Protein AF-0000000084525680 (afdb_homodimer)

Sequence (534 aa):
MDNFWLVIGLALLPGLGNLAGGMVAESVRTTPRLLNIALHAASGIVIGVVAIELMPKALDNLAGWWIAASFAAGGAAYIATEMVIERASPSGSGGSSMWMIYVAVAVDLTGDGLMIGTGSAVATSLAIVLAAGQTLADFPEGYSVVANLRQKNVPRGRRIAASLSFPLYCLGMALIAWFLLRDAPDTAKYVALSFVAGLLTVAAVEDMLEEAHNATADTRSSTLAFVGGFALFALVSAGLETALGENTAKGAGLVDQPVREDMIHAAMDNFWLVIGLALLPGLGNLAGGMVAESVRTTPRLLNIALHAASGIVIGVVAIELMPKALDNLAGWWIAASFAAGGAAYIATEMVIERASPSGSGGSSMWMIYVAVAVDLTGDGLMIGTGSAVATSLAIVLAAGQTLADFPEGYSVVANLRQKNVPRGRRIAASLSFPLYCLGMALIAWFLLRDAPDTAKYVALSFVAGLLTVAAVEDMLEEAHNATADTRSSTLAFVGGFALFALVSAGLETALGENTAKGAGLVDQPVREDMIHAA

pLDDT: mean 87.47, std 18.07, range [20.94, 98.44]

Nearest PDB structures (foldseek):
  7z6n-assembly1_A  TM=8.385E-01  e=1.009E-06  Bordetella bronchiseptica
  7z6m-assembly1_A-2  TM=8.336E-01  e=3.013E-06  Bordetella bronchiseptica
  5tsa-assembly1_A  TM=8.512E-01  e=9.395E-06  Bordetella bronchiseptica RB50
  5tsb-assembly1_A  TM=8.328E-01  e=2.684E-05  Bordetella bronchiseptica RB50
  7bp3-assembly1_B  TM=2.461E-01  e=3.168E+00  Homo sapiens

Structure (mmCIF, N/CA/C/O backbone):
data_AF-0000000084525680-model_v1
#
loop_
_entity.id
_entity.type
_entity.pdbx_description
1 polymer 'Putative divalent heavy-metal cations transporter'
#
loop_
_atom_site.group_PDB
_atom_site.id
_atom_site.type_symbol
_atom_site.label_atom_id
_atom_site.label_alt_id
_atom_site.label_comp_id
_atom_site.label_asym_id
_atom_site.label_entity_id
_atom_site.label_seq_id
_atom_site.pdbx_PDB_ins_code
_atom_site.Cartn_x
_atom_site.Cartn_y
_atom_site.Cartn_z
_atom_site.occupancy
_atom_site.B_iso_or_equiv
_atom_site.auth_seq_id
_atom_site.auth_comp_id
_atom_site.auth_asym_id
_atom_site.auth_atom_id
_atom_site.pdbx_PDB_model_num
ATOM 1 N N . MET A 1 1 ? 22.328 -23.906 -15.57 1 46.62 1 MET A N 1
ATOM 2 C CA . MET A 1 1 ? 21.5 -25.062 -15.219 1 46.62 1 MET A CA 1
ATOM 3 C C . MET A 1 1 ? 20.969 -24.922 -13.797 1 46.62 1 MET A C 1
ATOM 5 O O . MET A 1 1 ? 19.797 -25.219 -13.539 1 46.62 1 MET A O 1
ATOM 9 N N . ASP A 1 2 ? 21.891 -24.484 -12.75 1 61.94 2 ASP A N 1
ATOM 10 C CA . ASP A 1 2 ? 21.656 -24.422 -11.312 1 61.94 2 ASP A CA 1
ATOM 11 C C . ASP A 1 2 ? 20.562 -23.406 -10.984 1 61.94 2 ASP A C 1
ATOM 13 O O . ASP A 1 2 ? 19.688 -23.656 -10.156 1 61.94 2 ASP A O 1
ATOM 17 N N . ASN A 1 3 ? 20.312 -22.562 -11.898 1 86.56 3 ASN A N 1
ATOM 18 C CA . ASN A 1 3 ? 19.344 -21.516 -11.594 1 86.56 3 ASN A CA 1
ATOM 19 C C . ASN A 1 3 ? 17.938 -21.906 -12.047 1 86.56 3 ASN A C 1
ATOM 21 O O . ASN A 1 3 ? 16.953 -21.484 -11.438 1 86.56 3 ASN A O 1
ATOM 25 N N . PHE A 1 4 ? 17.969 -22.984 -12.984 1 91.62 4 PHE A N 1
ATOM 26 C CA . PHE A 1 4 ? 16.688 -23.391 -13.539 1 91.62 4 PHE A CA 1
ATOM 27 C C . PHE A 1 4 ? 15.859 -24.156 -12.516 1 91.62 4 PHE A C 1
ATOM 29 O O . PHE A 1 4 ? 14.703 -23.828 -12.266 1 91.62 4 PHE A O 1
ATOM 36 N N . TRP A 1 5 ? 16.438 -25.172 -11.852 1 94.25 5 TRP A N 1
ATOM 37 C CA . TRP A 1 5 ? 15.75 -25.984 -10.859 1 94.25 5 TRP A CA 1
ATOM 38 C C . TRP A 1 5 ? 15.359 -25.156 -9.641 1 94.25 5 TRP A C 1
ATOM 40 O O . TRP A 1 5 ? 14.328 -25.406 -9.016 1 94.25 5 TRP A O 1
ATOM 50 N N . LEU A 1 6 ? 16.188 -24.25 -9.352 1 95.19 6 LEU A N 1
ATOM 51 C CA . LEU A 1 6 ? 15.867 -23.359 -8.234 1 95.19 6 LEU A CA 1
ATOM 52 C C . LEU A 1 6 ? 14.633 -22.516 -8.547 1 95.19 6 LEU A C 1
ATOM 54 O O . LEU A 1 6 ? 13.766 -22.344 -7.691 1 95.19 6 LEU A O 1
ATOM 58 N N . VAL A 1 7 ? 14.609 -22.016 -9.789 1 97.12 7 VAL A N 1
ATOM 59 C CA . VAL A 1 7 ? 13.461 -21.203 -10.195 1 97.12 7 VAL A CA 1
ATOM 60 C C . VAL A 1 7 ? 12.188 -22.047 -10.125 1 97.12 7 VAL A C 1
ATOM 62 O O . VAL A 1 7 ? 11.156 -21.578 -9.648 1 97.12 7 VAL A O 1
ATOM 65 N N . ILE A 1 8 ? 12.305 -23.281 -10.547 1 97.56 8 ILE A N 1
ATOM 66 C CA . ILE A 1 8 ? 11.164 -24.203 -10.5 1 97.56 8 ILE A CA 1
ATOM 67 C C . ILE A 1 8 ? 10.719 -24.406 -9.055 1 97.56 8 ILE A C 1
ATOM 69 O O . ILE A 1 8 ? 9.531 -24.281 -8.75 1 97.56 8 ILE A O 1
ATOM 73 N N . GLY A 1 9 ? 11.648 -24.734 -8.203 1 97.5 9 GLY A N 1
ATOM 74 C CA . GLY A 1 9 ? 11.328 -24.938 -6.801 1 97.5 9 GLY A CA 1
ATOM 75 C C . GLY A 1 9 ? 10.68 -23.734 -6.152 1 97.5 9 GLY A C 1
ATOM 76 O O . GLY A 1 9 ? 9.672 -23.859 -5.453 1 97.5 9 GLY A O 1
ATOM 77 N N . LEU A 1 10 ? 11.234 -22.562 -6.395 1 97.81 10 LEU A N 1
ATOM 78 C CA . LEU A 1 10 ? 10.727 -21.328 -5.797 1 97.81 10 LEU A CA 1
ATOM 79 C C . LEU A 1 10 ? 9.344 -21 -6.348 1 97.81 10 LEU A C 1
ATOM 81 O O . LEU A 1 10 ? 8.477 -20.516 -5.609 1 97.81 10 LEU A O 1
ATOM 85 N N . ALA A 1 11 ? 9.156 -21.266 -7.641 1 98 11 ALA A N 1
ATOM 86 C CA . ALA A 1 11 ? 7.914 -20.906 -8.312 1 98 11 ALA A CA 1
ATOM 87 C C . ALA A 1 11 ? 6.762 -21.797 -7.84 1 98 11 ALA A C 1
ATOM 89 O O . ALA A 1 11 ? 5.594 -21.422 -7.957 1 98 11 ALA A O 1
ATOM 90 N N . LEU A 1 12 ? 7.082 -22.922 -7.312 1 98 12 LEU A N 1
ATOM 91 C CA . LEU A 1 12 ? 6.039 -23.844 -6.863 1 98 12 LEU A CA 1
ATOM 92 C C . LEU A 1 12 ? 5.562 -23.484 -5.461 1 98 12 LEU A C 1
ATOM 94 O O . LEU A 1 12 ? 4.461 -23.859 -5.059 1 98 12 LEU A O 1
ATOM 98 N N . LEU A 1 13 ? 6.301 -22.734 -4.738 1 97.56 13 LEU A N 1
ATOM 99 C CA . LEU A 1 13 ? 6.039 -22.5 -3.322 1 97.56 13 LEU A CA 1
ATOM 100 C C . LEU A 1 13 ? 4.738 -21.719 -3.135 1 97.56 13 LEU A C 1
ATOM 102 O O . LEU A 1 13 ? 3.891 -22.109 -2.328 1 97.56 13 LEU A O 1
ATOM 106 N N . PRO A 1 14 ? 4.535 -20.609 -3.848 1 97.44 14 PRO A N 1
ATOM 107 C CA . PRO A 1 14 ? 3.27 -19.906 -3.664 1 97.44 14 PRO A CA 1
ATOM 108 C C . PRO A 1 14 ? 2.055 -20.766 -3.984 1 97.44 14 PRO A C 1
ATOM 110 O O . PRO A 1 14 ? 1.062 -20.734 -3.25 1 97.44 14 PRO A O 1
ATOM 113 N N . GLY A 1 15 ? 2.182 -21.516 -5.062 1 96.88 15 GLY A N 1
ATOM 114 C CA . GLY A 1 15 ? 1.092 -22.422 -5.402 1 96.88 15 GLY A CA 1
ATOM 115 C C . GLY A 1 15 ? 0.842 -23.484 -4.344 1 96.88 15 GLY A C 1
ATOM 116 O O . GLY A 1 15 ? -0.307 -23.828 -4.066 1 96.88 15 GLY A O 1
ATOM 117 N N . LEU A 1 16 ? 1.887 -23.969 -3.773 1 97 16 LEU A N 1
ATOM 118 C CA . LEU A 1 16 ? 1.755 -24.953 -2.701 1 97 16 LEU A CA 1
ATOM 119 C C . LEU A 1 16 ? 1.168 -24.312 -1.448 1 97 16 LEU A C 1
ATOM 121 O O . LEU A 1 16 ? 0.419 -24.953 -0.71 1 97 16 LEU A O 1
ATOM 125 N N . GLY A 1 17 ? 1.563 -23.094 -1.166 1 97.69 17 GLY A N 1
ATOM 126 C CA . GLY A 1 17 ? 0.911 -22.359 -0.095 1 97.69 17 GLY A CA 1
ATOM 127 C C . GLY A 1 17 ? -0.586 -22.219 -0.297 1 97.69 17 GLY A C 1
ATOM 128 O O . GLY A 1 17 ? -1.367 -22.438 0.632 1 97.69 17 GLY A O 1
ATOM 129 N N . ASN A 1 18 ? -0.931 -21.859 -1.492 1 97.62 18 ASN A N 1
ATOM 130 C CA . ASN A 1 18 ? -2.34 -21.734 -1.851 1 97.62 18 ASN A CA 1
ATOM 131 C C . ASN A 1 18 ? -3.076 -23.062 -1.683 1 97.62 18 ASN A C 1
ATOM 133 O O . ASN A 1 18 ? -4.176 -23.109 -1.125 1 97.62 18 ASN A O 1
ATOM 137 N N . LEU A 1 19 ? -2.43 -24.125 -2.191 1 97.25 19 LEU A N 1
ATOM 138 C CA . LEU A 1 19 ? -3 -25.469 -2.057 1 97.25 19 LEU A CA 1
ATOM 139 C C . LEU A 1 19 ? -3.189 -25.828 -0.588 1 97.25 19 LEU A C 1
ATOM 141 O O . LEU A 1 19 ? -4.242 -26.344 -0.203 1 97.25 19 LEU A O 1
ATOM 145 N N . ALA A 1 20 ? -2.225 -25.609 0.234 1 97.44 20 ALA A N 1
ATOM 146 C CA . ALA A 1 20 ? -2.299 -25.906 1.659 1 97.44 20 ALA A CA 1
ATOM 147 C C . ALA A 1 20 ? -3.453 -25.172 2.322 1 97.44 20 ALA A C 1
ATOM 149 O O . ALA A 1 20 ? -4.223 -25.75 3.09 1 97.44 20 ALA A O 1
ATOM 150 N N . GLY A 1 21 ? -3.568 -23.875 2.037 1 96.5 21 GLY A N 1
ATOM 151 C CA . GLY A 1 21 ? -4.68 -23.109 2.566 1 96.5 21 GLY A CA 1
ATOM 152 C C . GLY A 1 21 ? -6.035 -23.625 2.141 1 96.5 21 GLY A C 1
ATOM 153 O O . GLY A 1 21 ? -6.961 -23.703 2.951 1 96.5 21 GLY A O 1
ATOM 154 N N . GLY A 1 22 ? -6.109 -23.938 0.882 1 96.25 22 GLY A N 1
ATOM 155 C CA . GLY A 1 22 ? -7.34 -24.531 0.378 1 96.25 22 GLY A CA 1
ATOM 156 C C . GLY A 1 22 ? -7.703 -25.828 1.062 1 96.25 22 GLY A C 1
ATOM 157 O O . GLY A 1 22 ? -8.867 -26.062 1.384 1 96.25 22 GLY A O 1
ATOM 158 N N . MET A 1 23 ? -6.742 -26.656 1.34 1 96.31 23 MET A N 1
ATOM 159 C CA . MET A 1 23 ? -6.996 -27.938 1.991 1 96.31 23 MET A CA 1
ATOM 160 C C . MET A 1 23 ? -7.457 -27.75 3.432 1 96.31 23 MET A C 1
ATOM 162 O O . MET A 1 23 ? -8.273 -28.516 3.939 1 96.31 23 MET A O 1
ATOM 166 N N . VAL A 1 24 ? -6.941 -26.75 4.078 1 95.5 24 VAL A N 1
ATOM 167 C CA . VAL A 1 24 ? -7.406 -26.422 5.422 1 95.5 24 VAL A CA 1
ATOM 168 C C . VAL A 1 24 ? -8.883 -26.031 5.379 1 95.5 24 VAL A C 1
ATOM 170 O O . VAL A 1 24 ? -9.672 -26.469 6.219 1 95.5 24 VAL A O 1
ATOM 173 N N . ALA A 1 25 ? -9.234 -25.25 4.41 1 94.25 25 ALA A N 1
ATOM 174 C CA . ALA A 1 25 ? -10.617 -24.812 4.273 1 94.25 25 ALA A CA 1
ATOM 175 C C . ALA A 1 25 ? -11.547 -25.984 4.012 1 94.25 25 ALA A C 1
ATOM 177 O O . ALA A 1 25 ? -12.727 -25.953 4.359 1 94.25 25 ALA A O 1
ATOM 178 N N . GLU A 1 26 ? -11.031 -27.062 3.389 1 94.06 26 GLU A N 1
ATOM 179 C CA . GLU A 1 26 ? -11.82 -28.266 3.133 1 94.06 26 GLU A CA 1
ATOM 180 C C . GLU A 1 26 ? -12.188 -28.969 4.434 1 94.06 26 GLU A C 1
ATOM 182 O O . GLU A 1 26 ? -13.211 -29.656 4.512 1 94.06 26 GLU A O 1
ATOM 187 N N . SER A 1 27 ? -11.383 -28.734 5.406 1 92.44 27 SER A N 1
ATOM 188 C CA . SER A 1 27 ? -11.508 -29.578 6.59 1 92.44 27 SER A CA 1
ATOM 189 C C . SER A 1 27 ? -12.07 -28.781 7.77 1 92.44 27 SER A C 1
ATOM 191 O O . SER A 1 27 ? -12.406 -29.359 8.805 1 92.44 27 SER A O 1
ATOM 193 N N . VAL A 1 28 ? -12.094 -27.531 7.664 1 89.12 28 VAL A N 1
ATOM 194 C CA . VAL A 1 28 ? -12.539 -26.75 8.805 1 89.12 28 VAL A CA 1
ATOM 195 C C . VAL A 1 28 ? -13.711 -25.859 8.398 1 89.12 28 VAL A C 1
ATOM 197 O O . VAL A 1 28 ? -13.898 -25.578 7.207 1 89.12 28 VAL A O 1
ATOM 200 N N . ARG A 1 29 ? -14.523 -25.531 9.43 1 86.38 29 ARG A N 1
ATOM 201 C CA . ARG A 1 29 ? -15.609 -24.594 9.195 1 86.38 29 ARG A CA 1
ATOM 202 C C . ARG A 1 29 ? -15.07 -23.172 8.992 1 86.38 29 ARG A C 1
ATOM 204 O O . ARG A 1 29 ? -14.305 -22.672 9.82 1 86.38 29 ARG A O 1
ATOM 211 N N . THR A 1 30 ? -15.406 -22.656 7.883 1 86.12 30 THR A N 1
ATOM 212 C CA . THR A 1 30 ? -14.953 -21.312 7.547 1 86.12 30 THR A CA 1
ATOM 213 C C . THR A 1 30 ? -15.977 -20.266 7.996 1 86.12 30 THR A C 1
ATOM 215 O O . THR A 1 30 ? -17.172 -20.406 7.734 1 86.12 30 THR A O 1
ATOM 218 N N . THR A 1 31 ? -15.461 -19.312 8.805 1 88.19 31 THR A N 1
ATOM 219 C CA . THR A 1 31 ? -16.328 -18.203 9.188 1 88.19 31 THR A CA 1
ATOM 220 C C . THR A 1 31 ? -15.953 -16.938 8.43 1 88.19 31 THR A C 1
ATOM 222 O O . THR A 1 31 ? -14.789 -16.75 8.078 1 88.19 31 THR A O 1
ATOM 225 N N . PRO A 1 32 ? -16.922 -16.125 8.188 1 89 32 PRO A N 1
ATOM 226 C CA . PRO A 1 32 ? -16.641 -14.859 7.516 1 89 32 PRO A CA 1
ATOM 227 C C . PRO A 1 32 ? -15.57 -14.031 8.234 1 89 32 PRO A C 1
ATOM 229 O O . PRO A 1 32 ? -14.789 -13.336 7.582 1 89 32 PRO A O 1
ATOM 232 N N . ARG A 1 33 ? -15.492 -14.172 9.469 1 90.75 33 ARG A N 1
ATOM 233 C CA . ARG A 1 33 ? -14.516 -13.43 10.258 1 90.75 33 ARG A CA 1
ATOM 234 C C . ARG A 1 33 ? -13.102 -13.922 9.992 1 90.75 33 ARG A C 1
ATOM 236 O O . ARG A 1 33 ? -12.18 -13.117 9.82 1 90.75 33 ARG A O 1
ATOM 243 N N . LEU A 1 34 ? -12.969 -15.195 9.961 1 88.31 34 LEU A N 1
ATOM 244 C CA . LEU A 1 34 ? -11.648 -15.773 9.703 1 88.31 34 LEU A CA 1
ATOM 245 C C . LEU A 1 34 ? -11.18 -15.438 8.297 1 88.31 34 LEU A C 1
ATOM 247 O O . LEU A 1 34 ? -9.992 -15.172 8.078 1 88.31 34 LEU A O 1
ATOM 251 N N . LEU A 1 35 ? -12.094 -15.398 7.422 1 89 35 LEU A N 1
ATOM 252 C CA . LEU A 1 35 ? -11.781 -15.031 6.043 1 89 35 LEU A CA 1
ATOM 253 C C . LEU A 1 35 ? -11.32 -13.578 5.957 1 89 35 LEU A C 1
ATOM 255 O O . LEU A 1 35 ? -10.336 -13.273 5.285 1 89 35 LEU A O 1
ATOM 259 N N . ASN A 1 36 ? -12.055 -12.758 6.609 1 92.5 36 ASN A N 1
ATOM 260 C CA . ASN A 1 36 ? -11.727 -11.336 6.656 1 92.5 36 ASN A CA 1
ATOM 261 C C . ASN A 1 36 ? -10.328 -11.109 7.227 1 92.5 36 ASN A C 1
ATOM 263 O O . ASN A 1 36 ? -9.516 -10.398 6.629 1 92.5 36 ASN A O 1
ATOM 267 N N . ILE A 1 37 ? -10 -11.758 8.281 1 92.06 37 ILE A N 1
ATOM 268 C CA . ILE A 1 37 ? -8.711 -11.617 8.953 1 92.06 37 ILE A CA 1
ATOM 269 C C . ILE A 1 37 ? -7.598 -12.164 8.062 1 92.06 37 ILE A C 1
ATOM 271 O O . ILE A 1 37 ? -6.555 -11.531 7.906 1 92.06 37 ILE A O 1
ATOM 275 N N . ALA A 1 38 ? -7.82 -13.289 7.484 1 90.88 38 ALA A N 1
ATOM 276 C CA . ALA A 1 38 ? -6.824 -13.938 6.637 1 90.88 38 ALA A CA 1
ATOM 277 C C . ALA A 1 38 ? -6.484 -13.07 5.426 1 90.88 38 ALA A C 1
ATOM 279 O O . ALA A 1 38 ? -5.309 -12.914 5.074 1 90.88 38 ALA A O 1
ATOM 280 N N . LEU A 1 39 ? -7.5 -12.523 4.832 1 92.38 39 LEU A N 1
ATOM 281 C CA . LEU A 1 39 ? -7.289 -11.727 3.629 1 92.38 39 LEU A CA 1
ATOM 282 C C . LEU A 1 39 ? -6.629 -10.398 3.971 1 92.38 39 LEU A C 1
ATOM 284 O O . LEU A 1 39 ? -5.84 -9.867 3.182 1 92.38 39 LEU A O 1
ATOM 288 N N . HIS A 1 40 ? -6.938 -9.867 5.098 1 94.88 40 HIS A N 1
ATOM 289 C CA . HIS A 1 40 ? -6.234 -8.664 5.547 1 94.88 40 HIS A CA 1
ATOM 290 C C . HIS A 1 40 ? -4.758 -8.953 5.789 1 94.88 40 HIS A C 1
ATOM 292 O O . HIS A 1 40 ? -3.893 -8.172 5.383 1 94.88 40 HIS A O 1
ATOM 298 N N . ALA A 1 41 ? -4.52 -10.062 6.457 1 94.88 41 ALA A N 1
ATOM 299 C CA . ALA A 1 41 ? -3.129 -10.453 6.691 1 94.88 41 ALA A CA 1
ATOM 300 C C . ALA A 1 41 ? -2.383 -10.641 5.375 1 94.88 41 ALA A C 1
ATOM 302 O O . ALA A 1 41 ? -1.253 -10.172 5.219 1 94.88 41 ALA A O 1
ATOM 303 N N . ALA A 1 42 ? -3.014 -11.344 4.477 1 95.44 42 ALA A N 1
ATOM 304 C CA . ALA A 1 42 ? -2.418 -11.57 3.166 1 95.44 42 ALA A CA 1
ATOM 305 C C . ALA A 1 42 ? -2.135 -10.258 2.453 1 95.44 42 ALA A C 1
ATOM 307 O O . ALA A 1 42 ? -1.075 -10.086 1.846 1 95.44 42 ALA A O 1
ATOM 308 N N . SER A 1 43 ? -3.08 -9.328 2.492 1 95.81 43 SER A N 1
ATOM 309 C CA . SER A 1 43 ? -2.916 -8.023 1.858 1 95.81 43 SER A CA 1
ATOM 310 C C . SER A 1 43 ? -1.752 -7.254 2.471 1 95.81 43 SER A C 1
ATOM 312 O O . SER A 1 43 ? -0.995 -6.59 1.759 1 95.81 43 SER A O 1
ATOM 314 N N . GLY A 1 44 ? -1.619 -7.344 3.803 1 96.56 44 GLY A N 1
ATOM 315 C CA . GLY A 1 44 ? -0.483 -6.73 4.473 1 96.56 44 GLY A CA 1
ATOM 316 C C . GLY A 1 44 ? 0.852 -7.277 4.004 1 96.56 44 GLY A C 1
ATOM 317 O O . GLY A 1 44 ? 1.8 -6.52 3.791 1 96.56 44 GLY A O 1
ATOM 318 N N . ILE A 1 45 ? 0.909 -8.555 3.838 1 97.12 45 ILE A N 1
ATOM 319 C CA . ILE A 1 45 ? 2.123 -9.203 3.361 1 97.12 45 ILE A CA 1
ATOM 320 C C . ILE A 1 45 ? 2.461 -8.703 1.959 1 97.12 45 ILE A C 1
ATOM 322 O O . ILE A 1 45 ? 3.605 -8.336 1.683 1 97.12 45 ILE A O 1
ATOM 326 N N . VAL A 1 46 ? 1.477 -8.664 1.099 1 96.56 46 VAL A N 1
ATOM 327 C CA . VAL A 1 46 ? 1.685 -8.281 -0.295 1 96.56 46 VAL A CA 1
ATOM 328 C C . VAL A 1 46 ? 2.146 -6.828 -0.372 1 96.56 46 VAL A C 1
ATOM 330 O O . VAL A 1 46 ? 3.072 -6.504 -1.118 1 96.56 46 VAL A O 1
ATOM 333 N N . ILE A 1 47 ? 1.535 -5.938 0.395 1 96.94 47 ILE A N 1
ATOM 334 C CA . ILE A 1 47 ? 1.947 -4.539 0.424 1 96.94 47 ILE A CA 1
ATOM 335 C C . ILE A 1 47 ? 3.363 -4.43 0.984 1 96.94 47 ILE A C 1
ATOM 337 O O . ILE A 1 47 ? 4.145 -3.58 0.548 1 96.94 47 ILE A O 1
ATOM 341 N N . GLY A 1 48 ? 3.684 -5.266 1.961 1 97.44 48 GLY A N 1
ATOM 342 C CA . GLY A 1 48 ? 5.047 -5.344 2.457 1 97.44 48 GLY A CA 1
ATOM 343 C C . GLY A 1 48 ? 6.051 -5.75 1.394 1 97.44 48 GLY A C 1
ATOM 344 O O . GLY A 1 48 ? 7.129 -5.16 1.291 1 97.44 48 GLY A O 1
ATOM 345 N N . VAL A 1 49 ? 5.68 -6.77 0.615 1 97.06 49 VAL A N 1
ATOM 346 C CA . VAL A 1 49 ? 6.531 -7.23 -0.477 1 97.06 49 VAL A CA 1
ATOM 347 C C . VAL A 1 49 ? 6.812 -6.074 -1.436 1 97.06 49 VAL A C 1
ATOM 349 O O . VAL A 1 49 ? 7.957 -5.871 -1.854 1 97.06 49 VAL A O 1
ATOM 352 N N . VAL A 1 50 ? 5.812 -5.316 -1.755 1 97.19 50 VAL A N 1
ATOM 353 C CA . VAL A 1 50 ? 5.941 -4.195 -2.682 1 97.19 50 VAL A CA 1
ATOM 354 C C . VAL A 1 50 ? 6.812 -3.107 -2.061 1 97.19 50 VAL A C 1
ATOM 356 O O . VAL A 1 50 ? 7.77 -2.639 -2.684 1 97.19 50 VAL A O 1
ATOM 359 N N . ALA A 1 51 ? 6.613 -2.805 -0.826 1 96.94 51 ALA A N 1
ATOM 360 C CA . ALA A 1 51 ? 7.23 -1.65 -0.18 1 96.94 51 ALA A CA 1
ATOM 361 C C . ALA A 1 51 ? 8.648 -1.974 0.277 1 96.94 51 ALA A C 1
ATOM 363 O O . ALA A 1 51 ? 9.5 -1.082 0.369 1 96.94 51 ALA A O 1
ATOM 364 N N . ILE A 1 52 ? 8.898 -3.217 0.583 1 96.88 52 ILE A N 1
ATOM 365 C CA . ILE A 1 52 ? 10.164 -3.576 1.211 1 96.88 52 ILE A CA 1
ATOM 366 C C . ILE A 1 52 ? 11.125 -4.125 0.158 1 96.88 52 ILE A C 1
ATOM 368 O O . ILE A 1 52 ? 12.336 -3.912 0.241 1 96.88 52 ILE A O 1
ATOM 372 N N . GLU A 1 53 ? 10.539 -4.797 -0.831 1 96.75 53 GLU A N 1
ATOM 373 C CA . GLU A 1 53 ? 11.445 -5.492 -1.74 1 96.75 53 GLU A CA 1
ATOM 374 C C . GLU A 1 53 ? 11.344 -4.938 -3.158 1 96.75 53 GLU A C 1
ATOM 376 O O . GLU A 1 53 ? 12.336 -4.496 -3.734 1 96.75 53 GLU A O 1
ATOM 381 N N . LEU A 1 54 ? 10.203 -4.828 -3.74 1 97 54 LEU A N 1
ATOM 382 C CA . LEU A 1 54 ? 10.055 -4.527 -5.16 1 97 54 LEU A CA 1
ATOM 383 C C . LEU A 1 54 ? 10.391 -3.068 -5.445 1 97 54 LEU A C 1
ATOM 385 O O . LEU A 1 54 ? 11.242 -2.777 -6.281 1 97 54 LEU A O 1
ATOM 389 N N . MET A 1 55 ? 9.781 -2.201 -4.688 1 97 55 MET A N 1
ATOM 390 C CA . MET A 1 55 ? 9.914 -0.778 -4.988 1 97 55 MET A CA 1
ATOM 391 C C . MET A 1 55 ? 11.32 -0.284 -4.672 1 97 55 MET A C 1
ATOM 393 O O . MET A 1 55 ? 11.945 0.387 -5.496 1 97 55 MET A O 1
ATOM 397 N N . PRO A 1 56 ? 11.891 -0.646 -3.539 1 95.31 56 PRO A N 1
ATOM 398 C CA . PRO A 1 56 ? 13.25 -0.174 -3.275 1 95.31 56 PRO A CA 1
ATOM 399 C C . PRO A 1 56 ? 14.25 -0.644 -4.328 1 95.31 56 PRO A C 1
ATOM 401 O O . PRO A 1 56 ? 15.117 0.128 -4.754 1 95.31 56 PRO A O 1
ATOM 404 N N . LYS A 1 57 ? 14.086 -1.861 -4.785 1 95.62 57 LYS A N 1
ATOM 405 C CA . LYS A 1 57 ? 14.977 -2.363 -5.824 1 95.62 57 LYS A CA 1
ATOM 406 C C . LYS A 1 57 ? 14.789 -1.592 -7.125 1 95.62 57 LYS A C 1
ATOM 408 O O . LYS A 1 57 ? 15.766 -1.272 -7.809 1 95.62 57 LYS A O 1
ATOM 413 N N . ALA A 1 58 ? 13.609 -1.339 -7.461 1 96.44 58 ALA A N 1
ATOM 414 C CA . ALA A 1 58 ? 13.328 -0.566 -8.664 1 96.44 58 ALA A CA 1
ATOM 415 C C . ALA A 1 58 ? 13.859 0.86 -8.539 1 96.44 58 ALA A C 1
ATOM 417 O O . ALA A 1 58 ? 14.484 1.38 -9.469 1 96.44 58 ALA A O 1
ATOM 418 N N . LEU A 1 59 ? 13.68 1.445 -7.414 1 95.06 59 LEU A N 1
ATOM 419 C CA . LEU A 1 59 ? 14.062 2.834 -7.176 1 95.06 59 LEU A CA 1
ATOM 420 C C . LEU A 1 59 ? 15.578 3 -7.23 1 95.06 59 LEU A C 1
ATOM 422 O O . LEU A 1 59 ? 16.078 4.031 -7.688 1 95.06 59 LEU A O 1
ATOM 426 N N . ASP A 1 60 ? 16.281 1.977 -6.816 1 94.56 60 ASP A N 1
ATOM 427 C CA . ASP A 1 60 ? 17.734 2.023 -6.789 1 94.56 60 ASP A CA 1
ATOM 428 C C . ASP A 1 60 ? 18.312 1.934 -8.203 1 94.56 60 ASP A C 1
ATOM 430 O O . ASP A 1 60 ? 19.484 2.266 -8.422 1 94.56 60 ASP A O 1
ATOM 434 N N . ASN A 1 61 ? 17.438 1.521 -9.188 1 96 61 ASN A N 1
ATOM 435 C CA . ASN A 1 61 ? 18.047 1.13 -10.461 1 96 61 ASN A CA 1
ATOM 436 C C . ASN A 1 61 ? 17.328 1.766 -11.648 1 96 61 ASN A C 1
ATOM 438 O O . ASN A 1 61 ? 17.75 1.608 -12.789 1 96 61 ASN A O 1
ATOM 442 N N . LEU A 1 62 ? 16.203 2.5 -11.359 1 96.25 62 LEU A N 1
ATOM 443 C CA . LEU A 1 62 ? 15.43 3.096 -12.445 1 96.25 62 LEU A CA 1
ATOM 444 C C . LEU A 1 62 ? 15.211 4.586 -12.195 1 96.25 62 LEU A C 1
ATOM 446 O O . LEU A 1 62 ? 15.07 5.016 -11.047 1 96.25 62 LEU A O 1
ATOM 450 N N . ALA A 1 63 ? 15.156 5.301 -13.352 1 94.31 63 ALA A N 1
ATOM 451 C CA . ALA A 1 63 ? 14.695 6.684 -13.266 1 94.31 63 ALA A CA 1
ATOM 452 C C . ALA A 1 63 ? 13.219 6.742 -12.867 1 94.31 63 ALA A C 1
ATOM 454 O O . ALA A 1 63 ? 12.461 5.812 -13.133 1 94.31 63 ALA A O 1
ATOM 455 N N . GLY A 1 64 ? 12.867 7.863 -12.258 1 94 64 GLY A N 1
ATOM 456 C CA . GLY A 1 64 ? 11.523 8.039 -11.727 1 94 64 GLY A CA 1
ATOM 457 C C . GLY A 1 64 ? 10.445 7.871 -12.773 1 94 64 GLY A C 1
ATOM 458 O O . GLY A 1 64 ? 9.383 7.312 -12.492 1 94 64 GLY A O 1
ATOM 459 N N . TRP A 1 65 ? 10.664 8.352 -13.953 1 94.31 65 TRP A N 1
ATOM 460 C CA . TRP A 1 65 ? 9.625 8.266 -14.969 1 94.31 65 TRP A CA 1
ATOM 461 C C . TRP A 1 65 ? 9.406 6.82 -15.398 1 94.31 65 TRP A C 1
ATOM 463 O O . TRP A 1 65 ? 8.281 6.434 -15.734 1 94.31 65 TRP A O 1
ATOM 473 N N . TRP A 1 66 ? 10.469 5.973 -15.367 1 95.56 66 TRP A N 1
ATOM 474 C CA . TRP A 1 66 ? 10.328 4.547 -15.641 1 95.56 66 TRP A CA 1
ATOM 475 C C . TRP A 1 66 ? 9.484 3.865 -14.57 1 95.56 66 TRP A C 1
ATOM 477 O O . TRP A 1 66 ? 8.664 2.992 -14.867 1 95.56 66 TRP A O 1
ATOM 487 N N . ILE A 1 67 ? 9.711 4.293 -13.336 1 97 67 ILE A N 1
ATOM 488 C CA . ILE A 1 67 ? 8.961 3.736 -12.219 1 97 67 ILE A CA 1
ATOM 489 C C . ILE A 1 67 ? 7.48 4.082 -12.367 1 97 67 ILE A C 1
ATOM 491 O O . ILE A 1 67 ? 6.617 3.205 -12.266 1 97 67 ILE A O 1
ATOM 495 N N . ALA A 1 68 ? 7.254 5.348 -12.688 1 97.69 68 ALA A N 1
ATOM 496 C CA . ALA A 1 68 ? 5.875 5.805 -12.852 1 97.69 68 ALA A CA 1
ATOM 497 C C . ALA A 1 68 ? 5.184 5.062 -13.984 1 97.69 68 ALA A C 1
ATOM 499 O O . ALA A 1 68 ? 4.078 4.543 -13.812 1 97.69 68 ALA A O 1
ATOM 500 N N . ALA A 1 69 ? 5.828 4.973 -15.086 1 98.06 69 ALA A N 1
ATOM 501 C CA . ALA A 1 69 ? 5.23 4.371 -16.281 1 98.06 69 ALA A CA 1
ATOM 502 C C . ALA A 1 69 ? 5.027 2.869 -16.094 1 98.06 69 ALA A C 1
ATOM 504 O O . ALA A 1 69 ? 3.975 2.33 -16.438 1 98.06 69 ALA A O 1
ATOM 505 N N . SER A 1 70 ? 6.047 2.18 -15.625 1 98.25 70 SER A N 1
ATOM 506 C CA . SER A 1 70 ? 5.961 0.729 -15.484 1 98.25 70 SER A CA 1
ATOM 507 C C . SER A 1 70 ? 4.984 0.334 -14.383 1 98.25 70 SER A C 1
ATOM 509 O O . SER A 1 70 ? 4.23 -0.628 -14.531 1 98.25 70 SER A O 1
ATOM 511 N N . PHE A 1 71 ? 4.98 1.061 -13.25 1 98.31 71 PHE A N 1
ATOM 512 C CA . PHE A 1 71 ? 3.994 0.812 -12.203 1 98.31 71 PHE A CA 1
ATOM 513 C C . PHE A 1 71 ? 2.58 0.99 -12.742 1 98.31 71 PHE A C 1
ATOM 515 O O . PHE A 1 71 ? 1.709 0.149 -12.508 1 98.31 71 PHE A O 1
ATOM 522 N N . ALA A 1 72 ? 2.41 2.084 -13.438 1 98.38 72 ALA A N 1
ATOM 523 C CA . ALA A 1 72 ? 1.098 2.365 -14.016 1 98.38 72 ALA A CA 1
ATOM 524 C C . ALA A 1 72 ? 0.687 1.278 -15.008 1 98.38 72 ALA A C 1
ATOM 526 O O . ALA A 1 72 ? -0.47 0.851 -15.023 1 98.38 72 ALA A O 1
ATOM 527 N N . ALA A 1 73 ? 1.587 0.879 -15.789 1 98.25 73 ALA A N 1
ATOM 528 C CA . ALA A 1 73 ? 1.308 -0.18 -16.75 1 98.25 73 ALA A CA 1
ATOM 529 C C . ALA A 1 73 ? 0.908 -1.4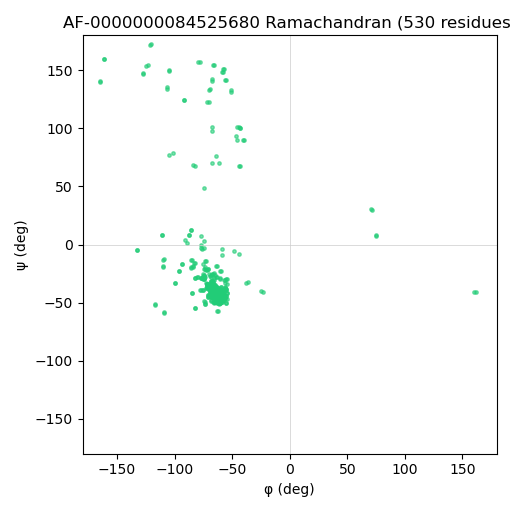74 -16.047 1 98.25 73 ALA A C 1
ATOM 531 O O . ALA A 1 73 ? 0.001 -2.178 -16.5 1 98.25 73 ALA A O 1
ATOM 532 N N . GLY A 1 74 ? 1.623 -1.816 -14.992 1 97.56 74 GLY A N 1
ATOM 533 C CA . GLY A 1 74 ? 1.273 -2.994 -14.219 1 97.56 74 GLY A CA 1
ATOM 534 C C . GLY A 1 74 ? -0.118 -2.922 -13.617 1 97.56 74 GLY A C 1
ATOM 535 O O . GLY A 1 74 ? -0.893 -3.877 -13.719 1 97.56 74 GLY A O 1
ATOM 536 N N . GLY A 1 75 ? -0.419 -1.791 -12.969 1 96.81 75 GLY A N 1
ATOM 537 C CA . GLY A 1 75 ? -1.765 -1.594 -12.453 1 96.81 75 GLY A CA 1
ATOM 538 C C . GLY A 1 75 ? -2.832 -1.674 -13.531 1 96.81 75 GLY A C 1
ATOM 539 O O . GLY A 1 75 ? -3.867 -2.314 -13.336 1 96.81 75 GLY A O 1
ATOM 540 N N . ALA A 1 76 ? -2.574 -1.044 -14.656 1 96.31 76 ALA A N 1
ATOM 541 C CA . ALA A 1 76 ? -3.51 -1.067 -15.781 1 96.31 76 ALA A CA 1
ATOM 542 C C . ALA A 1 76 ? -3.684 -2.484 -16.312 1 96.31 76 ALA A C 1
ATOM 544 O O . ALA A 1 76 ? -4.785 -2.871 -16.719 1 96.31 76 ALA A O 1
ATOM 545 N N . ALA A 1 77 ? -2.607 -3.203 -16.359 1 95.69 77 ALA A N 1
ATOM 546 C CA . ALA A 1 77 ? -2.684 -4.59 -16.812 1 95.69 77 ALA A CA 1
ATOM 547 C C . ALA A 1 77 ? -3.596 -5.414 -15.914 1 95.69 77 ALA A C 1
ATOM 549 O O . ALA A 1 77 ? -4.359 -6.254 -16.391 1 95.69 77 ALA A O 1
ATOM 550 N N . TYR A 1 78 ? -3.479 -5.219 -14.625 1 94.12 78 TYR A N 1
ATOM 551 C CA . TYR A 1 78 ? -4.371 -5.918 -13.703 1 94.12 78 TYR A CA 1
ATOM 552 C C . TYR A 1 78 ? -5.828 -5.582 -14 1 94.12 78 TYR A C 1
ATOM 554 O O . TYR A 1 78 ? -6.68 -6.473 -14.055 1 94.12 78 TYR A O 1
ATOM 562 N N . ILE A 1 79 ? -6.125 -4.355 -14.195 1 92.5 79 ILE A N 1
ATOM 563 C CA . ILE A 1 79 ? -7.484 -3.898 -14.477 1 92.5 79 ILE A CA 1
ATOM 564 C C . ILE A 1 79 ? -7.977 -4.52 -15.781 1 92.5 79 ILE A C 1
ATOM 566 O O . ILE A 1 79 ? -9.117 -4.98 -15.867 1 92.5 79 ILE A O 1
ATOM 570 N N . ALA A 1 80 ? -7.125 -4.484 -16.766 1 92.69 80 ALA A N 1
ATOM 571 C CA . ALA A 1 80 ? -7.473 -5.059 -18.062 1 92.69 80 ALA A CA 1
ATOM 572 C C . ALA A 1 80 ? -7.797 -6.543 -17.938 1 92.69 80 ALA A C 1
ATOM 574 O O . ALA A 1 80 ? -8.742 -7.035 -18.562 1 92.69 80 ALA A O 1
ATOM 575 N N . THR A 1 81 ? -7.004 -7.262 -17.172 1 90 81 THR A N 1
ATOM 576 C CA . THR A 1 81 ? -7.238 -8.688 -16.953 1 90 81 THR A CA 1
ATOM 577 C C . THR A 1 81 ? -8.578 -8.914 -16.266 1 90 81 THR A C 1
ATOM 579 O O . THR A 1 81 ? -9.32 -9.836 -16.625 1 90 81 THR A O 1
ATOM 582 N N . GLU A 1 82 ? -8.836 -8.125 -15.289 1 85.12 82 GLU A N 1
ATOM 583 C CA . GLU A 1 82 ? -10.117 -8.227 -14.602 1 85.12 82 GLU A CA 1
ATOM 584 C C . GLU A 1 82 ? -11.281 -7.996 -15.562 1 85.12 82 GLU A C 1
ATOM 586 O O . GLU A 1 82 ? -12.312 -8.664 -15.469 1 85.12 82 GLU A O 1
ATOM 591 N N . MET A 1 83 ? -11.109 -7.055 -16.484 1 85.62 83 MET A N 1
ATOM 592 C CA . MET A 1 83 ? -12.148 -6.746 -17.469 1 85.62 83 MET A CA 1
ATOM 593 C C . MET A 1 83 ? -12.398 -7.941 -18.375 1 85.62 83 MET A C 1
ATOM 595 O O . MET A 1 83 ? -13.547 -8.25 -18.703 1 85.62 83 MET A O 1
ATOM 599 N N . VAL A 1 84 ? -11.367 -8.523 -18.734 1 84.81 84 VAL A N 1
ATOM 600 C CA . VAL A 1 84 ? -11.477 -9.68 -19.625 1 84.81 84 VAL A CA 1
ATOM 601 C C . VAL A 1 84 ? -12.18 -10.828 -18.906 1 84.81 84 VAL A C 1
ATOM 603 O O . VAL A 1 84 ? -13.039 -11.5 -19.469 1 84.81 84 VAL A O 1
ATOM 606 N N . ILE A 1 85 ? -11.914 -11 -17.625 1 82.12 85 ILE A N 1
ATOM 607 C CA . ILE A 1 85 ? -12.508 -12.062 -16.828 1 82.12 85 ILE A CA 1
ATOM 608 C C . ILE A 1 85 ? -14 -11.797 -16.641 1 82.12 85 ILE A C 1
ATOM 610 O O . ILE A 1 85 ? -14.82 -12.711 -16.766 1 82.12 85 ILE A O 1
ATOM 614 N N . GLU A 1 86 ? -14.344 -10.602 -16.328 1 78.56 86 GLU A N 1
ATOM 615 C CA . GLU A 1 86 ? -15.742 -10.234 -16.109 1 78.56 86 GLU A CA 1
ATOM 616 C C . GLU A 1 86 ? -16.562 -10.445 -17.375 1 78.56 86 GLU A C 1
ATOM 618 O O . GLU A 1 86 ? -17.719 -10.844 -17.312 1 78.56 86 GLU A O 1
ATOM 623 N N . ARG A 1 87 ? -15.93 -10.102 -18.5 1 79 87 ARG A N 1
ATOM 624 C CA . ARG A 1 87 ? -16.625 -10.242 -19.781 1 79 87 ARG A CA 1
ATOM 625 C C . ARG A 1 87 ? -16.812 -11.711 -20.141 1 79 87 ARG A C 1
ATOM 627 O O . ARG A 1 87 ? -17.812 -12.078 -20.781 1 79 87 ARG A O 1
ATOM 634 N N . ALA A 1 88 ? -15.906 -12.453 -19.844 1 72.94 88 ALA A N 1
ATOM 635 C CA . ALA A 1 88 ? -15.93 -13.867 -20.203 1 72.94 88 ALA A CA 1
ATOM 636 C C . ALA A 1 88 ? -16.891 -14.648 -19.312 1 72.94 88 ALA A C 1
ATOM 638 O O . ALA A 1 88 ? -17.312 -15.75 -19.656 1 72.94 88 ALA A O 1
ATOM 639 N N . SER A 1 89 ? -17.156 -14.195 -18.047 1 65.69 89 SER A N 1
ATOM 640 C CA . SER A 1 89 ? -18.047 -14.898 -17.125 1 65.69 89 SER A CA 1
ATOM 641 C C . SER A 1 89 ? -19.422 -14.242 -17.078 1 65.69 89 SER A C 1
ATOM 643 O O . SER A 1 89 ? -19.641 -13.305 -16.297 1 65.69 89 SER A O 1
ATOM 645 N N . PRO A 1 90 ? -20.328 -14.438 -18.016 1 54.91 90 PRO A N 1
ATOM 646 C CA . PRO A 1 90 ? -21.672 -13.836 -18.016 1 54.91 90 PRO A CA 1
ATOM 647 C C . PRO A 1 90 ? -22.406 -14.047 -16.703 1 54.91 90 PRO A C 1
ATOM 649 O O . PRO A 1 90 ? -22.172 -15.039 -16 1 54.91 90 PRO A O 1
ATOM 652 N N . SER A 1 91 ? -22.984 -13.055 -16.094 1 50.25 91 SER A N 1
ATOM 653 C CA . SER A 1 91 ? -23.922 -12.852 -14.984 1 50.25 91 SER A CA 1
ATOM 654 C C . SER A 1 91 ? -25.078 -13.828 -15.062 1 50.25 91 SER A C 1
ATOM 656 O O . SER A 1 91 ? -25.672 -14.023 -16.125 1 50.25 91 SER A O 1
ATOM 658 N N . GLY A 1 92 ? -25.094 -14.992 -14.227 1 52.19 92 GLY A N 1
ATOM 659 C CA . GLY A 1 92 ? -26.391 -15.625 -14.023 1 52.19 92 GLY A CA 1
ATOM 660 C C . GLY A 1 92 ? -26.281 -17.062 -13.555 1 52.19 92 GLY A C 1
ATOM 661 O O . GLY A 1 92 ? -27.219 -17.609 -12.984 1 52.19 92 GLY A O 1
ATOM 662 N N . SER A 1 93 ? -25.359 -17.875 -14.078 1 52.53 93 SER A N 1
ATOM 663 C CA . SER A 1 93 ? -25.516 -19.266 -13.664 1 52.53 93 SER A CA 1
ATOM 664 C C . SER A 1 93 ? -24.438 -19.656 -12.656 1 52.53 93 SER A C 1
ATOM 666 O O . SER A 1 93 ? -23.406 -18.984 -12.547 1 52.53 93 SER A O 1
ATOM 668 N N . GLY A 1 94 ? -24.734 -20.375 -11.508 1 54.22 94 GLY A N 1
ATOM 669 C CA . GLY A 1 94 ? -23.844 -20.969 -10.516 1 54.22 94 GLY A CA 1
ATOM 670 C C . GLY A 1 94 ? -22.469 -21.297 -11.07 1 54.22 94 GLY A C 1
ATOM 671 O O . GLY A 1 94 ? -21.453 -21.016 -10.43 1 54.22 94 GLY A O 1
ATOM 672 N N . GLY A 1 95 ? -22.391 -21.766 -12.211 1 56.31 95 GLY A N 1
ATOM 673 C CA . GLY A 1 95 ? -21.156 -22.094 -12.914 1 56.31 95 GLY A CA 1
ATOM 674 C C . GLY A 1 95 ? -20.312 -20.891 -13.234 1 56.31 95 GLY A C 1
ATOM 675 O O . GLY A 1 95 ? -19.078 -20.953 -13.195 1 56.31 95 GLY A O 1
ATOM 676 N N . SER A 1 96 ? -20.922 -19.797 -13.32 1 65.38 96 SER A N 1
ATOM 677 C CA . SER A 1 96 ? -20.266 -18.547 -13.68 1 65.38 96 SER A CA 1
ATOM 678 C C . SER A 1 96 ? -19.484 -17.984 -12.5 1 65.38 96 SER A C 1
ATOM 680 O O . SER A 1 96 ? -18.344 -17.547 -12.672 1 65.38 96 SER A O 1
ATOM 682 N N . SER A 1 97 ? -20.031 -18.344 -11.352 1 74.62 97 SER A N 1
ATOM 683 C CA . SER A 1 97 ? -19.375 -17.797 -10.164 1 74.62 97 SER A CA 1
ATOM 684 C C . SER A 1 97 ? -18.094 -18.562 -9.852 1 74.62 97 SER A C 1
ATOM 686 O O . SER A 1 97 ? -17.062 -17.953 -9.547 1 74.62 97 SER A O 1
ATOM 688 N N . MET A 1 98 ? -18.141 -19.891 -10.039 1 80.81 98 MET A N 1
ATOM 689 C CA . MET A 1 98 ? -16.953 -20.703 -9.805 1 80.81 98 MET A CA 1
ATOM 690 C C . MET A 1 98 ? -15.836 -20.328 -10.781 1 80.81 98 MET A C 1
ATOM 692 O O . MET A 1 98 ? -14.688 -20.172 -10.375 1 80.81 98 MET A O 1
ATOM 696 N N . TRP A 1 99 ? -16.203 -20.188 -11.953 1 82.81 99 TRP A N 1
ATOM 697 C CA . TRP A 1 99 ? -15.219 -19.875 -12.984 1 82.81 99 TRP A CA 1
ATOM 698 C C . TRP A 1 99 ? -14.586 -18.5 -12.734 1 82.81 99 TRP A C 1
ATOM 700 O O . TRP A 1 99 ? -13.383 -18.328 -12.93 1 82.81 99 TRP A O 1
ATOM 710 N N . MET A 1 100 ? -15.359 -17.625 -12.289 1 82.56 100 MET A N 1
ATOM 711 C CA . MET A 1 100 ? -14.852 -16.281 -12.008 1 82.56 100 MET A CA 1
ATOM 712 C C . MET A 1 100 ? -13.82 -16.312 -10.883 1 82.56 100 MET A C 1
ATOM 714 O O . MET A 1 100 ? -12.766 -15.68 -10.984 1 82.56 100 MET A O 1
ATOM 718 N N . ILE A 1 101 ? -14.125 -17.062 -9.906 1 85.19 101 ILE A N 1
ATOM 719 C CA . ILE A 1 101 ? -13.211 -17.203 -8.781 1 85.19 101 ILE A CA 1
ATOM 720 C C . ILE A 1 101 ? -11.938 -17.906 -9.234 1 85.19 101 ILE A C 1
ATOM 722 O O . ILE A 1 101 ? -10.828 -17.469 -8.922 1 85.19 101 ILE A O 1
ATOM 726 N N . TYR A 1 102 ? -12.141 -18.938 -9.992 1 89.44 102 TYR A N 1
ATOM 727 C CA . TYR A 1 102 ? -11.008 -19.703 -10.484 1 89.44 102 TYR A CA 1
ATOM 728 C C . TYR A 1 102 ? -10.078 -18.828 -11.32 1 89.44 102 TYR A C 1
ATOM 730 O O . TYR A 1 102 ? -8.859 -18.828 -11.102 1 89.44 102 TYR A O 1
ATOM 738 N N . VAL A 1 103 ? -10.586 -18.094 -12.219 1 89 103 VAL A N 1
ATOM 739 C CA . VAL A 1 103 ? -9.781 -17.281 -13.125 1 89 103 VAL A CA 1
ATOM 740 C C . VAL A 1 103 ? -9.078 -16.172 -12.344 1 89 103 VAL A C 1
ATOM 742 O O . VAL A 1 103 ? -7.926 -15.852 -12.617 1 89 103 VAL A O 1
ATOM 745 N N . ALA A 1 104 ? -9.797 -15.633 -11.406 1 85.56 104 ALA A N 1
ATOM 746 C CA . ALA A 1 104 ? -9.203 -14.578 -10.586 1 85.56 104 ALA A CA 1
ATOM 747 C C . ALA A 1 104 ? -7.957 -15.094 -9.859 1 85.56 104 ALA A C 1
ATOM 749 O O . ALA A 1 104 ? -6.922 -14.414 -9.836 1 85.56 104 ALA A O 1
ATOM 750 N N . VAL A 1 105 ? -8.016 -16.266 -9.383 1 91.31 105 VAL A N 1
ATOM 751 C CA . VAL A 1 105 ? -6.906 -16.844 -8.625 1 91.31 105 VAL A CA 1
ATOM 752 C C . VAL A 1 105 ? -5.785 -17.25 -9.586 1 91.31 105 VAL A C 1
ATOM 754 O O . VAL A 1 105 ? -4.605 -17.078 -9.273 1 91.31 105 VAL A O 1
ATOM 757 N N . ALA A 1 106 ? -6.188 -17.766 -10.695 1 92.88 106 ALA A N 1
ATOM 758 C CA . ALA A 1 106 ? -5.199 -18.125 -11.711 1 92.88 106 ALA A CA 1
ATOM 759 C C . ALA A 1 106 ? -4.387 -16.906 -12.133 1 92.88 106 ALA A C 1
ATOM 761 O O . ALA A 1 106 ? -3.162 -16.969 -12.266 1 92.88 106 ALA A O 1
ATOM 762 N N . VAL A 1 107 ? -5.051 -15.844 -12.312 1 90.44 107 VAL A N 1
ATOM 763 C CA . VAL A 1 107 ? -4.395 -14.609 -12.719 1 90.44 107 VAL A CA 1
ATOM 764 C C . VAL A 1 107 ? -3.48 -14.117 -11.594 1 90.44 107 VAL A C 1
ATOM 766 O O . VAL A 1 107 ? -2.355 -13.68 -11.844 1 90.44 107 VAL A O 1
ATOM 769 N N . ASP A 1 108 ? -4.004 -14.227 -10.453 1 92.44 108 ASP A N 1
ATOM 770 C CA . ASP A 1 108 ? -3.215 -13.82 -9.297 1 92.44 108 ASP A CA 1
ATOM 771 C C . ASP A 1 108 ? -1.928 -14.633 -9.195 1 92.44 108 ASP A C 1
ATOM 773 O O . ASP A 1 108 ? -0.844 -14.078 -9.016 1 92.44 108 ASP A O 1
ATOM 777 N N . LEU A 1 109 ? -2.037 -15.969 -9.344 1 96.44 109 LEU A N 1
ATOM 778 C CA . LEU A 1 109 ? -0.868 -16.828 -9.25 1 96.44 109 LEU A CA 1
ATOM 779 C C . LEU A 1 109 ? 0.066 -16.625 -10.438 1 96.44 109 LEU A C 1
ATOM 781 O O . LEU A 1 109 ? 1.278 -16.828 -10.32 1 96.44 109 LEU A O 1
ATOM 785 N N . THR A 1 110 ? -0.479 -16.219 -11.539 1 95.44 110 THR A N 1
ATOM 786 C CA . THR A 1 110 ? 0.352 -15.82 -12.664 1 95.44 110 THR A CA 1
ATOM 787 C C . THR A 1 110 ? 1.193 -14.594 -12.312 1 95.44 110 THR A C 1
ATOM 789 O O . THR A 1 110 ? 2.373 -14.523 -12.664 1 95.44 110 THR A O 1
ATOM 792 N N . GLY A 1 111 ? 0.551 -13.68 -11.648 1 95.25 111 GLY A N 1
ATOM 793 C CA . GLY A 1 111 ? 1.296 -12.531 -11.156 1 95.25 111 GLY A CA 1
ATOM 794 C C . GLY A 1 111 ? 2.436 -12.914 -10.234 1 95.25 111 GLY A C 1
ATOM 795 O O . GLY A 1 111 ? 3.533 -12.359 -10.336 1 95.25 111 GLY A O 1
ATOM 796 N N . ASP A 1 112 ? 2.17 -13.852 -9.344 1 97.25 112 ASP A N 1
ATOM 797 C CA . ASP A 1 112 ? 3.211 -14.359 -8.453 1 97.25 112 ASP A CA 1
ATOM 798 C C . ASP A 1 112 ? 4.363 -14.969 -9.25 1 97.25 112 ASP A C 1
ATOM 800 O O . ASP A 1 112 ? 5.531 -14.766 -8.906 1 97.25 112 ASP A O 1
ATOM 804 N N . GLY A 1 113 ? 3.994 -15.719 -10.273 1 98.12 113 GLY A N 1
ATOM 805 C CA . GLY A 1 113 ? 5.016 -16.281 -11.141 1 98.12 113 GLY A CA 1
ATOM 806 C C . GLY A 1 113 ? 5.867 -15.234 -11.82 1 98.12 113 GLY A C 1
ATOM 807 O O . GLY A 1 113 ? 7.09 -15.367 -11.898 1 98.12 113 GLY A O 1
ATOM 808 N N . LEU A 1 114 ? 5.203 -14.227 -12.312 1 96.88 114 LEU A N 1
ATOM 809 C CA . LEU A 1 114 ? 5.918 -13.117 -12.938 1 96.88 114 LEU A CA 1
ATOM 810 C C . LEU A 1 114 ? 6.91 -12.492 -11.961 1 96.88 114 LEU A C 1
ATOM 812 O O . LEU A 1 114 ? 8.047 -12.195 -12.328 1 96.88 114 LEU A O 1
ATOM 816 N N . MET A 1 115 ? 6.473 -12.312 -10.773 1 97 115 MET A N 1
ATOM 817 C CA . MET A 1 115 ? 7.297 -11.719 -9.727 1 97 115 MET A CA 1
ATOM 818 C C . MET A 1 115 ? 8.508 -12.594 -9.43 1 97 115 MET A C 1
ATOM 820 O O . MET A 1 115 ? 9.641 -12.109 -9.391 1 97 115 MET A O 1
ATOM 824 N N . ILE A 1 116 ? 8.281 -13.867 -9.273 1 97.69 116 ILE A N 1
ATOM 825 C CA . ILE A 1 116 ? 9.344 -14.789 -8.891 1 97.69 116 ILE A CA 1
ATOM 826 C C . ILE A 1 116 ? 10.305 -14.984 -10.055 1 97.69 116 ILE A C 1
ATOM 828 O O . ILE A 1 116 ? 11.523 -15.008 -9.867 1 97.69 116 ILE A O 1
ATOM 832 N N . GLY A 1 117 ? 9.766 -15.141 -11.258 1 97.94 117 GLY A N 1
ATOM 833 C CA . GLY A 1 117 ? 10.625 -15.227 -12.43 1 97.94 117 GLY A CA 1
ATOM 834 C C . GLY A 1 117 ? 11.492 -13.992 -12.633 1 97.94 117 GLY A C 1
ATOM 835 O O . GLY A 1 117 ? 12.688 -14.109 -12.898 1 97.94 117 GLY A O 1
ATOM 836 N N . THR A 1 118 ? 10.859 -12.828 -12.5 1 97.38 118 THR A N 1
ATOM 837 C CA . THR A 1 118 ? 11.594 -11.578 -12.617 1 97.38 118 THR A CA 1
ATOM 838 C C . THR A 1 118 ? 12.633 -11.453 -11.508 1 97.38 118 THR A C 1
ATOM 840 O O . THR A 1 118 ? 13.781 -11.078 -11.766 1 97.38 118 THR A O 1
ATOM 843 N N . GLY A 1 119 ? 12.164 -11.719 -10.266 1 97.12 119 GLY A N 1
ATOM 844 C CA . GLY A 1 119 ? 13.094 -11.68 -9.148 1 97.12 119 GLY A CA 1
ATOM 845 C C . GLY A 1 119 ? 14.281 -12.609 -9.328 1 97.12 119 GLY A C 1
ATOM 846 O O . GLY A 1 119 ? 15.406 -12.258 -8.969 1 97.12 119 GLY A O 1
ATOM 847 N N . SER A 1 120 ? 14.047 -13.766 -9.906 1 97 120 SER A N 1
ATOM 848 C CA . SER A 1 120 ? 15.102 -14.742 -10.141 1 97 120 SER A CA 1
ATOM 849 C C . SER A 1 120 ? 16.094 -14.242 -11.18 1 97 120 SER A C 1
ATOM 851 O O . SER A 1 120 ? 17.281 -14.578 -11.133 1 97 120 SER A O 1
ATOM 853 N N . ALA A 1 121 ? 15.594 -13.484 -12.078 1 96.38 121 ALA A N 1
ATOM 854 C CA . ALA A 1 121 ? 16.469 -12.914 -13.109 1 96.38 121 ALA A CA 1
ATOM 855 C C . ALA A 1 121 ? 17.328 -11.789 -12.539 1 96.38 121 ALA A C 1
ATOM 857 O O . ALA A 1 121 ? 18.406 -11.492 -13.07 1 96.38 121 ALA A O 1
ATOM 858 N N . VAL A 1 122 ? 16.812 -11.164 -11.508 1 95.31 122 VAL A N 1
ATOM 859 C CA . VAL A 1 122 ? 17.547 -10.07 -10.875 1 95.31 122 VAL A CA 1
ATOM 860 C C . VAL A 1 122 ? 18.578 -10.641 -9.906 1 95.31 122 VAL A C 1
ATOM 862 O O . VAL A 1 122 ? 19.766 -10.312 -9.984 1 95.31 122 VAL A O 1
ATOM 865 N N . ALA A 1 123 ? 18.203 -11.453 -8.977 1 94.5 123 ALA A N 1
ATOM 866 C CA . ALA A 1 123 ? 19.047 -12.078 -7.961 1 94.5 123 ALA A CA 1
ATOM 867 C C . ALA A 1 123 ? 18.328 -13.242 -7.281 1 94.5 123 ALA A C 1
ATOM 869 O O . ALA A 1 123 ? 17.125 -13.141 -6.973 1 94.5 123 ALA A O 1
ATOM 870 N N . THR A 1 124 ? 19.062 -14.25 -7.047 1 93.81 124 THR A N 1
ATOM 871 C CA . THR A 1 124 ? 18.516 -15.43 -6.383 1 93.81 124 THR A CA 1
ATOM 872 C C . THR A 1 124 ? 17.984 -15.07 -5 1 93.81 124 THR A C 1
ATOM 874 O O . THR A 1 124 ? 16.922 -15.562 -4.594 1 93.81 124 THR A O 1
ATOM 877 N N . SER A 1 125 ? 18.688 -14.258 -4.277 1 94.75 125 SER A N 1
ATOM 878 C CA . SER A 1 125 ? 18.266 -13.859 -2.938 1 94.75 125 SER A CA 1
ATOM 879 C C . SER A 1 125 ? 16.906 -13.156 -2.963 1 94.75 125 SER A C 1
ATOM 881 O O . SER A 1 125 ? 16.062 -13.391 -2.096 1 94.75 125 SER A O 1
ATOM 883 N N . LEU A 1 126 ? 16.734 -12.336 -3.947 1 95.56 126 LEU A N 1
ATOM 884 C CA . LEU A 1 126 ? 15.453 -11.648 -4.09 1 95.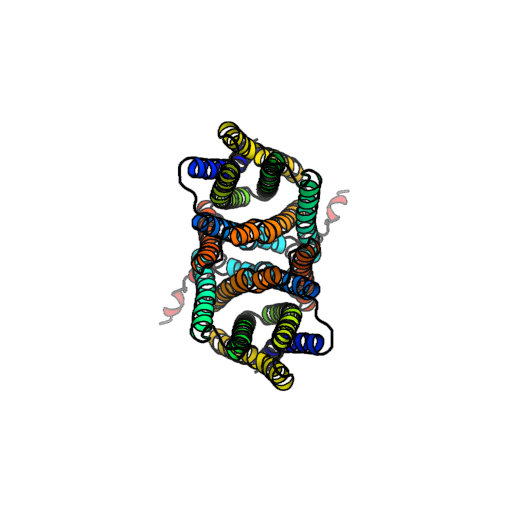56 126 LEU A CA 1
ATOM 885 C C . LEU A 1 126 ? 14.32 -12.633 -4.355 1 95.56 126 LEU A C 1
ATOM 887 O O . LEU A 1 126 ? 13.258 -12.539 -3.746 1 95.56 126 LEU A O 1
ATOM 891 N N . ALA A 1 127 ? 14.602 -13.562 -5.254 1 97.06 127 ALA A N 1
ATOM 892 C CA . ALA A 1 127 ? 13.594 -14.562 -5.609 1 97.06 127 ALA A CA 1
ATOM 893 C C . ALA A 1 127 ? 13.188 -15.383 -4.387 1 97.06 127 ALA A C 1
ATOM 895 O O . ALA A 1 127 ? 12.008 -15.711 -4.223 1 97.06 127 ALA A O 1
ATOM 896 N N . ILE A 1 128 ? 14.094 -15.719 -3.568 1 97.12 128 ILE A N 1
ATOM 897 C CA . ILE A 1 128 ? 13.828 -16.5 -2.369 1 97.12 128 ILE A CA 1
ATOM 898 C C . ILE A 1 128 ? 12.922 -15.727 -1.427 1 97.12 128 ILE A C 1
ATOM 900 O O . ILE A 1 128 ? 11.938 -16.266 -0.915 1 97.12 128 ILE A O 1
ATOM 904 N N . VAL A 1 129 ? 13.242 -14.477 -1.196 1 96.94 129 VAL A N 1
ATOM 905 C CA . VAL A 1 129 ? 12.453 -13.633 -0.302 1 96.94 129 VAL A CA 1
ATOM 906 C C . VAL A 1 129 ? 11.047 -13.453 -0.865 1 96.94 129 VAL A C 1
ATOM 908 O O . VAL A 1 129 ? 10.062 -13.539 -0.129 1 96.94 129 VAL A O 1
ATOM 911 N N . LEU A 1 130 ? 10.945 -13.234 -2.184 1 97.62 130 LEU A N 1
ATOM 912 C CA . LEU A 1 130 ? 9.656 -13.039 -2.824 1 97.62 130 LEU A CA 1
ATOM 913 C C . LEU A 1 130 ? 8.812 -14.312 -2.752 1 97.62 130 LEU A C 1
ATOM 915 O O . LEU A 1 130 ? 7.609 -14.258 -2.488 1 97.62 130 LEU A O 1
ATOM 919 N N . ALA A 1 131 ? 9.469 -15.438 -2.977 1 97.94 131 ALA A N 1
ATOM 920 C CA . ALA A 1 131 ? 8.766 -16.719 -2.895 1 97.94 131 ALA A CA 1
ATOM 921 C C . ALA A 1 131 ? 8.242 -16.969 -1.481 1 97.94 131 ALA A C 1
ATOM 923 O O . ALA A 1 131 ? 7.117 -17.438 -1.303 1 97.94 131 ALA A O 1
ATOM 924 N N . ALA A 1 132 ? 9.023 -16.656 -0.52 1 97.06 132 ALA A N 1
ATOM 925 C CA . ALA A 1 132 ? 8.602 -16.828 0.869 1 97.06 132 ALA A CA 1
ATOM 926 C C . ALA A 1 132 ? 7.41 -15.93 1.196 1 97.06 132 ALA A C 1
ATOM 928 O O . ALA A 1 132 ? 6.438 -16.375 1.807 1 97.06 132 ALA A O 1
ATOM 929 N N . GLY A 1 133 ? 7.551 -14.672 0.826 1 96.38 133 GLY A N 1
ATOM 930 C CA . GLY A 1 133 ? 6.445 -13.75 1.048 1 96.38 133 GLY A CA 1
ATOM 931 C C . GLY A 1 133 ? 5.152 -14.203 0.397 1 96.38 133 GLY A C 1
ATOM 932 O O . GLY A 1 133 ? 4.098 -14.188 1.032 1 96.38 133 GLY A O 1
ATOM 933 N N . GLN A 1 134 ? 5.246 -14.633 -0.828 1 96.5 134 GLN A N 1
ATOM 934 C CA . GLN A 1 134 ? 4.047 -15.008 -1.567 1 96.5 134 GLN A CA 1
ATOM 935 C C . GLN A 1 134 ? 3.475 -16.328 -1.048 1 96.5 134 GLN A C 1
ATOM 937 O O . GLN A 1 134 ? 2.258 -16.531 -1.063 1 96.5 134 GLN A O 1
ATOM 942 N N . THR A 1 135 ? 4.371 -17.203 -0.615 1 97.56 135 THR A N 1
ATOM 943 C CA . THR A 1 135 ? 3.879 -18.438 0.002 1 97.56 135 THR A CA 1
ATOM 944 C C . THR A 1 135 ? 3.014 -18.125 1.219 1 97.56 135 THR A C 1
ATOM 946 O O . THR A 1 135 ? 1.927 -18.672 1.376 1 97.56 135 THR A O 1
ATOM 949 N N . LEU A 1 136 ? 3.439 -17.219 2.033 1 96 136 LEU A N 1
ATOM 950 C CA . LEU A 1 136 ? 2.707 -16.812 3.225 1 96 136 LEU A CA 1
ATOM 951 C C . LEU A 1 136 ? 1.381 -16.156 2.85 1 96 136 LEU A C 1
ATOM 953 O O . LEU A 1 136 ? 0.355 -16.422 3.484 1 96 136 LEU A O 1
ATOM 957 N N . ALA A 1 137 ? 1.416 -15.352 1.84 1 96 137 ALA A N 1
ATOM 958 C CA . ALA A 1 137 ? 0.221 -14.625 1.43 1 96 137 ALA A CA 1
ATOM 959 C C . ALA A 1 137 ? -0.773 -15.547 0.729 1 96 137 ALA A C 1
ATOM 961 O O . ALA A 1 137 ? -1.985 -15.336 0.806 1 96 137 ALA A O 1
ATOM 962 N N . ASP A 1 138 ? -0.289 -16.578 0.071 1 97.56 138 ASP A N 1
ATOM 963 C CA . ASP A 1 138 ? -1.141 -17.438 -0.747 1 97.56 138 ASP A CA 1
ATOM 964 C C . ASP A 1 138 ? -1.85 -18.484 0.11 1 97.56 138 ASP A C 1
ATOM 966 O O . ASP A 1 138 ? -2.832 -19.078 -0.325 1 97.56 138 ASP A O 1
ATOM 970 N N . PHE A 1 139 ? -1.406 -18.703 1.313 1 95.88 139 PHE A N 1
ATOM 971 C CA . PHE A 1 139 ? -2.115 -19.609 2.203 1 95.88 139 PHE A CA 1
ATOM 972 C C . PHE A 1 139 ? -3.518 -19.094 2.502 1 95.88 139 PHE A C 1
ATOM 974 O O . PHE A 1 139 ? -4.508 -19.766 2.199 1 95.88 139 PHE A O 1
ATOM 981 N N . PRO A 1 140 ? -3.602 -17.891 3.033 1 94.19 140 PRO A N 1
ATOM 982 C CA . PRO A 1 140 ? -4.945 -17.344 3.258 1 94.19 140 PRO A CA 1
ATOM 983 C C . PRO A 1 140 ? -5.762 -17.234 1.973 1 94.19 140 PRO A C 1
ATOM 985 O O . PRO A 1 140 ? -6.984 -17.406 1.998 1 94.19 140 PRO A O 1
ATOM 988 N N . GLU A 1 141 ? -5.125 -16.906 0.91 1 93.56 141 GLU A N 1
ATOM 989 C CA . GLU A 1 141 ? -5.816 -16.812 -0.372 1 93.56 141 GLU A CA 1
ATOM 990 C C . GLU A 1 141 ? -6.434 -18.141 -0.775 1 93.56 141 GLU A C 1
ATOM 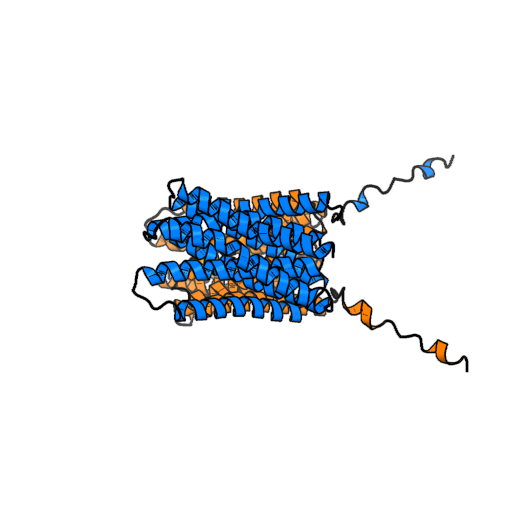992 O O . GLU A 1 141 ? -7.602 -18.203 -1.162 1 93.56 141 GLU A O 1
ATOM 997 N N . GLY A 1 142 ? -5.605 -19.203 -0.708 1 95.81 142 GLY A N 1
ATOM 998 C CA . GLY A 1 142 ? -6.133 -20.531 -0.998 1 95.81 142 GLY A CA 1
ATOM 999 C C . GLY A 1 142 ? -7.293 -20.922 -0.103 1 95.81 142 GLY A C 1
ATOM 1000 O O . GLY A 1 142 ? -8.273 -21.516 -0.568 1 95.81 142 GLY A O 1
ATOM 1001 N N . TYR A 1 143 ? -7.148 -20.625 1.172 1 94.31 143 TYR A N 1
ATOM 1002 C CA . TYR A 1 143 ? -8.227 -20.859 2.125 1 94.31 143 TYR A CA 1
ATOM 1003 C C . TYR A 1 143 ? -9.516 -20.172 1.67 1 94.31 143 TYR A C 1
ATOM 1005 O O . TYR A 1 143 ? -10.578 -20.797 1.643 1 94.31 143 TYR A O 1
ATOM 1013 N N . SER A 1 144 ? -9.406 -18.938 1.272 1 91.62 144 SER A N 1
ATOM 1014 C CA . SER A 1 144 ? -10.562 -18.141 0.867 1 91.62 144 SER A CA 1
ATOM 1015 C C . SER A 1 144 ? -11.203 -18.703 -0.397 1 91.62 144 SER A C 1
ATOM 1017 O O . SER A 1 144 ? -12.43 -18.703 -0.53 1 91.62 144 SER A O 1
ATOM 1019 N N . VAL A 1 145 ? -10.422 -19.125 -1.3 1 92.69 145 VAL A N 1
ATOM 1020 C CA . VAL A 1 145 ? -10.906 -19.625 -2.58 1 92.69 145 VAL A CA 1
ATOM 1021 C C . VAL A 1 145 ? -11.75 -20.875 -2.357 1 92.69 145 VAL A C 1
ATOM 1023 O O . VAL A 1 145 ? -12.883 -20.969 -2.834 1 92.69 145 VAL A O 1
ATOM 1026 N N . VAL A 1 146 ? -11.25 -21.781 -1.63 1 94.38 146 VAL A N 1
ATOM 1027 C CA . VAL A 1 146 ? -11.961 -23.047 -1.401 1 94.38 146 VAL A CA 1
ATOM 1028 C C . VAL A 1 146 ? -13.188 -22.797 -0.537 1 94.38 146 VAL A C 1
ATOM 1030 O O . VAL A 1 146 ? -14.25 -23.359 -0.777 1 94.38 146 VAL A O 1
ATOM 1033 N N . ALA A 1 147 ? -13.062 -21.938 0.457 1 91.94 147 ALA A N 1
ATOM 1034 C CA . ALA A 1 147 ? -14.211 -21.578 1.286 1 91.94 147 ALA A CA 1
ATOM 1035 C C . ALA A 1 147 ? -15.336 -21 0.438 1 91.94 147 ALA A C 1
ATOM 1037 O O . ALA A 1 147 ? -16.5 -21.359 0.623 1 91.94 147 ALA A O 1
ATOM 1038 N N . ASN A 1 148 ? -15.023 -20.141 -0.453 1 88.5 148 ASN A N 1
ATOM 1039 C CA . ASN A 1 148 ? -16.016 -19.516 -1.33 1 88.5 148 ASN A CA 1
ATOM 1040 C C . ASN A 1 148 ? -16.656 -20.547 -2.264 1 88.5 148 ASN A C 1
ATOM 1042 O O . ASN A 1 148 ? -17.875 -20.516 -2.479 1 88.5 148 ASN A O 1
ATOM 1046 N N . LEU A 1 149 ? -15.898 -21.375 -2.793 1 92.19 149 LEU A N 1
ATOM 1047 C CA . LEU A 1 149 ? -16.422 -22.406 -3.693 1 92.19 149 LEU A CA 1
ATOM 1048 C C . LEU A 1 149 ? -17.359 -23.359 -2.951 1 92.19 149 LEU A C 1
ATOM 1050 O O . LEU A 1 149 ? -18.344 -23.812 -3.51 1 92.19 149 LEU A O 1
ATOM 1054 N N . ARG A 1 150 ? -16.953 -23.594 -1.714 1 92.19 150 ARG A N 1
ATOM 1055 C CA . ARG A 1 150 ? -17.828 -24.406 -0.88 1 92.19 150 ARG A CA 1
ATOM 1056 C C . ARG A 1 150 ? -19.156 -23.719 -0.632 1 92.19 150 ARG A C 1
ATOM 1058 O O . ARG A 1 150 ? -20.219 -24.359 -0.688 1 92.19 150 ARG A O 1
ATOM 1065 N N . GLN A 1 151 ? -19.047 -22.516 -0.336 1 86.62 151 GLN A N 1
ATOM 1066 C CA . GLN A 1 151 ? -20.266 -21.734 -0.086 1 86.62 151 GLN A CA 1
ATOM 1067 C C . GLN A 1 151 ? -21.156 -21.719 -1.317 1 86.62 151 GLN A C 1
ATOM 1069 O O . GLN A 1 151 ? -22.391 -21.641 -1.196 1 86.62 151 GLN A O 1
ATOM 1074 N N . LYS A 1 152 ? -20.562 -21.812 -2.457 1 88.62 152 LYS A N 1
ATOM 1075 C CA . LYS A 1 152 ? -21.312 -21.812 -3.709 1 88.62 152 LYS A CA 1
ATOM 1076 C C . LYS A 1 152 ? -21.719 -23.219 -4.121 1 88.62 152 LYS A C 1
ATOM 1078 O O . LYS A 1 152 ? -22.156 -23.453 -5.254 1 88.62 152 LYS A O 1
ATOM 1083 N N . ASN A 1 153 ? -21.375 -24.234 -3.295 1 92.12 153 ASN A N 1
ATOM 1084 C CA . ASN A 1 153 ? -21.781 -25.625 -3.434 1 92.12 153 ASN A CA 1
ATOM 1085 C C . ASN A 1 153 ? -21.078 -26.297 -4.613 1 92.12 153 ASN A C 1
ATOM 1087 O O . ASN A 1 153 ? -21.688 -27.109 -5.309 1 92.12 153 ASN A O 1
ATOM 1091 N N . VAL A 1 154 ? -19.953 -25.844 -4.875 1 93.44 154 VAL A N 1
ATOM 1092 C CA . VAL A 1 154 ? -19.141 -26.531 -5.879 1 93.44 154 VAL A CA 1
ATOM 1093 C C . VAL A 1 154 ? -18.688 -27.891 -5.34 1 93.44 154 VAL A C 1
ATOM 1095 O O . VAL A 1 154 ? -18.25 -27.984 -4.191 1 93.44 154 VAL A O 1
ATOM 1098 N N . PRO A 1 155 ? -18.812 -28.906 -6.145 1 95.31 155 PRO A N 1
ATOM 1099 C CA . PRO A 1 155 ? -18.422 -30.234 -5.668 1 95.31 155 PRO A CA 1
ATOM 1100 C C . PRO A 1 155 ? -16.953 -30.297 -5.238 1 95.31 155 PRO A C 1
ATOM 1102 O O . PRO A 1 155 ? -16.109 -29.656 -5.848 1 95.31 155 PRO A O 1
ATOM 1105 N N . ARG A 1 156 ? -16.656 -31.109 -4.285 1 95.69 156 ARG A N 1
ATOM 1106 C CA . ARG A 1 156 ? -15.344 -31.234 -3.666 1 95.69 156 ARG A CA 1
ATOM 1107 C C . ARG A 1 156 ? -14.281 -31.578 -4.703 1 95.69 156 ARG A C 1
ATOM 1109 O O . ARG A 1 156 ? -13.188 -31.016 -4.688 1 95.69 156 ARG A O 1
ATOM 1116 N N . GLY A 1 157 ? -14.57 -32.531 -5.551 1 96.5 157 GLY A N 1
ATOM 1117 C CA . GLY A 1 157 ? -13.617 -32.906 -6.574 1 96.5 157 GLY A CA 1
ATOM 1118 C C . GLY A 1 157 ? -13.164 -31.766 -7.449 1 96.5 157 GLY A C 1
ATOM 1119 O O . GLY A 1 157 ? -11.984 -31.672 -7.812 1 96.5 157 GLY A O 1
ATOM 1120 N N . ARG A 1 158 ? -14.078 -30.875 -7.789 1 95.5 158 ARG A N 1
ATOM 1121 C CA . ARG A 1 158 ? -13.758 -29.719 -8.625 1 95.5 158 ARG A CA 1
ATOM 1122 C C . ARG A 1 158 ? -12.93 -28.688 -7.852 1 95.5 158 ARG A C 1
ATOM 1124 O O . ARG A 1 158 ? -12.039 -28.062 -8.414 1 95.5 158 ARG A O 1
ATOM 1131 N N . ARG A 1 159 ? -13.227 -28.547 -6.598 1 95.69 159 ARG A N 1
ATOM 1132 C CA . ARG A 1 159 ? -12.477 -27.609 -5.762 1 95.69 159 ARG A CA 1
ATOM 1133 C C . ARG A 1 159 ? -11.023 -28.062 -5.609 1 95.69 159 ARG A C 1
ATOM 1135 O O . ARG A 1 159 ? -10.102 -27.25 -5.742 1 95.69 159 ARG A O 1
ATOM 1142 N N . ILE A 1 160 ? -10.891 -29.359 -5.375 1 96 160 ILE A N 1
ATOM 1143 C CA . ILE A 1 160 ? -9.555 -29.906 -5.195 1 96 160 ILE A CA 1
ATOM 1144 C C . ILE A 1 160 ? -8.789 -29.844 -6.512 1 96 160 ILE A C 1
ATOM 1146 O O . ILE A 1 160 ? -7.605 -29.484 -6.531 1 96 160 ILE A O 1
ATOM 1150 N N . ALA A 1 161 ? -9.414 -30.188 -7.582 1 96.44 161 ALA A N 1
ATOM 1151 C CA . ALA A 1 161 ? -8.781 -30.109 -8.891 1 96.44 161 ALA A CA 1
ATOM 1152 C C . ALA A 1 161 ? -8.336 -28.688 -9.211 1 96.44 161 ALA A C 1
ATOM 1154 O O . ALA A 1 161 ? -7.258 -28.469 -9.766 1 96.44 161 ALA A O 1
ATOM 1155 N N . ALA A 1 162 ? -9.203 -27.734 -8.93 1 95.12 162 ALA A N 1
ATOM 1156 C CA . ALA A 1 162 ? -8.859 -26.328 -9.133 1 95.12 162 ALA A CA 1
ATOM 1157 C C . ALA A 1 162 ? -7.625 -25.953 -8.32 1 95.12 162 ALA A C 1
ATOM 1159 O O . ALA A 1 162 ? -6.684 -25.359 -8.852 1 95.12 162 ALA A O 1
ATOM 1160 N N . SER A 1 163 ? -7.613 -26.344 -7.051 1 96.75 163 SER A N 1
ATOM 1161 C CA . SER A 1 163 ? -6.508 -26.016 -6.16 1 96.75 163 SER A CA 1
ATOM 1162 C C . SER A 1 163 ? -5.203 -26.625 -6.652 1 96.75 163 SER A C 1
ATOM 1164 O O . SER A 1 163 ? -4.141 -26 -6.562 1 96.75 163 SER A O 1
ATOM 1166 N N . LEU A 1 164 ? -5.25 -27.828 -7.199 1 97.12 164 LEU A N 1
ATOM 1167 C CA . LEU A 1 164 ? -4.074 -28.547 -7.672 1 97.12 164 LEU A CA 1
ATOM 1168 C C . LEU A 1 164 ? -3.529 -27.922 -8.953 1 97.12 164 LEU A C 1
ATOM 1170 O O . LEU A 1 164 ? -2.354 -28.078 -9.281 1 97.12 164 LEU A O 1
ATOM 1174 N N . SER A 1 165 ? -4.332 -27.219 -9.641 1 97.19 165 SER A N 1
ATOM 1175 C CA . SER A 1 165 ? -3.928 -26.641 -10.922 1 97.19 165 SER A CA 1
ATOM 1176 C C . SER A 1 165 ? -3.221 -25.297 -10.727 1 97.19 165 SER A C 1
ATOM 1178 O O . SER A 1 165 ? -2.471 -24.859 -11.594 1 97.19 165 SER A O 1
ATOM 1180 N N . PHE A 1 166 ? -3.375 -24.609 -9.602 1 96.38 166 PHE A N 1
ATOM 1181 C CA . PHE A 1 166 ? -2.949 -23.234 -9.406 1 96.38 166 PHE A CA 1
ATOM 1182 C C . PHE A 1 166 ? -1.43 -23.125 -9.438 1 96.38 166 PHE A C 1
ATOM 1184 O O . PHE A 1 166 ? -0.879 -22.203 -10.031 1 96.38 166 PHE A O 1
ATOM 1191 N N . PRO A 1 167 ? -0.687 -24.156 -8.867 1 97.5 167 PRO A N 1
ATOM 1192 C CA . PRO A 1 167 ? 0.774 -24.062 -8.922 1 97.5 167 PRO A CA 1
ATOM 1193 C C . PRO A 1 167 ? 1.312 -24 -10.344 1 97.5 167 PRO A C 1
ATOM 1195 O O . PRO A 1 167 ? 2.377 -23.438 -10.586 1 97.5 167 PRO A O 1
ATOM 1198 N N . LEU A 1 168 ? 0.573 -24.469 -11.312 1 97.81 168 LEU A N 1
ATOM 1199 C CA . LEU A 1 168 ? 1.019 -24.516 -12.703 1 97.81 168 LEU A CA 1
ATOM 1200 C C . LEU A 1 168 ? 1.05 -23.125 -13.305 1 97.81 168 LEU A C 1
ATOM 1202 O O . LEU A 1 168 ? 1.888 -22.828 -14.164 1 97.81 168 LEU A O 1
ATOM 1206 N N . TYR A 1 169 ? 0.141 -22.281 -12.914 1 97 169 TYR A N 1
ATOM 1207 C CA . TYR A 1 169 ? 0.109 -20.922 -13.43 1 97 169 TYR A CA 1
ATOM 1208 C C . TYR A 1 169 ? 1.316 -20.125 -12.945 1 97 169 TYR A C 1
ATOM 1210 O O . TYR A 1 169 ? 1.938 -19.391 -13.719 1 97 169 TYR A O 1
ATOM 1218 N N . CYS A 1 170 ? 1.604 -20.266 -11.68 1 98 170 CYS A N 1
ATOM 1219 C CA . CYS A 1 170 ? 2.773 -19.609 -11.125 1 98 170 CYS A CA 1
ATOM 1220 C C . CYS A 1 170 ? 4.055 -20.125 -11.758 1 98 170 CYS A C 1
ATOM 1222 O O . CYS A 1 170 ? 4.91 -19.344 -12.172 1 98 170 CYS A O 1
ATOM 1224 N N . LEU A 1 171 ? 4.141 -21.5 -11.828 1 98.38 171 LEU A N 1
ATOM 1225 C CA . LEU A 1 171 ? 5.32 -22.125 -12.406 1 98.38 171 LEU A CA 1
ATOM 1226 C C . LEU A 1 171 ? 5.504 -21.703 -13.859 1 98.38 171 LEU A C 1
ATOM 1228 O O . LEU A 1 171 ? 6.598 -21.312 -14.266 1 98.38 171 LEU A O 1
ATOM 1232 N N . GLY A 1 172 ? 4.512 -21.797 -14.664 1 98.31 172 GLY A N 1
ATOM 1233 C CA . GLY A 1 172 ? 4.582 -21.438 -16.078 1 98.31 172 GLY A CA 1
ATOM 1234 C C . GLY A 1 172 ? 5.059 -20.016 -16.297 1 98.31 172 GLY A C 1
ATOM 1235 O O . GLY A 1 172 ? 5.984 -19.781 -17.078 1 98.31 172 GLY A O 1
ATOM 1236 N N . MET A 1 173 ? 4.438 -19.094 -15.602 1 98.06 173 MET A N 1
ATOM 1237 C CA . MET A 1 173 ? 4.789 -17.688 -15.82 1 98.06 173 MET A CA 1
ATOM 1238 C C . MET A 1 173 ? 6.172 -17.375 -15.266 1 98.06 173 MET A C 1
ATOM 1240 O O . MET A 1 173 ? 6.891 -16.531 -15.805 1 98.06 173 MET A O 1
ATOM 1244 N N . ALA A 1 174 ? 6.504 -18 -14.125 1 98.44 174 ALA A N 1
ATOM 1245 C CA . ALA A 1 174 ? 7.844 -17.797 -13.586 1 98.44 174 ALA A CA 1
ATOM 1246 C C . ALA A 1 174 ? 8.914 -18.203 -14.602 1 98.44 174 ALA A C 1
ATOM 1248 O O . ALA A 1 174 ? 9.898 -17.484 -14.789 1 98.44 174 ALA A O 1
ATOM 1249 N N . LEU A 1 175 ? 8.695 -19.359 -15.25 1 98.06 175 LEU A N 1
ATOM 1250 C CA . LEU A 1 175 ? 9.656 -19.844 -16.234 1 98.06 175 LEU A CA 1
ATOM 1251 C C . LEU A 1 175 ? 9.688 -18.938 -17.453 1 98.06 175 LEU A C 1
ATOM 1253 O O . LEU A 1 175 ? 10.766 -18.609 -17.969 1 98.06 175 LEU A O 1
ATOM 1257 N N . ILE A 1 176 ? 8.562 -18.484 -17.906 1 97.94 176 ILE A N 1
ATOM 1258 C CA . ILE A 1 176 ? 8.5 -17.578 -19.047 1 97.94 176 ILE A CA 1
ATOM 1259 C C . ILE A 1 176 ? 9.25 -16.297 -18.719 1 97.94 176 ILE A C 1
ATOM 1261 O O . ILE A 1 176 ? 10.102 -15.844 -19.484 1 97.94 176 ILE A O 1
ATOM 1265 N N . ALA A 1 177 ? 8.938 -15.711 -17.547 1 97.94 177 ALA A N 1
ATOM 1266 C CA . ALA A 1 177 ? 9.578 -14.461 -17.141 1 97.94 177 ALA A CA 1
ATOM 1267 C C . ALA A 1 177 ? 11.086 -14.641 -16.969 1 97.94 177 ALA A C 1
ATOM 1269 O O . ALA A 1 177 ? 11.867 -13.805 -17.422 1 97.94 177 ALA A O 1
ATOM 1270 N N . TRP A 1 178 ? 11.477 -15.711 -16.344 1 97.62 178 TRP A N 1
ATOM 1271 C CA . TRP A 1 178 ? 12.898 -15.961 -16.109 1 97.62 178 TRP A CA 1
ATOM 1272 C C . TRP A 1 178 ? 13.641 -16.156 -17.422 1 97.62 178 TRP A C 1
ATOM 1274 O O . TRP A 1 178 ? 14.719 -15.578 -17.625 1 97.62 178 TRP A O 1
ATOM 1284 N N . PHE A 1 179 ? 13.078 -16.938 -18.344 1 97.12 179 PHE A N 1
ATOM 1285 C CA . PHE A 1 179 ? 13.727 -17.188 -19.625 1 97.12 179 PHE A CA 1
ATOM 1286 C C . PHE A 1 179 ? 13.844 -15.906 -20.438 1 97.12 179 PHE A C 1
ATOM 1288 O O . PHE A 1 179 ? 14.844 -15.688 -21.125 1 97.12 179 PHE A O 1
ATOM 1295 N N . LEU A 1 180 ? 12.875 -15.062 -20.359 1 97.12 180 LEU A N 1
ATOM 1296 C CA . LEU A 1 180 ? 12.859 -13.828 -21.141 1 97.12 180 LEU A CA 1
ATOM 1297 C C . LEU A 1 180 ? 13.812 -12.805 -20.531 1 97.12 180 LEU A C 1
ATOM 1299 O O . LEU A 1 180 ? 14.43 -12.016 -21.25 1 97.12 180 LEU A O 1
ATOM 1303 N N . LEU A 1 181 ? 14.031 -12.867 -19.203 1 97.38 181 LEU A N 1
ATOM 1304 C CA . LEU A 1 181 ? 14.688 -11.742 -18.547 1 97.38 181 LEU A CA 1
ATOM 1305 C C . LEU A 1 181 ? 16.094 -12.125 -18.094 1 97.38 181 LEU A C 1
ATOM 1307 O O . LEU A 1 181 ? 16.922 -11.25 -17.812 1 97.38 181 LEU A O 1
ATOM 1311 N N . ARG A 1 182 ? 16.391 -13.383 -17.984 1 95.25 182 ARG A N 1
ATOM 1312 C CA . ARG A 1 182 ? 17.656 -13.812 -17.406 1 95.25 182 ARG A CA 1
ATOM 1313 C C . ARG A 1 182 ? 18.828 -13.18 -18.156 1 95.25 182 ARG A C 1
ATOM 1315 O O . ARG A 1 182 ? 19.844 -12.812 -17.547 1 95.25 182 ARG A O 1
ATOM 1322 N N . ASP A 1 183 ? 18.688 -12.961 -19.453 1 96.12 183 ASP A N 1
ATOM 1323 C CA . ASP A 1 183 ? 19.781 -12.391 -20.234 1 96.12 183 ASP A CA 1
ATOM 1324 C C . ASP A 1 183 ? 19.453 -10.977 -20.703 1 96.12 183 ASP A C 1
ATOM 1326 O O . ASP A 1 183 ? 20.156 -10.406 -21.547 1 96.12 183 ASP A O 1
ATOM 1330 N N . ALA A 1 184 ? 18.406 -10.414 -20.25 1 96.88 184 ALA A N 1
ATOM 1331 C CA . ALA A 1 184 ? 18 -9.062 -20.609 1 96.88 184 ALA A CA 1
ATOM 1332 C C . ALA A 1 184 ? 18.797 -8.016 -19.859 1 96.88 184 ALA A C 1
ATOM 1334 O O . ALA A 1 184 ? 19.438 -8.32 -18.844 1 96.88 184 ALA A O 1
ATOM 1335 N N . PRO A 1 185 ? 18.844 -6.777 -20.453 1 97.12 185 PRO A N 1
ATOM 1336 C CA . PRO A 1 185 ? 19.5 -5.695 -19.719 1 97.12 185 PRO A CA 1
ATOM 1337 C C . PRO A 1 185 ? 18.859 -5.453 -18.344 1 97.12 185 PRO A C 1
ATOM 1339 O O . PRO A 1 185 ? 17.672 -5.699 -18.172 1 97.12 185 PRO A O 1
ATOM 1342 N N . ASP A 1 186 ? 19.641 -4.988 -17.438 1 95.69 186 ASP A N 1
ATOM 1343 C CA . ASP A 1 186 ? 19.172 -4.75 -16.062 1 95.69 186 ASP A CA 1
ATOM 1344 C C . ASP A 1 186 ? 17.969 -3.816 -16.047 1 95.69 186 ASP A C 1
ATOM 1346 O O . ASP A 1 186 ? 17.047 -4 -15.25 1 95.69 186 ASP A O 1
ATOM 1350 N N . THR A 1 187 ? 18.031 -2.877 -16.938 1 96.62 187 THR A N 1
ATOM 1351 C CA . THR A 1 187 ? 16.922 -1.934 -16.984 1 96.62 187 THR A CA 1
ATOM 1352 C C . THR A 1 187 ? 15.594 -2.664 -17.234 1 96.62 187 THR A C 1
ATOM 1354 O O . THR A 1 187 ? 14.586 -2.354 -16.594 1 96.62 187 THR A O 1
ATOM 1357 N N . ALA A 1 188 ? 15.609 -3.619 -18.078 1 97.31 188 ALA A N 1
ATOM 1358 C CA . ALA A 1 188 ? 14.406 -4.395 -18.375 1 97.31 188 ALA A CA 1
ATOM 1359 C C . ALA A 1 188 ? 13.945 -5.18 -17.141 1 97.31 188 ALA A C 1
ATOM 1361 O O . ALA A 1 188 ? 12.742 -5.297 -16.891 1 97.31 188 ALA A O 1
ATOM 1362 N N . LYS A 1 189 ? 14.875 -5.672 -16.438 1 97.5 189 LYS A N 1
ATOM 1363 C CA . LYS A 1 189 ? 14.555 -6.453 -15.242 1 97.5 189 LYS A CA 1
ATOM 1364 C C . LYS A 1 189 ? 13.883 -5.59 -14.18 1 97.5 189 LYS A C 1
ATOM 1366 O O . LYS A 1 189 ? 12.859 -5.977 -13.617 1 97.5 189 LYS A O 1
ATOM 1371 N N . TYR A 1 190 ? 14.406 -4.465 -13.969 1 97.81 190 TYR A N 1
ATOM 1372 C CA . TYR A 1 190 ? 13.875 -3.602 -12.914 1 97.81 190 TYR A CA 1
ATOM 1373 C C . TYR A 1 190 ? 12.57 -2.951 -13.352 1 97.81 190 TYR A C 1
ATOM 1375 O O . TYR A 1 190 ? 11.688 -2.701 -12.523 1 97.81 190 TYR A O 1
ATOM 1383 N N . VAL A 1 191 ? 12.406 -2.709 -14.656 1 97.94 191 VAL A N 1
ATOM 1384 C CA . VAL A 1 191 ? 11.117 -2.26 -15.188 1 97.94 191 VAL A CA 1
ATOM 1385 C C . VAL A 1 191 ? 10.055 -3.328 -14.945 1 97.94 191 VAL A C 1
ATOM 1387 O O . VAL A 1 191 ? 8.938 -3.018 -14.539 1 97.94 191 VAL A O 1
ATOM 1390 N N . ALA A 1 192 ? 10.461 -4.523 -15.148 1 97.75 192 ALA A N 1
ATOM 1391 C CA . ALA A 1 192 ? 9.547 -5.633 -14.898 1 97.75 192 ALA A CA 1
ATOM 1392 C C . ALA A 1 192 ? 9.164 -5.715 -13.422 1 97.75 192 ALA A C 1
ATOM 1394 O O . ALA A 1 192 ? 8.008 -5.977 -13.086 1 97.75 192 ALA A O 1
ATOM 1395 N N . LEU A 1 193 ? 10.102 -5.492 -12.562 1 97.19 193 LEU A N 1
ATOM 1396 C CA . LEU A 1 193 ? 9.828 -5.512 -11.125 1 97.19 193 LEU A CA 1
ATOM 1397 C C . LEU A 1 193 ? 8.836 -4.422 -10.75 1 97.19 193 LEU A C 1
ATOM 1399 O O . LEU A 1 193 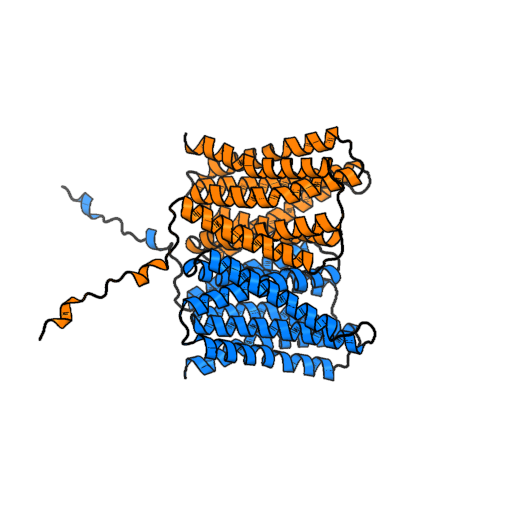? 7.906 -4.66 -9.977 1 97.19 193 LEU A O 1
ATOM 1403 N N . SER A 1 194 ? 9.109 -3.256 -11.281 1 98.12 194 SER A N 1
ATOM 1404 C CA . SER A 1 194 ? 8.203 -2.145 -11.016 1 98.12 194 SER A CA 1
ATOM 1405 C C . SER A 1 194 ? 6.816 -2.414 -11.586 1 98.12 194 SER A C 1
ATOM 1407 O O . SER A 1 194 ? 5.809 -2.047 -10.977 1 98.12 194 SER A O 1
ATOM 1409 N N . PHE A 1 195 ? 6.711 -3.037 -12.773 1 98.31 195 PHE A N 1
ATOM 1410 C CA . PHE A 1 195 ? 5.449 -3.459 -13.375 1 98.31 195 PHE A CA 1
ATOM 1411 C C . PHE A 1 195 ? 4.695 -4.402 -12.445 1 98.31 195 PHE A C 1
ATOM 1413 O O . PHE A 1 195 ? 3.498 -4.23 -12.219 1 98.31 195 PHE A O 1
ATOM 1420 N N . VAL A 1 196 ? 5.418 -5.328 -11.891 1 97.25 196 VAL A N 1
ATOM 1421 C CA . VAL A 1 196 ? 4.828 -6.305 -10.984 1 97.25 196 VAL A CA 1
ATOM 1422 C C . VAL A 1 196 ? 4.348 -5.605 -9.711 1 97.25 196 VAL A C 1
ATOM 1424 O O . VAL A 1 196 ? 3.299 -5.949 -9.164 1 97.25 196 VAL A O 1
ATOM 1427 N N . ALA A 1 197 ? 5.129 -4.652 -9.227 1 97.81 197 ALA A N 1
ATOM 1428 C CA . ALA A 1 197 ? 4.727 -3.883 -8.055 1 97.81 197 ALA A CA 1
ATOM 1429 C C . ALA A 1 197 ? 3.361 -3.232 -8.266 1 97.81 197 ALA A C 1
ATOM 1431 O O . ALA A 1 197 ? 2.508 -3.258 -7.375 1 97.81 197 ALA A O 1
ATOM 1432 N N . GLY A 1 198 ? 3.17 -2.641 -9.461 1 97.62 198 GLY A N 1
ATOM 1433 C CA . GLY A 1 198 ? 1.878 -2.055 -9.781 1 97.62 198 GLY A CA 1
ATOM 1434 C C . GLY A 1 198 ? 0.753 -3.072 -9.812 1 97.62 198 GLY A C 1
ATOM 1435 O O . GLY A 1 198 ? -0.319 -2.838 -9.25 1 97.62 198 GLY A O 1
ATOM 1436 N N . LEU A 1 199 ? 1.026 -4.145 -10.453 1 96.69 199 LEU A N 1
ATOM 1437 C CA . LEU A 1 199 ? 0.059 -5.23 -10.57 1 96.69 199 LEU A CA 1
ATOM 1438 C C . LEU A 1 199 ? -0.369 -5.73 -9.195 1 96.69 199 LEU A C 1
ATOM 1440 O O . LEU A 1 199 ? -1.564 -5.832 -8.914 1 96.69 199 LEU A O 1
ATOM 1444 N N . LEU A 1 200 ? 0.604 -5.973 -8.344 1 96.06 200 LEU A N 1
ATOM 1445 C CA . LEU A 1 200 ? 0.343 -6.566 -7.035 1 96.06 200 LEU A CA 1
ATOM 1446 C C . LEU A 1 200 ? -0.338 -5.566 -6.105 1 96.06 200 LEU A C 1
ATOM 1448 O O . LEU A 1 200 ? -1.163 -5.949 -5.273 1 96.06 200 LEU A O 1
ATOM 1452 N N . THR A 1 201 ? 0.057 -4.328 -6.207 1 96.75 201 THR A N 1
ATOM 1453 C CA . THR A 1 201 ? -0.56 -3.303 -5.371 1 96.75 201 THR A CA 1
ATOM 1454 C C . THR A 1 201 ? -2.057 -3.207 -5.652 1 96.75 201 THR A C 1
ATOM 1456 O O . THR A 1 201 ? -2.867 -3.191 -4.723 1 96.75 201 THR A O 1
ATOM 1459 N N . VAL A 1 202 ? -2.406 -3.166 -6.926 1 94.88 202 VAL A N 1
ATOM 1460 C CA . VAL A 1 202 ? -3.811 -3.08 -7.312 1 94.88 202 VAL A CA 1
ATOM 1461 C C . VAL A 1 202 ? -4.543 -4.352 -6.891 1 94.88 202 VAL A C 1
ATOM 1463 O O . VAL A 1 202 ? -5.66 -4.293 -6.375 1 94.88 202 VAL A O 1
ATOM 1466 N N . ALA A 1 203 ? -3.926 -5.453 -7.082 1 93 203 ALA A N 1
ATOM 1467 C CA . ALA A 1 203 ? -4.531 -6.719 -6.68 1 93 203 ALA A CA 1
ATOM 1468 C C . ALA A 1 203 ? -4.824 -6.734 -5.18 1 93 203 ALA A C 1
ATOM 1470 O O . ALA A 1 203 ? -5.902 -7.168 -4.758 1 93 203 ALA A O 1
ATOM 1471 N N . ALA A 1 204 ? -3.893 -6.297 -4.363 1 93.31 204 ALA A N 1
ATOM 1472 C CA . ALA A 1 204 ? -4.039 -6.305 -2.91 1 93.31 204 ALA A CA 1
ATOM 1473 C C . ALA A 1 204 ? -5.145 -5.352 -2.465 1 93.31 204 ALA A C 1
ATOM 1475 O O . ALA A 1 204 ? -6 -5.715 -1.656 1 93.31 204 ALA A O 1
ATOM 1476 N N . VAL A 1 205 ? -5.191 -4.223 -3.068 1 90.56 205 VAL A N 1
ATOM 1477 C CA . VAL A 1 205 ? -6.062 -3.154 -2.59 1 90.56 205 VAL A CA 1
ATOM 1478 C C . VAL A 1 205 ? -7.465 -3.336 -3.162 1 90.56 205 VAL A C 1
ATOM 1480 O O . VAL A 1 205 ? -8.461 -3.199 -2.445 1 90.56 205 VAL A O 1
ATOM 1483 N N . GLU A 1 206 ? -7.527 -3.699 -4.426 1 86.25 206 GLU A N 1
ATOM 1484 C CA . GLU A 1 206 ? -8.82 -3.674 -5.098 1 86.25 206 GLU A CA 1
ATOM 1485 C C . GLU A 1 206 ? -9.477 -5.055 -5.09 1 86.25 206 GLU A C 1
ATOM 1487 O O . GLU A 1 206 ? -10.688 -5.172 -5.254 1 86.25 206 GLU A O 1
ATOM 1492 N N . ASP A 1 207 ? -8.672 -6.008 -4.945 1 86.25 207 ASP A N 1
ATOM 1493 C CA . ASP A 1 207 ? -9.266 -7.34 -4.988 1 86.25 207 ASP A CA 1
ATOM 1494 C C . ASP A 1 207 ? -9.25 -7.992 -3.607 1 86.25 207 ASP A C 1
ATOM 1496 O O . ASP A 1 207 ? -10.312 -8.219 -3.016 1 86.25 207 ASP A O 1
ATOM 1500 N N . MET A 1 208 ? -8.094 -8.164 -2.984 1 88.56 208 MET A N 1
ATOM 1501 C CA . MET A 1 208 ? -7.98 -8.875 -1.716 1 88.56 208 MET A CA 1
ATOM 1502 C C . MET A 1 208 ? -8.703 -8.125 -0.603 1 88.56 208 MET A C 1
ATOM 1504 O O . MET A 1 208 ? -9.523 -8.711 0.115 1 88.56 208 MET A O 1
ATOM 1508 N N . LEU A 1 209 ? -8.461 -6.898 -0.469 1 89 209 LEU A N 1
ATOM 1509 C CA . LEU A 1 209 ? -9.078 -6.121 0.6 1 89 209 LEU A CA 1
ATOM 1510 C C . LEU A 1 209 ? -10.57 -5.945 0.352 1 89 209 LEU A C 1
ATOM 1512 O O . LEU A 1 209 ? -11.367 -5.926 1.297 1 89 209 LEU A O 1
ATOM 1516 N N . GLU A 1 210 ? -10.938 -5.762 -0.909 1 84.31 210 GLU A N 1
ATOM 1517 C CA . GLU A 1 210 ? -12.359 -5.688 -1.222 1 84.31 210 GLU A CA 1
ATOM 1518 C C . GLU A 1 210 ? -13.078 -6.973 -0.827 1 84.31 210 GLU A C 1
ATOM 1520 O O . GLU A 1 210 ? -14.164 -6.93 -0.238 1 84.31 210 GLU A O 1
ATOM 1525 N N . GLU A 1 211 ? -12.484 -8.062 -1.18 1 84.19 211 GLU A N 1
ATOM 1526 C CA . GLU A 1 211 ? -13.062 -9.344 -0.794 1 84.19 211 GLU A CA 1
ATOM 1527 C C . GLU A 1 211 ? -13.148 -9.477 0.723 1 84.19 211 GLU A C 1
ATOM 1529 O O . GLU A 1 211 ? -14.125 -10.023 1.249 1 84.19 211 GLU A O 1
ATOM 1534 N N . ALA A 1 212 ? -12.141 -9.031 1.417 1 87.38 212 ALA A N 1
ATOM 1535 C CA . ALA A 1 212 ? -12.141 -9.062 2.877 1 87.38 212 ALA A CA 1
ATOM 1536 C C . ALA A 1 212 ? -13.289 -8.234 3.443 1 87.38 212 ALA A C 1
ATOM 1538 O O . ALA A 1 212 ? -14.031 -8.703 4.312 1 87.38 212 ALA A O 1
ATOM 1539 N N . HIS A 1 213 ? -13.477 -7.086 2.875 1 83.5 213 HIS A N 1
ATOM 1540 C CA . HIS A 1 213 ? -14.523 -6.18 3.34 1 83.5 213 HIS A CA 1
ATOM 1541 C C . HIS A 1 213 ? -15.914 -6.742 3.049 1 83.5 213 HIS A C 1
ATOM 1543 O O . HIS A 1 213 ? -16.859 -6.496 3.803 1 83.5 213 HIS A O 1
ATOM 1549 N N . ASN A 1 214 ? -16.047 -7.426 1.959 1 81.38 214 ASN A N 1
ATOM 1550 C CA . ASN A 1 214 ? -17.328 -7.996 1.565 1 81.38 214 ASN A CA 1
ATOM 1551 C C . ASN A 1 214 ? -17.688 -9.219 2.406 1 81.38 214 ASN A C 1
ATOM 1553 O O . ASN A 1 214 ? -18.859 -9.555 2.568 1 81.38 214 ASN A O 1
ATOM 1557 N N . ALA A 1 215 ? -16.641 -9.883 2.918 1 81.75 215 ALA A N 1
ATOM 1558 C CA . ALA A 1 215 ? -16.906 -11.062 3.738 1 81.75 215 ALA A CA 1
ATOM 1559 C C . ALA A 1 215 ? -17.641 -10.688 5.023 1 81.75 215 ALA A C 1
ATOM 1561 O O . ALA A 1 215 ? -18.625 -11.336 5.398 1 81.75 215 ALA A O 1
ATOM 1562 N N . THR A 1 216 ? -17.172 -9.758 5.695 1 82.25 216 THR A N 1
ATOM 1563 C CA . THR A 1 216 ? -17.812 -9.195 6.879 1 82.25 216 THR A CA 1
ATOM 1564 C C . THR A 1 216 ? -17.234 -7.812 7.191 1 82.25 216 THR A C 1
ATOM 1566 O O . THR A 1 216 ? -16.188 -7.438 6.68 1 82.25 216 THR A O 1
ATOM 1569 N N . ALA A 1 217 ? -18.016 -7.133 7.926 1 77.81 217 ALA A N 1
ATOM 1570 C CA . ALA A 1 217 ? -17.562 -5.797 8.312 1 77.81 217 ALA A CA 1
ATOM 1571 C C . ALA A 1 217 ? -16.203 -5.855 9 1 77.81 217 ALA A C 1
ATOM 1573 O O . ALA A 1 217 ? -15.945 -6.766 9.797 1 77.81 217 ALA A O 1
ATOM 1574 N N . ASP A 1 218 ? -15.477 -4.863 8.641 1 75.75 218 ASP A N 1
ATOM 1575 C CA . ASP A 1 218 ? -14.141 -4.793 9.219 1 75.75 218 ASP A CA 1
ATOM 1576 C C . ASP A 1 218 ? -14.203 -4.512 10.719 1 75.75 218 ASP A C 1
ATOM 1578 O O . ASP A 1 218 ? -15.094 -3.793 11.18 1 75.75 218 ASP A O 1
ATOM 1582 N N . THR A 1 219 ? -13.289 -5.207 11.367 1 79.75 219 THR A N 1
ATOM 1583 C CA . THR A 1 219 ? -13.07 -4.918 12.781 1 79.75 219 THR A CA 1
ATOM 1584 C C . THR A 1 219 ? -11.625 -4.488 13.031 1 79.75 219 THR A C 1
ATOM 1586 O O . THR A 1 219 ? -10.82 -4.445 12.102 1 79.75 219 THR A O 1
ATOM 1589 N N . ARG A 1 220 ? -11.391 -4.078 14.18 1 87 220 ARG A N 1
ATOM 1590 C CA . ARG A 1 220 ? -10.039 -3.707 14.586 1 87 220 ARG A CA 1
ATOM 1591 C C . ARG A 1 220 ? -9.07 -4.871 14.398 1 87 220 ARG A C 1
ATOM 1593 O O . ARG A 1 220 ? -7.902 -4.668 14.07 1 87 220 ARG A O 1
ATOM 1600 N N . SER A 1 221 ? -9.664 -5.969 14.547 1 88.56 221 SER A N 1
ATOM 1601 C CA . SER A 1 221 ? -8.844 -7.164 14.383 1 88.56 221 SER A CA 1
ATOM 1602 C C . SER A 1 221 ? -8.406 -7.34 12.938 1 88.56 221 SER A C 1
ATOM 1604 O O . SER A 1 221 ? -7.305 -7.828 12.672 1 88.56 221 SER A O 1
ATOM 1606 N N . SER A 1 222 ? -9.25 -6.934 11.984 1 91.88 222 SER A N 1
ATOM 1607 C CA . SER A 1 222 ? -8.898 -6.996 10.57 1 91.88 222 SER A CA 1
ATOM 1608 C C . SER A 1 222 ? -7.719 -6.09 10.25 1 91.88 222 SER A C 1
ATOM 1610 O O . SER A 1 222 ? -6.773 -6.504 9.57 1 91.88 222 SER A O 1
ATOM 1612 N N . THR A 1 223 ? -7.793 -4.941 10.797 1 92.12 223 THR A N 1
ATOM 1613 C CA . THR A 1 223 ? -6.734 -3.969 10.555 1 92.12 223 THR A CA 1
ATOM 1614 C C . THR A 1 223 ? -5.43 -4.418 11.211 1 92.12 223 THR A C 1
ATOM 1616 O O . THR A 1 223 ? -4.352 -4.246 10.633 1 92.12 223 THR A O 1
ATOM 1619 N N . LEU A 1 224 ? -5.543 -4.98 12.391 1 94.31 224 LEU A N 1
ATOM 1620 C CA . LEU A 1 224 ? -4.359 -5.5 13.078 1 94.31 224 LEU A CA 1
ATOM 1621 C C . LEU A 1 224 ? -3.744 -6.656 12.297 1 94.31 224 LEU A C 1
ATOM 1623 O O . LEU A 1 224 ? -2.523 -6.824 12.289 1 94.31 224 LEU A O 1
ATOM 1627 N N . ALA A 1 225 ? -4.578 -7.457 11.695 1 95 225 ALA A N 1
ATOM 1628 C CA . ALA A 1 225 ? -4.086 -8.539 10.852 1 95 225 ALA A CA 1
ATOM 1629 C C . ALA A 1 225 ? -3.318 -7.992 9.648 1 95 225 ALA A C 1
ATOM 1631 O O . ALA A 1 225 ? -2.297 -8.555 9.25 1 95 225 ALA A O 1
ATOM 1632 N N . PHE A 1 226 ? -3.824 -6.934 9.07 1 96.12 226 PHE A N 1
ATOM 1633 C CA . PHE A 1 226 ? -3.135 -6.266 7.973 1 96.12 226 PHE A CA 1
ATOM 1634 C C . PHE A 1 226 ? -1.756 -5.789 8.406 1 96.12 226 PHE A C 1
ATOM 1636 O O . PHE A 1 226 ? -0.757 -6.07 7.742 1 96.12 226 PHE A O 1
ATOM 1643 N N . VAL A 1 227 ? -1.718 -5.117 9.516 1 97.38 227 VAL A N 1
ATOM 1644 C CA . VAL A 1 227 ? -0.478 -4.59 10.078 1 97.38 227 VAL A CA 1
ATOM 1645 C C . VAL A 1 227 ? 0.459 -5.742 10.43 1 97.38 227 VAL A C 1
ATOM 1647 O O . VAL A 1 227 ? 1.662 -5.676 10.164 1 97.38 227 VAL A O 1
ATOM 1650 N N . GLY A 1 228 ? -0.129 -6.73 11.055 1 97.31 228 GLY A N 1
ATOM 1651 C CA . GLY A 1 228 ? 0.639 -7.914 11.406 1 97.31 228 GLY A CA 1
ATOM 1652 C C . GLY A 1 228 ? 1.235 -8.617 10.203 1 97.31 228 GLY A C 1
ATOM 1653 O O . GLY A 1 228 ? 2.359 -9.125 10.266 1 97.31 228 GLY A O 1
ATOM 1654 N N . GLY A 1 229 ? 0.476 -8.688 9.117 1 97.38 229 GLY A N 1
ATOM 1655 C CA . GLY A 1 229 ? 0.993 -9.273 7.887 1 97.38 229 GLY A CA 1
ATOM 1656 C C . GLY A 1 229 ? 2.199 -8.531 7.34 1 97.38 229 GLY A C 1
ATOM 1657 O O . GLY A 1 229 ? 3.199 -9.148 6.973 1 97.38 229 GLY A O 1
ATOM 1658 N N . PHE A 1 230 ? 2.111 -7.207 7.281 1 97.62 230 PHE A N 1
ATOM 1659 C CA . PHE A 1 230 ? 3.234 -6.395 6.832 1 97.62 230 PHE A CA 1
ATOM 1660 C C . PHE A 1 230 ? 4.457 -6.621 7.715 1 97.62 230 PHE A C 1
ATOM 1662 O O . PHE A 1 230 ? 5.562 -6.836 7.215 1 97.62 230 PHE A O 1
ATOM 1669 N N . ALA A 1 231 ? 4.254 -6.582 9.023 1 97.5 231 ALA A N 1
ATOM 1670 C CA . ALA A 1 231 ? 5.336 -6.758 9.992 1 97.5 231 ALA A CA 1
ATOM 1671 C C . ALA A 1 231 ? 5.961 -8.148 9.867 1 97.5 231 ALA A C 1
ATOM 1673 O O . ALA A 1 231 ? 7.18 -8.297 9.961 1 97.5 231 ALA A O 1
ATOM 1674 N N . LEU A 1 232 ? 5.125 -9.117 9.711 1 97.19 232 LEU A N 1
ATOM 1675 C CA . LEU A 1 232 ? 5.613 -10.477 9.531 1 97.19 232 LEU A CA 1
ATOM 1676 C C . LEU A 1 232 ? 6.523 -10.578 8.312 1 97.19 232 LEU A C 1
ATOM 1678 O O . LEU A 1 232 ? 7.602 -11.172 8.383 1 97.19 232 LEU A O 1
ATOM 1682 N N . PHE A 1 233 ? 6.09 -9.992 7.219 1 97.62 233 PHE A N 1
ATOM 1683 C CA . PHE A 1 233 ? 6.93 -10.055 6.027 1 97.62 233 PHE A CA 1
ATOM 1684 C C . PHE A 1 233 ? 8.234 -9.305 6.25 1 97.62 233 PHE A C 1
ATOM 1686 O O . PHE A 1 233 ? 9.289 -9.727 5.773 1 97.62 233 PHE A O 1
ATOM 1693 N N . ALA A 1 234 ? 8.148 -8.148 6.898 1 97.06 234 ALA A N 1
ATOM 1694 C CA . ALA A 1 234 ? 9.367 -7.41 7.207 1 97.06 234 ALA A CA 1
ATOM 1695 C C . ALA A 1 234 ? 10.367 -8.289 7.965 1 97.06 234 ALA A C 1
ATOM 1697 O O . ALA A 1 234 ? 11.562 -8.266 7.676 1 97.06 234 ALA A O 1
ATOM 1698 N N . LEU A 1 235 ? 9.859 -9.047 8.891 1 96.81 235 LEU A N 1
ATOM 1699 C CA . LEU A 1 235 ? 10.711 -9.93 9.68 1 96.81 235 LEU A CA 1
ATOM 1700 C C . LEU A 1 235 ? 11.25 -11.078 8.828 1 96.81 235 LEU A C 1
ATOM 1702 O O . LEU A 1 235 ? 12.422 -11.43 8.922 1 96.81 235 LEU A O 1
ATOM 1706 N N . VAL A 1 236 ? 10.414 -11.633 7.996 1 95.88 236 VAL A N 1
ATOM 1707 C CA . VAL A 1 236 ? 10.812 -12.727 7.121 1 95.88 236 VAL A CA 1
ATOM 1708 C C . VAL A 1 236 ? 11.883 -12.242 6.141 1 95.88 236 VAL A C 1
ATOM 1710 O O . VAL A 1 236 ? 12.898 -12.914 5.934 1 95.88 236 VAL A O 1
ATOM 1713 N N . SER A 1 237 ? 11.578 -11.109 5.543 1 96.31 237 SER A N 1
ATOM 1714 C CA . SER A 1 237 ? 12.531 -10.523 4.602 1 96.31 237 SER A CA 1
ATOM 1715 C C . SER A 1 237 ? 13.883 -10.281 5.266 1 96.31 237 SER A C 1
ATOM 1717 O O . SER A 1 237 ? 14.922 -10.68 4.738 1 96.31 237 SER A O 1
ATOM 1719 N N . ALA A 1 238 ? 13.891 -9.719 6.441 1 93.94 238 ALA A N 1
ATOM 1720 C CA . ALA A 1 238 ? 15.117 -9.422 7.184 1 93.94 238 ALA A CA 1
ATOM 1721 C C . ALA A 1 238 ? 15.844 -10.711 7.578 1 93.94 238 ALA A C 1
ATOM 1723 O O . ALA A 1 238 ? 17.062 -10.797 7.484 1 93.94 238 ALA A O 1
ATOM 1724 N N . GLY A 1 239 ? 15.086 -11.633 8.055 1 94.38 239 GLY A N 1
ATOM 1725 C CA . GLY A 1 239 ? 15.664 -12.906 8.453 1 94.38 239 GLY A CA 1
ATOM 1726 C C . GLY A 1 239 ? 16.312 -13.648 7.301 1 94.38 239 GLY A C 1
ATOM 1727 O O . GLY A 1 239 ? 17.422 -14.172 7.445 1 94.38 239 GLY A O 1
ATOM 1728 N N . LEU A 1 240 ? 15.672 -13.68 6.188 1 93.94 240 LEU A N 1
ATOM 1729 C CA . LEU A 1 240 ? 16.203 -14.383 5.023 1 93.94 240 LEU A CA 1
ATOM 1730 C C . LEU A 1 240 ? 17.406 -13.656 4.449 1 93.94 240 LEU A C 1
ATOM 1732 O O . LEU A 1 240 ? 18.359 -14.289 3.988 1 93.94 240 LEU A O 1
ATOM 1736 N N . GLU A 1 241 ? 17.328 -12.359 4.469 1 90.5 241 GLU A N 1
ATOM 1737 C CA . GLU A 1 241 ? 18.469 -11.594 3.99 1 90.5 241 GLU A CA 1
ATOM 1738 C C . GLU A 1 241 ? 19.703 -11.836 4.863 1 90.5 241 GLU A C 1
ATOM 1740 O O . GLU A 1 241 ? 20.828 -11.945 4.352 1 90.5 241 GLU A O 1
ATOM 1745 N N . THR A 1 242 ? 19.484 -11.859 6.121 1 86.75 242 THR A N 1
ATOM 1746 C CA . THR A 1 242 ? 20.562 -12.172 7.043 1 86.75 242 THR A CA 1
ATOM 1747 C C . THR A 1 242 ? 21.094 -13.578 6.797 1 86.75 242 THR A C 1
ATOM 1749 O O . THR A 1 242 ? 22.312 -13.789 6.73 1 86.75 242 THR A O 1
ATOM 1752 N N . ALA A 1 243 ? 20.25 -14.477 6.562 1 89.5 243 ALA A N 1
ATOM 1753 C CA . ALA A 1 243 ? 20.609 -15.875 6.363 1 89.5 243 ALA A CA 1
ATOM 1754 C C . ALA A 1 243 ? 21.359 -16.062 5.047 1 89.5 243 ALA A C 1
ATOM 1756 O O . ALA A 1 243 ? 22.25 -16.922 4.945 1 89.5 243 ALA A O 1
ATOM 1757 N N . LEU A 1 244 ? 21 -15.32 4.031 1 89.12 244 LEU A N 1
ATOM 1758 C CA . LEU A 1 244 ? 21.578 -15.453 2.701 1 89.12 244 LEU A CA 1
ATOM 1759 C C . LEU A 1 244 ? 22.828 -14.594 2.566 1 89.12 244 LEU A C 1
ATOM 1761 O O . LEU A 1 244 ? 23.469 -14.586 1.514 1 89.12 244 LEU A O 1
ATOM 1765 N N . GLY A 1 245 ? 23.344 -13.984 3.637 1 74.06 245 GLY A N 1
ATOM 1766 C CA . GLY A 1 245 ? 24.578 -13.227 3.662 1 74.06 245 GLY A CA 1
ATOM 1767 C C . GLY A 1 245 ? 24.469 -11.859 3.016 1 74.06 245 GLY A C 1
ATOM 1768 O O . GLY A 1 245 ? 25.469 -11.273 2.6 1 74.06 245 GLY A O 1
ATOM 1769 N N . GLU A 1 246 ? 23.312 -11.469 2.67 1 64.06 246 GLU A N 1
ATOM 1770 C CA . GLU A 1 246 ? 23.125 -10.156 2.057 1 64.06 246 GLU A CA 1
ATOM 1771 C C . GLU A 1 246 ? 23.047 -9.062 3.115 1 64.06 246 GLU A C 1
ATOM 1773 O O . GLU A 1 246 ? 22.156 -9.086 3.969 1 64.06 246 GLU A O 1
ATOM 1778 N N . ASN A 1 247 ? 24.172 -8.836 3.779 1 48.56 247 ASN A N 1
ATOM 1779 C CA . ASN A 1 247 ? 24.281 -7.852 4.852 1 48.56 247 ASN A CA 1
ATOM 1780 C C . ASN A 1 247 ? 23.578 -6.547 4.484 1 48.56 247 ASN A C 1
ATOM 1782 O O . ASN A 1 247 ? 24.062 -5.797 3.631 1 48.56 247 ASN A O 1
ATOM 1786 N N . THR A 1 248 ? 22.516 -6.523 4.391 1 41.62 248 THR A N 1
ATOM 1787 C CA . THR A 1 248 ? 21.891 -5.246 4.07 1 41.62 248 THR A CA 1
ATOM 1788 C C . THR A 1 248 ? 22.219 -4.203 5.137 1 41.62 248 THR A C 1
ATOM 1790 O O . THR A 1 248 ? 21.578 -3.145 5.188 1 41.62 248 THR A O 1
ATOM 1793 N N . ALA A 1 249 ? 22.828 -4.566 6.258 1 41.78 249 ALA A N 1
ATOM 1794 C CA . ALA A 1 249 ? 23.062 -3.459 7.176 1 41.78 249 ALA A CA 1
ATOM 1795 C C . ALA A 1 249 ? 24.016 -2.438 6.559 1 41.78 249 ALA A C 1
ATOM 1797 O O . ALA A 1 249 ? 25.219 -2.699 6.422 1 41.78 249 ALA A O 1
ATOM 1798 N N . LYS A 1 250 ? 23.766 -1.676 5.754 1 40.25 250 LYS A N 1
ATOM 1799 C CA . LYS A 1 250 ? 24.516 -0.434 5.617 1 40.25 250 LYS A CA 1
ATOM 1800 C C . LYS A 1 250 ? 24.922 0.121 6.984 1 40.25 250 LYS A C 1
ATOM 1802 O O . LYS A 1 250 ? 25.734 1.034 7.074 1 40.25 250 LYS A O 1
ATOM 1807 N N . GLY A 1 251 ? 24.109 -0.05 8.172 1 35.75 251 GLY A N 1
ATOM 1808 C CA . GLY A 1 251 ? 24.328 0.719 9.391 1 35.75 251 GLY A CA 1
ATOM 1809 C C . GLY A 1 251 ? 25.375 0.118 10.297 1 35.75 251 GLY A C 1
ATOM 1810 O O . GLY A 1 251 ? 25.578 0.591 11.422 1 35.75 251 GLY A O 1
ATOM 1811 N N . ALA A 1 252 ? 25.812 -1.089 10.117 1 37 252 ALA A N 1
ATOM 1812 C CA . ALA A 1 252 ? 26.688 -1.566 11.18 1 37 252 ALA A CA 1
ATOM 1813 C C . ALA A 1 252 ? 28.062 -0.914 11.078 1 37 252 ALA A C 1
ATOM 1815 O O . ALA A 1 252 ? 29 -1.312 11.781 1 37 252 ALA A O 1
ATOM 1816 N N . GLY A 1 253 ? 28.234 -0.121 10.055 1 31.69 253 GLY A N 1
ATOM 1817 C CA . GLY A 1 253 ? 29.625 0.296 9.938 1 31.69 253 GLY A CA 1
ATOM 1818 C C . GLY A 1 253 ? 30.094 1.17 11.086 1 31.69 253 GLY A C 1
ATOM 1819 O O . GLY A 1 253 ? 31.266 1.534 11.156 1 31.69 253 GLY A O 1
ATOM 1820 N N . LEU A 1 254 ? 29.156 1.941 11.703 1 33.59 254 LEU A N 1
ATOM 1821 C CA . LEU A 1 254 ? 29.766 2.998 12.5 1 33.59 254 LEU A CA 1
ATOM 1822 C C . LEU A 1 254 ? 30.375 2.432 13.781 1 33.59 254 LEU A C 1
ATOM 1824 O O . LEU A 1 254 ? 31.062 3.146 14.523 1 33.59 254 LEU A O 1
ATOM 1828 N N . VAL A 1 255 ? 29.953 1.292 14.219 1 34.09 255 VAL A N 1
ATOM 1829 C CA . VAL A 1 255 ? 30.391 1.142 15.609 1 34.09 255 VAL A CA 1
ATOM 1830 C C . VAL A 1 255 ? 31.859 0.716 15.648 1 34.09 255 VAL A C 1
ATOM 1832 O O . VAL A 1 255 ? 32.5 0.841 16.688 1 34.09 255 VAL A O 1
ATOM 1835 N N . ASP A 1 256 ? 32.25 0.073 14.656 1 33.78 256 ASP A N 1
ATOM 1836 C CA . ASP A 1 256 ? 33.469 -0.621 14.992 1 33.78 256 ASP A CA 1
ATOM 1837 C C . ASP A 1 256 ? 34.688 0.284 14.789 1 33.78 256 ASP A C 1
ATOM 1839 O O . ASP A 1 256 ? 35.688 -0.137 14.211 1 33.78 256 ASP A O 1
ATOM 1843 N N . GLN A 1 257 ? 34.406 1.591 14.602 1 30.41 257 GLN A N 1
ATOM 1844 C CA . GLN A 1 257 ? 35.75 2.16 14.477 1 30.41 257 GLN A CA 1
ATOM 1845 C C . GLN A 1 257 ? 36.5 2.076 15.797 1 30.41 257 GLN A C 1
ATOM 1847 O O . GLN A 1 257 ? 36.031 2.529 16.828 1 30.41 257 GLN A O 1
ATOM 1852 N N . PRO A 1 258 ? 37.375 1.139 15.977 1 34 258 PRO A N 1
ATOM 1853 C CA . PRO A 1 258 ? 38.25 1.044 17.156 1 34 258 PRO A CA 1
ATOM 1854 C C . PRO A 1 258 ? 38.875 2.379 17.516 1 34 258 PRO A C 1
ATOM 1856 O O . PRO A 1 258 ? 39.344 3.117 16.641 1 34 258 PRO A O 1
ATOM 1859 N N . VAL A 1 259 ? 38.406 3.115 18.5 1 34.84 259 VAL A N 1
ATOM 1860 C CA . VAL A 1 259 ? 39.094 4.234 19.141 1 34.84 259 VAL A CA 1
ATOM 1861 C C . VAL A 1 259 ? 40.562 3.918 19.312 1 34.84 259 VAL A C 1
ATOM 1863 O O . VAL A 1 259 ? 40.938 2.9 19.906 1 34.84 259 VAL A O 1
ATOM 1866 N N . ARG A 1 260 ? 41.406 4.23 18.375 1 31.27 260 ARG A N 1
ATOM 1867 C CA . ARG A 1 260 ? 42.844 4.148 18.438 1 31.27 260 ARG A CA 1
ATOM 1868 C C . ARG A 1 260 ? 43.375 4.75 19.75 1 31.27 260 ARG A C 1
ATOM 1870 O O . ARG A 1 260 ? 43.156 5.934 20.016 1 31.27 260 ARG A O 1
ATOM 1877 N N . GLU A 1 261 ? 43.594 4.066 20.797 1 32.94 261 GLU A N 1
ATOM 1878 C CA . GLU A 1 261 ? 44.219 4.277 22.094 1 32.94 261 GLU A CA 1
ATOM 1879 C C . GLU A 1 261 ? 45.594 4.945 21.953 1 32.94 261 GLU A C 1
ATOM 1881 O O . GLU A 1 261 ? 46.281 5.172 22.953 1 32.94 261 GLU A O 1
ATOM 1886 N N . ASP A 1 262 ? 46.094 5.145 20.781 1 32.78 262 ASP A N 1
ATOM 1887 C CA . ASP A 1 262 ? 47.531 5.395 20.797 1 32.78 262 ASP A CA 1
ATOM 1888 C C . ASP A 1 262 ? 47.875 6.758 21.406 1 32.78 262 ASP A C 1
ATOM 1890 O O . ASP A 1 262 ? 49.031 7.102 21.594 1 32.78 262 ASP A O 1
ATOM 1894 N N . MET A 1 263 ? 46.938 7.777 21.375 1 30.31 263 MET A N 1
ATOM 1895 C CA . MET A 1 263 ? 47.594 9.07 21.578 1 30.31 263 MET A CA 1
ATOM 1896 C C . MET A 1 263 ? 47.938 9.281 23.047 1 30.31 263 MET A C 1
ATOM 1898 O O . MET A 1 263 ? 48.375 10.375 23.422 1 30.31 263 MET A O 1
ATOM 1902 N N . ILE A 1 264 ? 47.625 8.367 23.922 1 31.19 264 ILE A N 1
ATOM 1903 C CA . ILE A 1 264 ? 47.875 8.805 25.281 1 31.19 264 ILE A CA 1
ATOM 1904 C C . ILE A 1 264 ? 49.375 8.812 25.562 1 31.19 264 ILE A C 1
ATOM 1906 O O . ILE A 1 264 ? 49.812 9.266 26.625 1 31.19 264 ILE A O 1
ATOM 1910 N N . HIS A 1 265 ? 50.188 8.094 24.844 1 29.28 265 HIS A N 1
ATOM 1911 C CA . HIS A 1 265 ? 51.531 7.922 25.453 1 29.28 265 HIS A CA 1
ATOM 1912 C C . HIS A 1 265 ? 52.375 9.172 25.281 1 29.28 265 HIS A C 1
ATOM 1914 O O . HIS A 1 265 ? 53.594 9.133 25.469 1 29.28 265 HIS A O 1
ATOM 1920 N N . ALA A 1 266 ? 51.906 10.312 24.797 1 27.02 266 ALA A N 1
ATOM 1921 C CA . ALA A 1 266 ? 52.906 11.359 24.828 1 27.02 266 ALA A CA 1
ATOM 1922 C C . ALA A 1 266 ? 53.25 11.766 26.266 1 27.02 266 ALA A C 1
ATOM 1924 O O . ALA A 1 266 ? 52.469 12.453 26.922 1 27.02 266 ALA A O 1
ATOM 1925 N N . ALA A 1 267 ? 53.938 10.812 26.922 1 21.56 267 ALA A N 1
ATOM 1926 C CA . ALA A 1 267 ? 54.906 11.141 27.953 1 21.56 267 ALA A CA 1
ATOM 1927 C C . ALA A 1 267 ? 56.125 11.875 27.359 1 21.56 267 ALA A C 1
ATOM 1929 O O . ALA A 1 267 ? 56.594 11.523 26.266 1 21.56 267 ALA A O 1
ATOM 1930 N N . MET B 1 1 ? 18.188 28.297 12.664 1 46.62 1 MET B N 1
ATOM 1931 C CA . MET B 1 1 ? 17.062 29.203 12.453 1 46.62 1 MET B CA 1
ATOM 1932 C C . MET B 1 1 ? 16.375 28.922 11.125 1 46.62 1 MET B C 1
ATOM 1934 O O . MET B 1 1 ? 15.148 28.938 11.039 1 46.62 1 MET B O 1
ATOM 1938 N N . ASP B 1 2 ? 17.219 28.703 9.938 1 62.03 2 ASP B N 1
ATOM 1939 C CA . ASP B 1 2 ? 16.797 28.547 8.547 1 62.03 2 ASP B CA 1
ATOM 1940 C C . ASP B 1 2 ? 15.938 27.297 8.367 1 62.03 2 ASP B C 1
ATOM 1942 O O . ASP B 1 2 ? 14.922 27.344 7.672 1 62.03 2 ASP B O 1
ATOM 1946 N N . ASN B 1 3 ? 16.047 26.453 9.297 1 86.38 3 ASN B N 1
ATOM 1947 C CA . ASN B 1 3 ? 15.312 25.203 9.117 1 86.38 3 ASN B CA 1
ATOM 1948 C C . ASN B 1 3 ? 13.93 25.25 9.766 1 86.38 3 ASN B C 1
ATOM 1950 O O . ASN B 1 3 ? 12.992 24.625 9.281 1 86.38 3 ASN B O 1
ATOM 1954 N N . PHE B 1 4 ? 13.828 26.328 10.703 1 91.62 4 PHE B N 1
ATOM 1955 C CA . PHE B 1 4 ? 12.57 26.438 11.438 1 91.62 4 PHE B CA 1
ATOM 1956 C C . PHE B 1 4 ? 11.469 26.984 10.539 1 91.62 4 PHE B C 1
ATOM 1958 O O . PHE B 1 4 ? 10.383 26.406 10.453 1 91.62 4 PHE B O 1
ATOM 1965 N N . TRP B 1 5 ? 11.719 28.078 9.82 1 94.38 5 TRP B N 1
ATOM 1966 C CA . TRP B 1 5 ? 10.734 28.703 8.945 1 94.38 5 TRP B CA 1
ATOM 1967 C C . TRP B 1 5 ? 10.383 27.781 7.777 1 94.38 5 TRP B C 1
ATOM 1969 O O . TRP B 1 5 ? 9.25 27.781 7.297 1 94.38 5 TRP B O 1
ATOM 1979 N N . LEU B 1 6 ? 11.344 27.094 7.359 1 95.19 6 LEU B N 1
ATOM 1980 C CA . LEU B 1 6 ? 11.094 26.141 6.281 1 95.19 6 LEU B CA 1
ATOM 1981 C C . LEU B 1 6 ? 10.141 25.031 6.742 1 95.19 6 LEU B C 1
ATOM 1983 O O . LEU B 1 6 ? 9.227 24.656 6.008 1 95.19 6 LEU B O 1
ATOM 1987 N N . VAL B 1 7 ? 10.398 24.562 7.965 1 97.19 7 VAL B N 1
ATOM 1988 C CA . VAL B 1 7 ? 9.531 23.516 8.508 1 97.19 7 VAL B CA 1
ATOM 1989 C C . VAL B 1 7 ? 8.102 24.047 8.633 1 97.19 7 VAL B C 1
ATOM 1991 O O . VAL B 1 7 ? 7.148 23.344 8.289 1 97.19 7 VAL B O 1
ATOM 1994 N N . ILE B 1 8 ? 7.984 25.281 9.055 1 97.62 8 ILE B N 1
ATOM 1995 C CA . ILE B 1 8 ? 6.672 25.906 9.18 1 97.62 8 ILE B CA 1
ATOM 1996 C C . ILE B 1 8 ? 6 25.984 7.809 1 97.62 8 ILE B C 1
ATOM 1998 O O . ILE B 1 8 ? 4.84 25.578 7.66 1 97.62 8 ILE B O 1
ATOM 2002 N N . GLY B 1 9 ? 6.703 26.5 6.84 1 97.5 9 GLY B N 1
ATOM 2003 C CA . GLY B 1 9 ? 6.16 26.609 5.496 1 97.5 9 GLY B CA 1
ATOM 2004 C C . GLY B 1 9 ? 5.727 25.281 4.918 1 97.5 9 GLY B C 1
ATOM 2005 O O . GLY B 1 9 ? 4.629 25.156 4.367 1 97.5 9 GLY B O 1
ATOM 2006 N N . LEU B 1 10 ? 6.555 24.266 5.062 1 97.81 10 LEU B N 1
ATOM 2007 C CA . LEU B 1 10 ? 6.27 22.938 4.52 1 97.81 10 LEU B CA 1
ATOM 2008 C C . LEU B 1 10 ? 5.09 22.297 5.246 1 97.81 10 LEU B C 1
ATOM 2010 O O . LEU B 1 10 ? 4.262 21.625 4.625 1 97.81 10 LEU B O 1
ATOM 2014 N N . ALA B 1 11 ? 5.02 22.547 6.559 1 97.94 11 ALA B N 1
ATOM 2015 C CA . ALA B 1 11 ? 3.986 21.922 7.387 1 97.94 11 ALA B CA 1
ATOM 2016 C C . ALA B 1 11 ? 2.613 22.516 7.086 1 97.94 11 ALA B C 1
ATOM 2018 O O . ALA B 1 11 ? 1.587 21.891 7.352 1 97.94 11 ALA B O 1
ATOM 2019 N N . LEU B 1 12 ? 2.586 23.672 6.535 1 98.06 12 LEU B N 1
ATOM 2020 C CA . LEU B 1 12 ? 1.312 24.328 6.246 1 98.06 12 LEU B CA 1
ATOM 2021 C C . LEU B 1 12 ? 0.745 23.844 4.918 1 98.06 12 LEU B C 1
ATOM 2023 O O . LEU B 1 12 ? -0.459 23.953 4.676 1 98.06 12 LEU B O 1
ATOM 2027 N N . LEU B 1 13 ? 1.529 23.281 4.082 1 97.62 13 LEU B N 1
ATOM 2028 C CA . LEU B 1 13 ? 1.144 22.969 2.711 1 97.62 13 LEU B CA 1
ATOM 2029 C C . LEU B 1 13 ? 0.043 21.906 2.686 1 97.62 13 LEU B C 1
ATOM 2031 O O . LEU B 1 13 ? -0.973 22.078 2.01 1 97.62 13 LEU B O 1
ATOM 2035 N N . PRO B 1 14 ? 0.202 20.797 3.4 1 97.5 14 PRO B N 1
ATOM 2036 C CA . PRO B 1 14 ? -0.879 19.797 3.381 1 97.5 14 PRO B CA 1
ATOM 2037 C C . PRO B 1 14 ? -2.207 20.375 3.875 1 97.5 14 PRO B C 1
ATOM 2039 O O . PRO B 1 14 ? -3.256 20.109 3.279 1 97.5 14 PRO B O 1
ATOM 2042 N N . GLY B 1 15 ? -2.119 21.156 4.949 1 97 15 GLY B N 1
ATOM 2043 C CA . GLY B 1 15 ? -3.33 21.781 5.445 1 97 15 GLY B CA 1
ATOM 2044 C C . GLY B 1 15 ? -3.957 22.75 4.449 1 97 15 GLY B C 1
ATOM 2045 O O . GLY B 1 15 ? -5.184 22.812 4.336 1 97 15 GLY B O 1
ATOM 2046 N N . LEU B 1 16 ? -3.139 23.453 3.75 1 97.12 16 LEU B N 1
ATOM 2047 C CA . LEU B 1 16 ? -3.635 24.359 2.723 1 97.12 16 LEU B CA 1
ATOM 2048 C C . LEU B 1 16 ? -4.223 23.594 1.548 1 97.12 16 LEU B C 1
ATOM 2050 O O . LEU B 1 16 ? -5.191 24.031 0.93 1 97.12 16 LEU B O 1
ATOM 2054 N N . GLY B 1 17 ? -3.596 22.484 1.194 1 97.75 17 GLY B N 1
ATOM 2055 C CA . GLY B 1 17 ? -4.199 21.609 0.207 1 97.75 17 GLY B CA 1
ATOM 2056 C C . GLY B 1 17 ? -5.582 21.125 0.604 1 97.75 17 GLY B C 1
ATOM 2057 O O . GLY B 1 17 ? -6.508 21.141 -0.208 1 97.75 17 GLY B O 1
ATOM 2058 N N . ASN B 1 18 ? -5.672 20.719 1.833 1 97.62 18 ASN B N 1
ATOM 2059 C CA . ASN B 1 18 ? -6.957 20.281 2.375 1 97.62 18 ASN B CA 1
ATOM 2060 C C . ASN B 1 18 ? -7.992 21.406 2.33 1 97.62 18 ASN B C 1
ATOM 2062 O O . ASN B 1 18 ? -9.133 21.188 1.924 1 97.62 18 ASN B O 1
ATOM 2066 N N . LEU B 1 19 ? -7.551 22.594 2.764 1 97.25 19 LEU B N 1
ATOM 2067 C CA . LEU B 1 19 ? -8.422 23.766 2.729 1 97.25 19 LEU B CA 1
ATOM 2068 C C . LEU B 1 19 ? -8.883 24.062 1.306 1 97.25 19 LEU B C 1
ATOM 2070 O O . LEU B 1 19 ? -10.07 24.312 1.073 1 97.25 19 LEU B O 1
ATOM 2074 N N . ALA B 1 20 ? -8.016 24.047 0.356 1 97.5 20 ALA B N 1
ATOM 2075 C CA . ALA B 1 20 ? -8.352 24.312 -1.041 1 97.5 20 ALA B CA 1
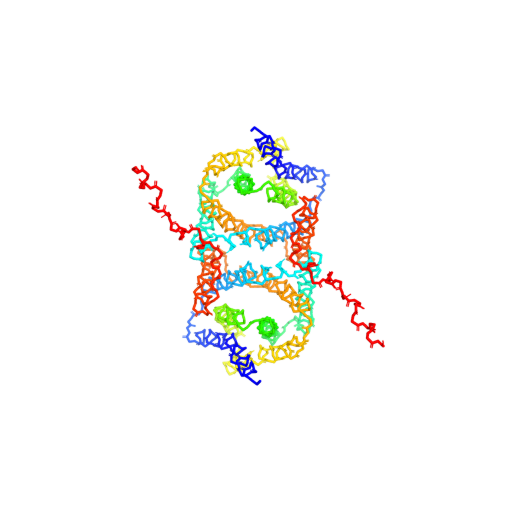ATOM 2076 C C . ALA B 1 20 ? -9.375 23.312 -1.56 1 97.5 20 ALA B C 1
ATOM 2078 O O . ALA B 1 20 ? -10.352 23.688 -2.205 1 97.5 20 ALA B O 1
ATOM 2079 N N . GLY B 1 21 ? -9.164 22.031 -1.282 1 96.5 21 GLY B N 1
ATOM 2080 C CA . GLY B 1 21 ? -10.125 21.016 -1.673 1 96.5 21 GLY B CA 1
ATOM 2081 C C . GLY B 1 21 ? -11.492 21.219 -1.06 1 96.5 21 GLY B C 1
ATOM 2082 O O . GLY B 1 21 ? -12.516 21.078 -1.738 1 96.5 21 GLY B O 1
ATOM 2083 N N . GLY B 1 22 ? -11.469 21.531 0.205 1 96.31 22 GLY B N 1
ATOM 2084 C CA . GLY B 1 22 ? -12.719 21.828 0.877 1 96.31 22 GLY B CA 1
ATOM 2085 C C . GLY B 1 22 ? -13.461 23 0.269 1 96.31 22 GLY B C 1
ATOM 2086 O O . GLY B 1 22 ? -14.68 22.953 0.108 1 96.31 22 GLY B O 1
ATOM 2087 N N . MET B 1 23 ? -12.758 24.031 -0.115 1 96.38 23 MET B N 1
ATOM 2088 C CA . MET B 1 23 ? -13.383 25.203 -0.706 1 96.38 23 MET B CA 1
ATOM 2089 C C . MET B 1 23 ? -13.977 24.891 -2.074 1 96.38 23 MET B C 1
ATOM 2091 O O . MET B 1 23 ? -15.008 25.438 -2.457 1 96.38 23 MET B O 1
ATOM 2095 N N . VAL B 1 24 ? -13.336 24.031 -2.805 1 95.56 24 VAL B N 1
ATOM 2096 C CA . VAL B 1 24 ? -13.891 23.594 -4.082 1 95.56 24 VAL B CA 1
ATOM 2097 C C . VAL B 1 24 ? -15.211 22.875 -3.848 1 95.56 24 VAL B C 1
ATOM 2099 O O . VAL B 1 24 ? -16.188 23.094 -4.57 1 95.56 24 VAL B O 1
ATOM 2102 N N . ALA B 1 25 ? -15.25 22.047 -2.85 1 94.31 25 ALA B N 1
ATOM 2103 C CA . ALA B 1 25 ? -16.469 21.297 -2.537 1 94.31 25 ALA B CA 1
ATOM 2104 C C . ALA B 1 25 ? -17.594 22.234 -2.137 1 94.31 25 ALA B C 1
ATOM 2106 O O . ALA B 1 25 ? -18.766 21.906 -2.322 1 94.31 25 ALA B O 1
ATOM 2107 N N . GLU B 1 26 ? -17.266 23.406 -1.578 1 94.19 26 GLU B N 1
ATOM 2108 C CA . GLU B 1 26 ? -18.266 24.391 -1.202 1 94.19 26 GLU B CA 1
ATOM 2109 C C . GLU B 1 26 ? -18.953 24.969 -2.434 1 94.19 26 GLU B C 1
ATOM 2111 O O . GLU B 1 26 ? -20.109 25.406 -2.363 1 94.19 26 GLU B O 1
ATOM 2116 N N . SER B 1 27 ? -18.25 24.922 -3.502 1 92.56 27 SER B N 1
ATOM 2117 C CA . SER B 1 27 ? -18.719 25.688 -4.648 1 92.56 27 SER B CA 1
ATOM 2118 C C . SER B 1 27 ? -19.234 24.781 -5.754 1 92.56 27 SER B C 1
ATOM 2120 O O . SER B 1 27 ? -19.812 25.25 -6.73 1 92.56 27 SER B O 1
ATOM 2122 N N . VAL B 1 28 ? -18.969 23.547 -5.664 1 89.31 28 VAL B N 1
ATOM 2123 C CA . VAL B 1 28 ? -19.375 22.672 -6.75 1 89.31 28 VAL B CA 1
ATOM 2124 C C . VAL B 1 28 ? -20.234 21.531 -6.195 1 89.31 28 VAL B C 1
ATOM 2126 O O . VAL B 1 28 ? -20.203 21.25 -5 1 89.31 28 VAL B O 1
ATOM 2129 N N . ARG B 1 29 ? -21.094 21.016 -7.113 1 86.5 29 ARG B N 1
ATOM 2130 C CA . ARG B 1 29 ? -21.891 19.844 -6.754 1 86.5 29 ARG B CA 1
ATOM 2131 C C . ARG B 1 29 ? -21.016 18.609 -6.652 1 86.5 29 ARG B C 1
ATOM 2133 O O . ARG B 1 29 ? -20.297 18.266 -7.59 1 86.5 29 ARG B O 1
ATOM 2140 N N . THR B 1 30 ? -21.062 18.031 -5.523 1 86.25 30 THR B N 1
ATOM 2141 C CA . THR B 1 30 ? -20.281 16.828 -5.277 1 86.25 30 THR B CA 1
ATOM 2142 C C . THR B 1 30 ? -21.078 15.578 -5.598 1 86.25 30 THR B C 1
ATOM 2144 O O . THR B 1 30 ? -22.219 15.43 -5.152 1 86.25 30 THR B O 1
ATOM 2147 N N . THR B 1 31 ? -20.484 14.766 -6.488 1 88.25 31 THR B N 1
ATOM 2148 C CA . THR B 1 31 ? -21.125 13.477 -6.766 1 88.25 31 THR B CA 1
ATOM 2149 C C . THR B 1 31 ? -20.359 12.344 -6.086 1 88.25 31 THR B C 1
ATOM 2151 O O . THR B 1 31 ? -19.141 12.422 -5.898 1 88.25 31 THR B O 1
ATOM 2154 N N . PRO B 1 32 ? -21.078 11.328 -5.734 1 89.06 32 PRO B N 1
ATOM 2155 C CA . PRO B 1 32 ? -20.422 10.164 -5.121 1 89.06 32 PRO B CA 1
ATOM 2156 C C . PRO B 1 32 ? -19.297 9.602 -5.984 1 89.06 32 PRO B C 1
ATOM 2158 O O . PRO B 1 32 ? -18.297 9.117 -5.457 1 89.06 32 PRO B O 1
ATOM 2161 N N . ARG B 1 33 ? -19.406 9.734 -7.215 1 90.81 33 ARG B N 1
ATOM 2162 C CA . ARG B 1 33 ? -18.406 9.227 -8.141 1 90.81 33 ARG B CA 1
ATOM 2163 C C . ARG B 1 33 ? -17.125 10.039 -8.055 1 90.81 33 ARG B C 1
ATOM 2165 O O . ARG B 1 33 ? -16.031 9.469 -8.016 1 90.81 33 ARG B O 1
ATOM 2172 N N . LEU B 1 34 ? -17.281 11.32 -8.016 1 88.44 34 LEU B N 1
ATOM 2173 C CA . LEU B 1 34 ? -16.109 12.18 -7.926 1 88.44 34 LEU B CA 1
ATOM 2174 C C . LEU B 1 34 ? -15.391 11.977 -6.594 1 88.44 34 LEU B C 1
ATOM 2176 O O . LEU B 1 34 ? -14.156 12 -6.543 1 88.44 34 LEU B O 1
ATOM 2180 N N . LEU B 1 35 ? -16.156 11.742 -5.609 1 89.06 35 LEU B N 1
ATOM 2181 C CA . LEU B 1 35 ? -15.578 11.477 -4.293 1 89.06 35 LEU B CA 1
ATOM 2182 C C . LEU B 1 35 ? -14.797 10.172 -4.297 1 89.06 35 LEU B C 1
ATOM 2184 O O . LEU B 1 35 ? -13.68 10.109 -3.771 1 89.06 35 LEU B O 1
ATOM 2188 N N . ASN B 1 36 ? -15.398 9.188 -4.855 1 92.62 36 ASN B N 1
ATOM 2189 C CA . ASN B 1 36 ? -14.766 7.883 -4.977 1 92.62 36 ASN B CA 1
ATOM 2190 C C . ASN B 1 36 ? -13.438 7.973 -5.73 1 92.62 36 ASN B C 1
ATOM 2192 O O . ASN B 1 36 ? -12.414 7.477 -5.254 1 92.62 36 ASN B O 1
ATOM 2196 N N . ILE B 1 37 ? -13.414 8.68 -6.801 1 92.06 37 ILE B N 1
ATOM 2197 C CA . ILE B 1 37 ? -12.227 8.82 -7.645 1 92.06 37 ILE B CA 1
ATOM 2198 C C . ILE B 1 37 ? -11.156 9.625 -6.902 1 92.06 37 ILE B C 1
ATOM 2200 O O . ILE B 1 37 ? -9.984 9.25 -6.895 1 92.06 37 ILE B O 1
ATOM 2204 N N . ALA B 1 38 ? -11.555 10.672 -6.281 1 90.94 38 ALA B N 1
ATOM 2205 C CA . ALA B 1 38 ? -10.633 11.547 -5.562 1 90.94 38 ALA B CA 1
ATOM 2206 C C . ALA B 1 38 ? -9.945 10.797 -4.422 1 90.94 38 ALA B C 1
ATOM 2208 O O . ALA B 1 38 ? -8.734 10.922 -4.234 1 90.94 38 ALA B O 1
ATOM 2209 N N . LEU B 1 39 ? -10.719 10.039 -3.713 1 92.5 39 LEU B N 1
ATOM 2210 C CA . LEU B 1 39 ? -10.172 9.328 -2.562 1 92.5 39 LEU B CA 1
ATOM 2211 C C . LEU B 1 39 ? -9.273 8.18 -3.01 1 92.5 39 LEU B C 1
ATOM 2213 O O . LEU B 1 39 ? -8.289 7.859 -2.342 1 92.5 39 LEU B O 1
ATOM 2217 N N . HIS B 1 40 ? -9.602 7.57 -4.09 1 94.94 40 HIS B N 1
ATOM 2218 C CA . HIS B 1 40 ? -8.711 6.562 -4.648 1 94.94 40 HIS B CA 1
ATOM 2219 C C . HIS B 1 40 ? -7.383 7.176 -5.082 1 94.94 40 HIS B C 1
ATOM 2221 O O . HIS B 1 40 ? -6.32 6.617 -4.805 1 94.94 40 HIS B O 1
ATOM 2227 N N . ALA B 1 41 ? -7.492 8.305 -5.758 1 94.88 41 ALA B N 1
ATOM 2228 C CA . ALA B 1 41 ? -6.273 8.992 -6.172 1 94.88 41 ALA B CA 1
ATOM 2229 C C . ALA B 1 41 ? -5.422 9.375 -4.965 1 94.88 41 ALA B C 1
ATOM 2231 O O . ALA B 1 41 ? -4.203 9.172 -4.969 1 94.88 41 ALA B O 1
ATOM 2232 N N . ALA B 1 42 ? -6.074 9.914 -3.975 1 95.5 42 ALA B N 1
ATOM 2233 C CA . ALA B 1 42 ? -5.375 10.297 -2.752 1 95.5 42 ALA B CA 1
ATOM 2234 C C . ALA B 1 42 ? -4.707 9.086 -2.104 1 95.5 42 ALA B C 1
ATOM 2236 O O . ALA B 1 42 ? -3.564 9.172 -1.645 1 95.5 42 ALA B O 1
ATOM 2237 N N . SER B 1 43 ? -5.41 7.969 -2.041 1 95.88 43 SER B N 1
ATOM 2238 C CA . SER B 1 43 ? -4.867 6.746 -1.456 1 95.88 43 SER B CA 1
ATOM 2239 C C . SER B 1 43 ? -3.648 6.254 -2.23 1 95.88 43 SER B C 1
ATOM 2241 O O . SER B 1 43 ? -2.672 5.797 -1.636 1 95.88 43 SER B O 1
ATOM 2243 N N . GLY B 1 44 ? -3.721 6.352 -3.564 1 96.56 44 GLY B N 1
ATOM 2244 C CA . GLY B 1 44 ? -2.574 6 -4.387 1 96.56 44 GLY B CA 1
ATOM 2245 C C . GLY B 1 44 ? -1.35 6.848 -4.098 1 96.56 44 GLY B C 1
ATOM 2246 O O . GLY B 1 44 ? -0.233 6.332 -4.023 1 96.56 44 GLY B O 1
ATOM 2247 N N . ILE B 1 45 ? -1.565 8.109 -3.922 1 97.19 45 ILE B N 1
ATOM 2248 C CA . ILE B 1 45 ? -0.479 9.031 -3.602 1 97.19 45 ILE B CA 1
ATOM 2249 C C . ILE B 1 45 ? 0.15 8.641 -2.266 1 97.19 45 ILE B C 1
ATOM 2251 O O . ILE B 1 45 ? 1.375 8.547 -2.152 1 97.19 45 ILE B O 1
ATOM 2255 N N . VAL B 1 46 ? -0.674 8.391 -1.283 1 96.62 46 VAL B N 1
ATOM 2256 C CA . VAL B 1 46 ? -0.197 8.094 0.063 1 96.62 46 VAL B CA 1
ATOM 2257 C C . VAL B 1 46 ? 0.588 6.781 0.056 1 96.62 46 VAL B C 1
ATOM 2259 O O . VAL B 1 46 ? 1.657 6.688 0.664 1 96.62 46 VAL B O 1
ATOM 2262 N N . ILE B 1 47 ? 0.101 5.762 -0.637 1 96.94 47 ILE B N 1
ATOM 2263 C CA . ILE B 1 47 ? 0.814 4.492 -0.743 1 96.94 47 ILE B CA 1
ATOM 2264 C C . ILE B 1 47 ? 2.129 4.699 -1.49 1 96.94 47 ILE B C 1
ATOM 2266 O O . ILE B 1 47 ? 3.137 4.059 -1.177 1 96.94 47 ILE B O 1
ATOM 2270 N N . GLY B 1 48 ? 2.115 5.574 -2.492 1 97.44 48 GLY B N 1
ATOM 2271 C CA . GLY B 1 48 ? 3.348 5.949 -3.166 1 97.44 48 GLY B CA 1
ATOM 2272 C C . GLY B 1 48 ? 4.363 6.594 -2.24 1 97.44 48 GLY B C 1
ATOM 2273 O O . GLY B 1 48 ? 5.551 6.27 -2.293 1 97.44 48 GLY B O 1
ATOM 2274 N N . VAL B 1 49 ? 3.877 7.516 -1.4 1 97.06 49 VAL B N 1
ATOM 2275 C CA . VAL B 1 49 ? 4.742 8.18 -0.427 1 97.06 49 VAL B CA 1
ATOM 2276 C C . VAL B 1 49 ? 5.406 7.133 0.468 1 97.06 49 VAL B C 1
ATOM 2278 O O . VAL B 1 49 ? 6.609 7.203 0.726 1 97.06 49 VAL B O 1
ATOM 2281 N N . VAL B 1 50 ? 4.66 6.164 0.91 1 97.19 50 VAL B N 1
ATOM 2282 C CA . VAL B 1 50 ? 5.164 5.121 1.795 1 97.19 50 VAL B CA 1
ATOM 2283 C C . VAL B 1 50 ? 6.172 4.25 1.048 1 97.19 50 VAL B C 1
ATOM 2285 O O . VAL B 1 50 ? 7.281 4.023 1.53 1 97.19 50 VAL B O 1
ATOM 2288 N N . ALA B 1 51 ? 5.879 3.889 -0.154 1 96.94 51 ALA B N 1
ATOM 2289 C CA . ALA B 1 51 ? 6.656 2.896 -0.893 1 96.94 51 ALA B CA 1
ATOM 2290 C C . ALA B 1 51 ? 7.887 3.529 -1.53 1 96.94 51 ALA B C 1
ATOM 2292 O O . ALA B 1 51 ? 8.898 2.855 -1.746 1 96.94 51 ALA B O 1
ATOM 2293 N N . ILE B 1 52 ? 7.805 4.797 -1.85 1 96.88 52 ILE B N 1
ATOM 2294 C CA . ILE B 1 52 ? 8.859 5.426 -2.635 1 96.88 52 ILE B CA 1
ATOM 2295 C C . ILE B 1 52 ? 9.797 6.199 -1.711 1 96.88 52 ILE B C 1
ATOM 2297 O O . ILE B 1 52 ? 11.008 6.266 -1.958 1 96.88 52 ILE B O 1
ATOM 2301 N N . GLU B 1 53 ? 9.219 6.738 -0.644 1 96.75 53 GLU B N 1
ATOM 2302 C CA . GLU B 1 53 ? 10.055 7.637 0.147 1 96.75 53 GLU B CA 1
ATOM 2303 C C . GLU B 1 53 ? 10.266 7.094 1.557 1 96.75 53 GLU B C 1
ATOM 2305 O O . GLU B 1 53 ? 11.406 6.898 1.985 1 96.75 53 GLU B O 1
ATOM 2310 N N . LEU B 1 54 ? 9.273 6.734 2.281 1 97 54 LEU B N 1
ATOM 2311 C CA . LEU B 1 54 ? 9.383 6.43 3.703 1 97 54 LEU B CA 1
ATOM 2312 C C . LEU B 1 54 ? 10.078 5.09 3.92 1 97 54 LEU B C 1
ATOM 2314 O O . LEU B 1 54 ? 11.086 5.016 4.629 1 97 54 LEU B O 1
ATOM 2318 N N . MET B 1 55 ? 9.586 4.098 3.234 1 96.94 55 MET B N 1
ATOM 2319 C CA . MET B 1 55 ? 10.078 2.748 3.492 1 96.94 55 MET B CA 1
ATOM 2320 C C . MET B 1 55 ? 11.508 2.582 2.986 1 96.94 55 MET B C 1
ATOM 2322 O O . MET B 1 55 ? 12.375 2.086 3.711 1 96.94 55 MET B O 1
ATOM 2326 N N . PRO B 1 56 ? 11.828 3.043 1.797 1 95.25 56 PRO B N 1
ATOM 2327 C CA . PRO B 1 56 ? 13.211 2.889 1.349 1 95.25 56 PRO B CA 1
ATOM 2328 C C . PRO B 1 56 ? 14.211 3.59 2.266 1 95.25 56 PRO B C 1
ATOM 2330 O O . PRO B 1 56 ? 15.273 3.041 2.559 1 95.25 56 PRO B O 1
ATOM 2333 N N . LYS B 1 57 ? 13.828 4.75 2.754 1 95.62 57 LYS B N 1
ATOM 2334 C CA . LYS B 1 57 ? 14.719 5.457 3.674 1 95.62 57 LYS B CA 1
ATOM 2335 C C . LYS B 1 57 ? 14.891 4.684 4.977 1 95.62 57 LYS B C 1
ATOM 2337 O O . LYS B 1 57 ? 15.992 4.605 5.52 1 95.62 57 LYS B O 1
ATOM 2342 N N . ALA B 1 58 ? 13.852 4.168 5.465 1 96.44 58 ALA B N 1
ATOM 2343 C CA . ALA B 1 58 ? 13.914 3.371 6.684 1 96.44 58 ALA B CA 1
ATOM 2344 C C . ALA B 1 58 ? 14.734 2.1 6.469 1 96.44 58 ALA B C 1
ATOM 2346 O O . ALA B 1 58 ? 15.578 1.751 7.293 1 96.44 58 ALA B O 1
ATOM 2347 N N . LEU B 1 59 ? 14.547 1.474 5.367 1 95 59 LEU B N 1
ATOM 2348 C CA . LEU B 1 59 ? 15.195 0.204 5.062 1 95 59 LEU B CA 1
ATOM 2349 C C . LEU B 1 59 ? 16.703 0.388 4.906 1 95 59 LEU B C 1
ATOM 2351 O O . LEU B 1 59 ? 17.484 -0.492 5.281 1 95 59 LEU B O 1
ATOM 2355 N N . ASP B 1 60 ? 17.094 1.548 4.41 1 94.56 60 ASP B N 1
ATOM 2356 C CA . ASP B 1 60 ? 18.5 1.833 4.191 1 94.56 60 ASP B CA 1
ATOM 2357 C C . ASP B 1 60 ? 19.234 2.076 5.512 1 94.56 60 ASP B C 1
ATOM 2359 O O . ASP B 1 60 ? 20.453 2.023 5.57 1 94.56 60 ASP B O 1
ATOM 2363 N N . ASN B 1 61 ? 18.422 2.291 6.617 1 96 61 ASN B N 1
ATOM 2364 C CA . ASN B 1 61 ? 19.094 2.832 7.793 1 96 61 ASN B CA 1
ATOM 2365 C C . ASN B 1 61 ? 18.703 2.066 9.055 1 96 61 ASN B C 1
ATOM 2367 O O . ASN B 1 61 ? 19.234 2.336 10.141 1 96 61 ASN B O 1
ATOM 2371 N N . LEU B 1 62 ? 17.75 1.089 8.922 1 96.31 62 LEU B N 1
ATOM 2372 C CA . LEU B 1 62 ? 17.281 0.348 10.086 1 96.31 62 LEU B CA 1
ATOM 2373 C C . LEU B 1 62 ? 17.375 -1.155 9.852 1 96.31 62 LEU B C 1
ATOM 2375 O O . LEU B 1 62 ? 17.188 -1.624 8.727 1 96.31 62 LEU B O 1
ATOM 2379 N N . ALA B 1 63 ? 17.656 -1.85 10.984 1 94.31 63 ALA B N 1
ATOM 2380 C CA . ALA B 1 63 ? 17.516 -3.303 10.945 1 94.31 63 ALA B CA 1
ATOM 2381 C C . ALA B 1 63 ? 16.047 -3.703 10.742 1 94.31 63 ALA B C 1
ATOM 2383 O O . ALA B 1 63 ? 15.141 -2.965 11.125 1 94.31 63 ALA B O 1
ATOM 2384 N N . GLY B 1 64 ? 15.883 -4.887 10.172 1 94 64 GLY B N 1
ATOM 2385 C CA . GLY B 1 64 ? 14.562 -5.375 9.82 1 94 64 GLY B CA 1
ATOM 2386 C C . GLY B 1 64 ? 13.617 -5.441 11 1 94 64 GLY B C 1
ATOM 2387 O O . GLY B 1 64 ? 12.422 -5.145 10.875 1 94 64 GLY B O 1
ATOM 2388 N N . TRP B 1 65 ? 14.102 -5.84 12.125 1 94.31 65 TRP B N 1
ATOM 2389 C CA . TRP B 1 65 ? 13.211 -5.977 13.273 1 94.31 65 TRP B CA 1
ATOM 2390 C C . TRP B 1 65 ? 12.727 -4.613 13.75 1 94.31 65 TRP B C 1
ATOM 2392 O O . TRP B 1 65 ? 11.602 -4.488 14.242 1 94.31 65 TRP B O 1
ATOM 2402 N N . TRP B 1 66 ? 13.547 -3.541 13.602 1 95.62 66 TRP B N 1
ATOM 2403 C CA . TRP B 1 66 ? 13.117 -2.182 13.914 1 95.62 66 TRP B CA 1
ATOM 2404 C C . TRP B 1 66 ? 12.008 -1.728 12.969 1 95.62 66 TRP B C 1
ATOM 2406 O O . TRP B 1 66 ? 11.062 -1.061 13.391 1 95.62 66 TRP B O 1
ATOM 2416 N N . ILE B 1 67 ? 12.172 -2.117 11.703 1 96.94 67 ILE B N 1
ATOM 2417 C CA . ILE B 1 67 ? 11.164 -1.767 10.711 1 96.94 67 ILE B CA 1
ATOM 2418 C C . ILE B 1 67 ? 9.836 -2.438 11.055 1 96.94 67 ILE B C 1
ATOM 2420 O O . ILE B 1 67 ? 8.789 -1.782 11.078 1 96.94 67 ILE B O 1
ATOM 2424 N N . ALA B 1 68 ? 9.953 -3.709 11.383 1 97.62 68 ALA B N 1
ATOM 2425 C CA . ALA B 1 68 ? 8.75 -4.469 11.727 1 97.62 68 ALA B CA 1
ATOM 2426 C C . ALA B 1 68 ? 8.07 -3.883 12.953 1 97.62 68 ALA B C 1
ATOM 2428 O O . ALA B 1 68 ? 6.859 -3.633 12.945 1 97.62 68 ALA B O 1
ATOM 2429 N N . ALA B 1 69 ? 8.82 -3.631 13.969 1 98.06 69 ALA B N 1
ATOM 2430 C CA . ALA B 1 69 ? 8.266 -3.162 15.234 1 98.06 69 ALA B CA 1
ATOM 2431 C C . ALA B 1 69 ? 7.699 -1.751 15.102 1 98.06 69 ALA B C 1
ATOM 2433 O O . ALA B 1 69 ? 6.609 -1.462 15.594 1 98.06 69 ALA B O 1
ATOM 2434 N N . SER B 1 70 ? 8.461 -0.854 14.516 1 98.25 70 SER B N 1
ATOM 2435 C CA . SER B 1 70 ? 8.031 0.536 14.414 1 98.25 70 SER B CA 1
ATOM 2436 C C . SER B 1 70 ? 6.848 0.678 13.461 1 98.25 70 SER B C 1
ATOM 2438 O O . SER B 1 70 ? 5.918 1.442 13.727 1 98.25 70 SER B O 1
ATOM 2440 N N . PHE B 1 71 ? 6.859 -0.046 12.32 1 98.31 71 PHE B N 1
ATOM 2441 C CA . PHE B 1 71 ? 5.711 -0.047 11.422 1 98.31 71 PHE B CA 1
ATOM 2442 C C . PHE B 1 71 ? 4.457 -0.536 12.141 1 98.31 71 PHE B C 1
ATOM 2444 O O . PHE B 1 71 ? 3.395 0.079 12.039 1 98.31 71 PHE B O 1
ATOM 2451 N N . ALA B 1 72 ? 4.641 -1.633 12.836 1 98.38 72 ALA B N 1
ATOM 2452 C CA . ALA B 1 72 ? 3.516 -2.199 13.578 1 98.38 72 ALA B CA 1
ATOM 2453 C C . ALA B 1 72 ? 3.004 -1.221 14.625 1 98.38 72 ALA B C 1
ATOM 2455 O O . ALA B 1 72 ? 1.792 -1.069 14.805 1 98.38 72 ALA B O 1
ATOM 2456 N N . ALA B 1 73 ? 3.885 -0.614 15.297 1 98.31 73 ALA B N 1
ATOM 2457 C CA . ALA B 1 73 ? 3.504 0.367 16.312 1 98.31 73 ALA B CA 1
ATOM 2458 C C . ALA B 1 73 ? 2.729 1.524 15.688 1 98.31 73 ALA B C 1
ATOM 2460 O O . ALA B 1 73 ? 1.753 2.008 16.266 1 98.31 73 ALA B O 1
ATOM 2461 N N . GLY B 1 74 ? 3.197 2.012 14.539 1 97.56 74 GLY B N 1
ATOM 2462 C CA . GLY B 1 74 ? 2.486 3.066 13.836 1 97.56 74 GLY B CA 1
ATOM 2463 C C . GLY B 1 74 ? 1.08 2.668 13.43 1 97.56 74 GLY B C 1
ATOM 2464 O O . GLY B 1 74 ? 0.129 3.424 13.641 1 97.56 74 GLY B O 1
ATOM 2465 N N . GLY B 1 75 ? 0.964 1.483 12.812 1 96.81 75 GLY B N 1
ATOM 2466 C CA . GLY B 1 75 ? -0.357 0.974 12.484 1 96.81 75 GLY B CA 1
ATOM 2467 C C . GLY B 1 75 ? -1.262 0.826 13.688 1 96.81 75 GLY B C 1
ATOM 2468 O O . GLY B 1 75 ? -2.432 1.212 13.648 1 96.81 75 GLY B O 1
ATOM 2469 N N . ALA B 1 76 ? -0.719 0.293 14.766 1 96.38 76 ALA B N 1
ATOM 2470 C CA . ALA B 1 76 ? -1.478 0.12 16 1 96.38 76 ALA B CA 1
ATOM 2471 C C . ALA B 1 76 ? -1.898 1.469 16.578 1 96.38 76 ALA B C 1
ATOM 2473 O O . ALA B 1 76 ? -2.992 1.6 17.125 1 96.38 76 ALA B O 1
ATOM 2474 N N . ALA B 1 77 ? -1.021 2.412 16.484 1 95.69 77 ALA B N 1
ATOM 2475 C CA . ALA B 1 77 ? -1.35 3.754 16.953 1 95.69 77 ALA B CA 1
ATOM 2476 C C . ALA B 1 77 ? -2.539 4.332 16.203 1 95.69 77 ALA B C 1
ATOM 2478 O O . ALA B 1 77 ? -3.402 4.988 16.781 1 95.69 77 ALA B O 1
ATOM 2479 N N . TYR B 1 78 ? -2.551 4.148 14.898 1 94.12 78 TYR B N 1
ATOM 2480 C CA . TYR B 1 78 ? -3.693 4.609 14.125 1 94.12 78 TYR B CA 1
ATOM 2481 C C . TYR B 1 78 ? -4.984 3.961 14.609 1 94.12 78 TYR B C 1
ATOM 2483 O O . TYR B 1 78 ? -5.996 4.637 14.789 1 94.12 78 TYR B O 1
ATOM 2491 N N . ILE B 1 79 ? -4.965 2.699 14.836 1 92.44 79 ILE B N 1
ATOM 2492 C CA . ILE B 1 79 ? -6.133 1.953 15.289 1 92.44 79 ILE B CA 1
ATOM 2493 C C . ILE B 1 79 ? -6.574 2.471 16.656 1 92.44 79 ILE B C 1
ATOM 2495 O O . ILE B 1 79 ? -7.77 2.66 16.891 1 92.44 79 ILE B O 1
ATOM 2499 N N . ALA B 1 80 ? -5.617 2.645 17.516 1 92.75 80 ALA B N 1
ATOM 2500 C CA . ALA B 1 80 ? -5.91 3.148 18.859 1 92.75 80 ALA B CA 1
ATOM 2501 C C . ALA B 1 80 ? -6.578 4.52 18.797 1 92.75 80 ALA B C 1
ATOM 2503 O O . ALA B 1 80 ? -7.516 4.793 19.547 1 92.75 80 ALA B O 1
ATOM 2504 N N . THR B 1 81 ? -6.078 5.375 17.938 1 90.06 81 THR B N 1
ATOM 2505 C CA . THR B 1 81 ? -6.66 6.703 17.766 1 90.06 81 THR B CA 1
ATOM 2506 C C . THR B 1 81 ? -8.094 6.609 17.266 1 90.06 81 THR B C 1
ATOM 2508 O O . THR B 1 81 ? -8.969 7.344 17.734 1 90.06 81 THR B O 1
ATOM 2511 N N . GLU B 1 82 ? -8.289 5.762 16.328 1 85.25 82 GLU B N 1
ATOM 2512 C CA . GLU B 1 82 ? -9.641 5.559 15.828 1 85.25 82 GLU B CA 1
ATOM 2513 C C . GLU B 1 82 ? -10.586 5.09 16.938 1 85.25 82 GLU B C 1
ATOM 2515 O O . GLU B 1 82 ? -11.742 5.504 16.984 1 85.25 82 GLU B O 1
ATOM 2520 N N . MET B 1 83 ? -10.078 4.227 17.812 1 85.69 83 MET B N 1
ATOM 2521 C CA . MET B 1 83 ? -10.875 3.713 18.922 1 85.69 83 MET B CA 1
ATOM 2522 C C . MET B 1 83 ? -11.266 4.836 19.875 1 85.69 83 MET B C 1
ATOM 2524 O O . MET B 1 83 ? -12.398 4.883 20.359 1 85.69 83 MET B O 1
ATOM 2528 N N . VAL B 1 84 ? -10.359 5.645 20.094 1 84.94 84 VAL B N 1
ATOM 2529 C CA . VAL B 1 84 ? -10.609 6.762 21 1 84.94 84 VAL B CA 1
ATOM 2530 C C . VAL B 1 84 ? -11.648 7.703 20.391 1 84.94 84 VAL B C 1
ATOM 2532 O O . VAL B 1 84 ? -12.547 8.18 21.094 1 84.94 84 VAL B O 1
ATOM 2535 N N . ILE B 1 85 ? -11.602 7.91 19.109 1 82.06 85 ILE B N 1
ATOM 2536 C CA . ILE B 1 85 ? -12.531 8.797 18.406 1 82.06 85 ILE B CA 1
ATOM 2537 C C . ILE B 1 85 ? -13.938 8.188 18.422 1 82.06 85 ILE B C 1
ATOM 2539 O O . ILE B 1 85 ? -14.914 8.898 18.656 1 82.06 85 ILE B O 1
ATOM 2543 N N . GLU B 1 86 ? -14.023 6.945 18.141 1 78.44 86 GLU B N 1
ATOM 2544 C CA . GLU B 1 86 ? -15.312 6.266 18.125 1 78.44 86 GLU B CA 1
ATOM 2545 C C . GLU B 1 86 ? -15.977 6.305 19.5 1 78.44 86 GLU B C 1
ATOM 2547 O O . GLU B 1 86 ? -17.203 6.43 19.594 1 78.44 86 GLU B O 1
ATOM 2552 N N . ARG B 1 87 ? -15.141 6.129 20.516 1 79 87 ARG B N 1
ATOM 2553 C CA . ARG B 1 87 ? -15.664 6.129 21.875 1 79 87 ARG B CA 1
ATOM 2554 C C . ARG B 1 87 ? -16.125 7.527 22.281 1 79 87 ARG B C 1
ATOM 2556 O O . ARG B 1 87 ? -17.078 7.668 23.047 1 79 87 ARG B O 1
ATOM 2563 N N . ALA B 1 88 ? -15.453 8.453 21.875 1 72.81 88 ALA B N 1
ATOM 2564 C CA . ALA B 1 88 ? -15.75 9.836 22.25 1 72.81 88 ALA B CA 1
ATOM 2565 C C . ALA B 1 88 ? -16.969 10.359 21.5 1 72.81 88 ALA B C 1
ATOM 2567 O O . ALA B 1 88 ? -17.594 11.344 21.922 1 72.81 88 ALA B O 1
ATOM 2568 N N . SER B 1 89 ? -17.328 9.828 20.297 1 65.5 89 SER B N 1
ATOM 2569 C CA . SER B 1 89 ? -18.469 10.289 19.516 1 65.5 89 SER B CA 1
ATOM 2570 C C . SER B 1 89 ? -19.625 9.305 19.609 1 65.5 89 SER B C 1
ATOM 2572 O O . SER B 1 89 ? -19.734 8.375 18.812 1 65.5 89 SER B O 1
ATOM 2574 N N . PRO B 1 90 ? -20.406 9.25 20.688 1 54.97 90 PRO B N 1
ATOM 2575 C CA . PRO B 1 90 ? -21.531 8.328 20.828 1 54.97 90 PRO B CA 1
ATOM 2576 C C . PRO B 1 90 ? -22.484 8.375 19.641 1 54.97 90 PRO B C 1
ATOM 2578 O O . PRO B 1 90 ? -22.594 9.406 18.969 1 54.97 90 PRO B O 1
ATOM 2581 N N . SER B 1 91 ? -22.906 7.281 19.078 1 50.16 91 SER B N 1
ATOM 2582 C CA . SER B 1 91 ? -23.922 6.867 18.109 1 50.16 91 SER B CA 1
ATOM 2583 C C . SER B 1 91 ? -25.25 7.559 18.359 1 50.16 91 SER B C 1
ATOM 2585 O O . SER B 1 91 ? -25.719 7.621 19.5 1 50.16 91 SER B O 1
ATOM 2587 N N . GLY B 1 92 ? -25.625 8.68 17.578 1 52.22 92 GLY B N 1
ATOM 2588 C CA . GLY B 1 92 ? -27.047 9 17.547 1 52.22 92 GLY B CA 1
ATOM 2589 C C . GLY B 1 92 ? -27.344 10.414 17.078 1 52.22 92 GLY B C 1
ATOM 2590 O O . GLY B 1 92 ? -28.453 10.711 16.641 1 52.22 92 GLY B O 1
ATOM 2591 N N . SER B 1 93 ? -26.594 11.43 17.484 1 52.53 93 SER B N 1
ATOM 2592 C CA . SER B 1 93 ? -27.125 12.742 17.109 1 52.53 93 SER B CA 1
ATOM 2593 C C . SER B 1 93 ? -26.312 13.359 15.984 1 52.53 93 SER B C 1
ATOM 2595 O O . SER B 1 93 ? -25.172 12.945 15.734 1 52.53 93 SER B O 1
ATOM 2597 N N . GLY B 1 94 ? -26.922 13.953 14.875 1 54.31 94 GLY B N 1
ATOM 2598 C CA . GLY B 1 94 ? -26.328 14.734 13.797 1 54.31 94 GLY B CA 1
ATOM 2599 C C . GLY B 1 94 ? -25 15.375 14.18 1 54.31 94 GLY B C 1
ATOM 2600 O O . GLY B 1 94 ? -24.047 15.344 13.398 1 54.31 94 GLY B O 1
ATOM 2601 N N . GLY B 1 95 ? -24.891 15.875 15.305 1 56.12 95 GLY B N 1
ATOM 2602 C CA . GLY B 1 95 ? -23.688 16.484 15.852 1 56.12 95 GLY B CA 1
ATOM 2603 C C . GLY B 1 95 ? -22.547 15.508 16.031 1 56.12 95 GLY B C 1
ATOM 2604 O O . GLY B 1 95 ? -21.375 15.859 15.836 1 56.12 95 GLY B O 1
ATOM 2605 N N . SER B 1 96 ? -22.875 14.312 16.188 1 65.19 96 SER B N 1
ATOM 2606 C CA . SER B 1 96 ? -21.906 13.25 16.438 1 65.19 96 SER B CA 1
ATOM 2607 C C . SER B 1 96 ? -21.172 12.859 15.156 1 65.19 96 SER B C 1
ATOM 2609 O O . SER B 1 96 ? -19.953 12.703 15.156 1 65.19 96 SER B O 1
ATOM 2611 N N . SER B 1 97 ? -21.953 13.07 14.086 1 74.62 97 SER B N 1
ATOM 2612 C CA . SER B 1 97 ? -21.359 12.672 12.82 1 74.62 97 SER B CA 1
ATOM 2613 C C . SER B 1 97 ? -20.328 13.695 12.344 1 74.62 97 SER B C 1
ATOM 2615 O O . SER B 1 97 ? -19.234 13.328 11.898 1 74.62 97 SER B O 1
ATOM 2617 N N . MET B 1 98 ? -20.672 14.992 12.57 1 80.81 98 MET B N 1
ATOM 2618 C CA . MET B 1 98 ? -19.734 16.047 12.188 1 80.81 98 MET B CA 1
ATOM 2619 C C . MET B 1 98 ? -18.438 15.938 13 1 80.81 98 MET B C 1
ATOM 2621 O O . MET B 1 98 ? -17.344 16.047 12.445 1 80.81 98 MET B O 1
ATOM 2625 N N . TRP B 1 99 ? -18.594 15.742 14.195 1 82.81 99 TRP B N 1
ATOM 2626 C CA . TRP B 1 99 ? -17.438 15.68 15.086 1 82.81 99 TRP B CA 1
ATOM 2627 C C . TRP B 1 99 ? -16.547 14.492 14.734 1 82.81 99 TRP B C 1
ATOM 2629 O O . TRP B 1 99 ? -15.328 14.602 14.766 1 82.81 99 TRP B O 1
ATOM 2639 N N . MET B 1 100 ? -17.156 13.445 14.383 1 82.5 100 MET B N 1
ATOM 2640 C CA . MET B 1 100 ? -16.406 12.25 14.016 1 82.5 100 MET B CA 1
ATOM 2641 C C . MET B 1 100 ? -15.562 12.508 12.766 1 82.5 100 MET B C 1
ATOM 2643 O O . MET B 1 100 ? -14.398 12.125 12.711 1 82.5 100 MET B O 1
ATOM 2647 N N . ILE B 1 101 ? -16.172 13.156 11.844 1 85.12 101 ILE B N 1
ATOM 2648 C CA . ILE B 1 101 ? -15.469 13.492 10.609 1 85.12 101 ILE B CA 1
ATOM 2649 C C . ILE B 1 101 ? -14.336 14.477 10.906 1 85.12 101 ILE B C 1
ATOM 2651 O O . ILE B 1 101 ? -13.211 14.289 10.43 1 85.12 101 ILE B O 1
ATOM 2655 N N . TYR B 1 102 ? -14.672 15.43 11.695 1 89.44 102 TYR B N 1
ATOM 2656 C CA . TYR B 1 102 ? -13.695 16.453 12.047 1 89.44 102 TYR B CA 1
ATOM 2657 C C . TYR B 1 102 ? -12.484 15.828 12.734 1 89.44 102 TYR B C 1
ATOM 2659 O O . TYR B 1 102 ? -11.344 16.094 12.352 1 89.44 102 TYR B O 1
ATOM 2667 N N . VAL B 1 103 ? -12.695 15.008 13.68 1 89 103 VAL B N 1
ATOM 2668 C CA . VAL B 1 103 ? -11.609 14.422 14.461 1 89 103 VAL B CA 1
ATOM 2669 C C . VAL B 1 103 ? -10.781 13.484 13.57 1 89 103 VAL B C 1
ATOM 2671 O O . VAL B 1 103 ? -9.555 13.438 13.688 1 89 103 VAL B O 1
ATOM 2674 N N . ALA B 1 104 ? -11.477 12.773 12.727 1 85.62 104 ALA B N 1
ATOM 2675 C CA . ALA B 1 104 ? -10.766 11.875 11.812 1 85.62 104 ALA B CA 1
ATOM 2676 C C . ALA B 1 104 ? -9.781 12.648 10.938 1 85.62 104 ALA B C 1
ATOM 2678 O O . ALA B 1 104 ? -8.633 12.227 10.773 1 85.62 104 ALA B O 1
ATOM 2679 N N . VAL B 1 105 ? -10.172 13.773 10.492 1 91.31 105 VAL B N 1
ATOM 2680 C CA . VAL B 1 105 ? -9.336 14.578 9.609 1 91.31 105 VAL B CA 1
ATOM 2681 C C . VAL B 1 105 ? -8.227 15.242 10.414 1 91.31 105 VAL B C 1
ATOM 2683 O O . VAL B 1 105 ? -7.086 15.344 9.945 1 91.31 105 VAL B O 1
ATOM 2686 N N . ALA B 1 106 ? -8.578 15.68 11.578 1 92.94 106 ALA B N 1
ATOM 2687 C CA . ALA B 1 106 ? -7.57 16.266 12.461 1 92.94 106 ALA B CA 1
ATOM 2688 C C . ALA B 1 106 ? -6.453 15.273 12.75 1 92.94 106 ALA B C 1
ATOM 2690 O O . ALA B 1 106 ? -5.273 15.633 12.719 1 92.94 106 ALA B O 1
ATOM 2691 N N . VAL B 1 107 ? -6.824 14.094 12.992 1 90.44 107 VAL B N 1
ATOM 2692 C CA . VAL B 1 107 ? -5.852 13.047 13.281 1 90.44 107 VAL B CA 1
ATOM 2693 C C . VAL B 1 107 ? -5.012 12.766 12.039 1 90.44 107 VAL B C 1
ATOM 2695 O O . VAL B 1 107 ? -3.793 12.594 12.133 1 90.44 107 VAL B O 1
ATOM 2698 N N . ASP B 1 108 ? -5.695 12.727 10.992 1 92.38 108 ASP B N 1
ATOM 2699 C CA . ASP B 1 108 ? -4.996 12.5 9.734 1 92.38 108 ASP B CA 1
ATOM 2700 C C . ASP B 1 108 ? -3.955 13.586 9.477 1 92.38 108 ASP B C 1
ATOM 2702 O O . ASP B 1 108 ? -2.803 13.281 9.156 1 92.38 108 ASP B O 1
ATOM 2706 N N . LEU B 1 109 ? -4.344 14.859 9.656 1 96.5 109 LEU B N 1
ATOM 2707 C CA . LEU B 1 109 ? -3.428 15.977 9.422 1 96.5 109 LEU B CA 1
ATOM 2708 C C . LEU B 1 109 ? -2.322 16 10.469 1 96.5 109 LEU B C 1
ATOM 2710 O O . LEU B 1 109 ? -1.214 16.469 10.203 1 96.5 109 LEU B O 1
ATOM 2714 N N . THR B 1 110 ? -2.604 15.5 11.625 1 95.5 110 THR B N 1
ATOM 2715 C CA . THR B 1 110 ? -1.562 15.312 12.633 1 95.5 110 THR B CA 1
ATOM 2716 C C . THR B 1 110 ? -0.518 14.305 12.148 1 95.5 110 THR B C 1
ATOM 2718 O O . THR B 1 110 ? 0.683 14.516 12.336 1 95.5 110 THR B O 1
ATOM 2721 N N . GLY B 1 111 ? -1.012 13.258 11.562 1 95.25 111 GLY B N 1
ATOM 2722 C CA . GLY B 1 111 ? -0.094 12.297 10.961 1 95.25 111 GLY B CA 1
ATOM 2723 C C . GLY B 1 111 ? 0.794 12.914 9.898 1 95.25 111 GLY B C 1
ATOM 2724 O O . GLY B 1 111 ? 1.992 12.633 9.844 1 95.25 111 GLY B O 1
ATOM 2725 N N . ASP B 1 112 ? 0.2 13.75 9.07 1 97.25 112 ASP B N 1
ATOM 2726 C CA . ASP B 1 112 ? 0.969 14.469 8.055 1 97.25 112 ASP B CA 1
ATOM 2727 C C . ASP B 1 112 ? 2.049 15.336 8.695 1 97.25 112 ASP B C 1
ATOM 2729 O O . ASP B 1 112 ? 3.174 15.406 8.195 1 97.25 112 ASP B O 1
ATOM 2733 N N . GLY B 1 113 ? 1.656 16.016 9.773 1 98.12 113 GLY B N 1
ATOM 2734 C CA . GLY B 1 113 ? 2.627 16.812 10.5 1 98.12 113 GLY B CA 1
ATOM 2735 C C . GLY B 1 113 ? 3.781 15.992 11.055 1 98.12 113 GLY B C 1
ATOM 2736 O O . GLY B 1 113 ? 4.938 16.406 10.961 1 98.12 113 GLY B O 1
ATOM 2737 N N . LEU B 1 114 ? 3.438 14.867 11.617 1 96.94 114 LEU B N 1
ATOM 2738 C CA . LEU B 1 114 ? 4.465 13.961 12.117 1 96.94 114 LEU B CA 1
ATOM 2739 C C . LEU B 1 114 ? 5.434 13.562 11.008 1 96.94 114 LEU B C 1
ATOM 2741 O O . LEU B 1 114 ? 6.648 13.539 11.219 1 96.94 114 LEU B O 1
ATOM 2745 N N . MET B 1 115 ? 4.891 13.266 9.891 1 97 115 MET B N 1
ATOM 2746 C CA . MET B 1 115 ? 5.684 12.859 8.734 1 97 115 MET B CA 1
ATOM 2747 C C . MET B 1 115 ? 6.609 13.984 8.289 1 97 115 MET B C 1
ATOM 2749 O O . MET B 1 115 ? 7.809 13.773 8.094 1 97 115 MET B O 1
ATOM 2753 N N . ILE B 1 116 ? 6.082 15.18 8.18 1 97.69 116 ILE B N 1
ATOM 2754 C CA . ILE B 1 116 ? 6.844 16.312 7.672 1 97.69 116 ILE B CA 1
ATOM 2755 C C . ILE B 1 116 ? 7.883 16.734 8.703 1 97.69 116 ILE B C 1
ATOM 2757 O O . ILE B 1 116 ? 9.023 17.047 8.352 1 97.69 116 ILE B O 1
ATOM 2761 N N . GLY B 1 117 ? 7.484 16.781 9.961 1 98 117 GLY B N 1
ATOM 2762 C CA . GLY B 1 117 ? 8.445 17.094 11 1 98 117 GLY B CA 1
ATOM 2763 C C . GLY B 1 117 ? 9.586 16.094 11.07 1 98 117 GLY B C 1
ATOM 2764 O O . GLY B 1 117 ? 10.758 16.484 11.18 1 98 117 GLY B O 1
ATOM 2765 N N . THR B 1 118 ? 9.234 14.805 11.008 1 97.38 118 THR B N 1
ATOM 2766 C CA . THR B 1 118 ? 10.25 13.758 11.008 1 97.38 118 THR B CA 1
ATOM 2767 C C . THR B 1 118 ? 11.133 13.859 9.766 1 97.38 118 THR B C 1
ATOM 2769 O O . THR B 1 118 ? 12.352 13.766 9.867 1 97.38 118 THR B O 1
ATOM 2772 N N . GLY B 1 119 ? 10.453 13.984 8.602 1 97.12 119 GLY B N 1
ATOM 2773 C CA . GLY B 1 119 ? 11.211 14.148 7.371 1 97.12 119 GLY B CA 1
ATOM 2774 C C . GLY B 1 119 ? 12.164 15.32 7.406 1 97.12 119 GLY B C 1
ATOM 2775 O O . GLY B 1 119 ? 13.289 15.234 6.898 1 97.12 119 GLY B O 1
ATOM 2776 N N . SER B 1 120 ? 11.75 16.406 8.016 1 97.06 120 SER B N 1
ATOM 2777 C CA . SER B 1 120 ? 12.578 17.594 8.125 1 97.06 120 SER B CA 1
ATOM 2778 C C . SER B 1 120 ? 13.789 17.359 9.016 1 97.06 120 SER B C 1
ATOM 2780 O O . SER B 1 120 ? 14.844 17.953 8.82 1 97.06 120 SER B O 1
ATOM 2782 N N . ALA B 1 121 ? 13.602 16.516 9.961 1 96.5 121 ALA B N 1
ATOM 2783 C CA . ALA B 1 121 ? 14.703 16.172 10.859 1 96.5 121 ALA B CA 1
ATOM 2784 C C . ALA B 1 121 ? 15.719 15.273 10.164 1 96.5 121 ALA B C 1
ATOM 2786 O O . ALA B 1 121 ? 16.891 15.234 10.547 1 96.5 121 ALA B O 1
ATOM 2787 N N . VAL B 1 122 ? 15.234 14.523 9.195 1 95.38 122 VAL B N 1
ATOM 2788 C CA . VAL B 1 122 ? 16.109 13.625 8.453 1 95.38 122 VAL B CA 1
ATOM 2789 C C . VAL B 1 122 ? 16.844 14.398 7.359 1 95.38 122 VAL B C 1
ATOM 2791 O O . VAL B 1 122 ? 18.078 14.352 7.281 1 95.38 122 VAL B O 1
ATOM 2794 N N . ALA B 1 123 ? 16.156 15.086 6.508 1 94.5 123 ALA B N 1
ATOM 2795 C CA . ALA B 1 123 ? 16.703 15.875 5.398 1 94.5 123 ALA B CA 1
ATOM 2796 C C . ALA B 1 123 ? 15.648 16.828 4.84 1 94.5 123 ALA B C 1
ATOM 2798 O O . ALA B 1 123 ? 14.477 16.453 4.699 1 94.5 123 ALA B O 1
ATOM 2799 N N . THR B 1 124 ? 16.094 17.969 4.52 1 93.81 124 THR B N 1
ATOM 2800 C CA . THR B 1 124 ? 15.211 18.984 3.955 1 93.81 124 THR B CA 1
ATOM 2801 C C . THR B 1 124 ? 14.586 18.5 2.652 1 93.81 124 THR B C 1
ATOM 2803 O O . THR B 1 124 ? 13.406 18.719 2.4 1 93.81 124 THR B O 1
ATOM 2806 N N . SER B 1 125 ? 15.352 17.844 1.831 1 94.69 125 SER B N 1
ATOM 2807 C CA . SER B 1 125 ? 14.859 17.344 0.553 1 94.69 125 SER B CA 1
ATOM 2808 C C . SER B 1 125 ? 13.719 16.344 0.752 1 94.69 125 SER B C 1
ATOM 2810 O O . SER B 1 125 ? 12.734 16.375 0.011 1 94.69 125 SER B O 1
ATOM 2812 N N . LEU B 1 126 ? 13.867 15.523 1.734 1 95.62 126 LEU B N 1
ATOM 2813 C CA . LEU B 1 126 ? 12.812 14.562 2.037 1 95.62 126 LEU B CA 1
ATOM 2814 C C . LEU B 1 126 ? 11.531 15.273 2.471 1 95.62 126 LEU B C 1
ATOM 2816 O O . LEU B 1 126 ? 10.445 14.93 2.012 1 95.62 126 LEU B O 1
ATOM 2820 N N . ALA B 1 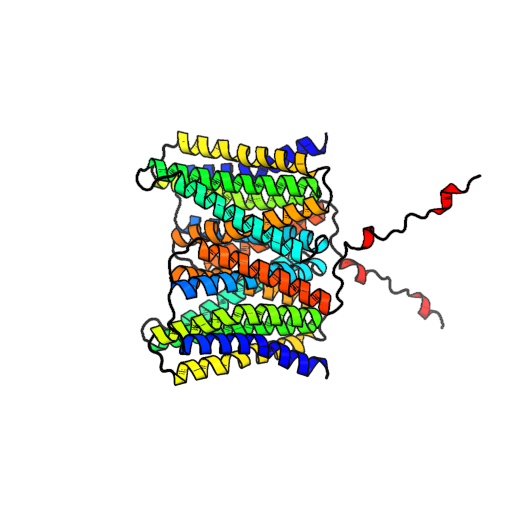127 ? 11.719 16.266 3.342 1 97.12 127 ALA B N 1
ATOM 2821 C CA . ALA B 1 127 ? 10.562 17.016 3.842 1 97.12 127 ALA B CA 1
ATOM 2822 C C . ALA B 1 127 ? 9.812 17.688 2.699 1 97.12 127 ALA B C 1
ATOM 2824 O O . ALA B 1 127 ? 8.586 17.734 2.701 1 97.12 127 ALA B O 1
ATOM 2825 N N . ILE B 1 128 ? 10.508 18.219 1.769 1 97.12 128 ILE B N 1
ATOM 2826 C CA . ILE B 1 128 ? 9.914 18.906 0.629 1 97.12 128 ILE B CA 1
ATOM 2827 C C . ILE B 1 128 ? 9.086 17.922 -0.193 1 97.12 128 ILE B C 1
ATOM 2829 O O . ILE B 1 128 ? 7.941 18.219 -0.558 1 97.12 128 ILE B O 1
ATOM 2833 N N . VAL B 1 129 ? 9.648 16.781 -0.486 1 96.94 129 VAL B N 1
ATOM 2834 C CA . VAL B 1 129 ? 8.969 15.766 -1.279 1 96.94 129 VAL B CA 1
ATOM 2835 C C . VAL B 1 129 ? 7.727 15.273 -0.535 1 96.94 129 VAL B C 1
ATOM 2837 O O . VAL B 1 129 ? 6.656 15.117 -1.131 1 96.94 129 VAL B O 1
ATOM 2840 N N . LEU B 1 130 ? 7.855 15.055 0.783 1 97.62 130 LEU B N 1
ATOM 2841 C CA . LEU B 1 130 ? 6.734 14.578 1.587 1 97.62 130 LEU B CA 1
ATOM 2842 C C . LEU B 1 130 ? 5.625 15.617 1.652 1 97.62 130 LEU B C 1
ATOM 2844 O O . LEU B 1 130 ? 4.445 15.281 1.554 1 97.62 130 LEU B O 1
ATOM 2848 N N . ALA B 1 131 ? 6.027 16.875 1.808 1 97.94 131 ALA B N 1
ATOM 2849 C CA . ALA B 1 131 ? 5.047 17.953 1.842 1 97.94 131 ALA B CA 1
ATOM 2850 C C . ALA B 1 131 ? 4.297 18.047 0.517 1 97.94 131 ALA B C 1
ATOM 2852 O O . ALA B 1 131 ? 3.078 18.25 0.5 1 97.94 131 ALA B O 1
ATOM 2853 N N . ALA B 1 132 ? 4.988 17.922 -0.555 1 97.06 132 ALA B N 1
ATOM 2854 C CA . ALA B 1 132 ? 4.359 17.969 -1.872 1 97.06 132 ALA B CA 1
ATOM 2855 C C . ALA B 1 132 ? 3.367 16.812 -2.051 1 97.06 132 ALA B C 1
ATOM 2857 O O . ALA B 1 132 ? 2.244 17.031 -2.514 1 97.06 132 ALA B O 1
ATOM 2858 N N . GLY B 1 133 ? 3.844 15.625 -1.719 1 96.44 133 GLY B N 1
ATOM 2859 C CA . GLY B 1 133 ? 2.961 14.477 -1.805 1 96.44 133 GLY B CA 1
ATOM 2860 C C . GLY B 1 133 ? 1.696 14.625 -0.98 1 96.44 133 GLY B C 1
ATOM 2861 O O . GLY B 1 133 ? 0.595 14.367 -1.468 1 96.44 133 GLY B O 1
ATOM 2862 N N . GLN B 1 134 ? 1.854 15.078 0.231 1 96.56 134 GLN B N 1
ATOM 2863 C CA . GLN B 1 134 ? 0.71 15.188 1.13 1 96.56 134 GLN B CA 1
ATOM 2864 C C . GLN B 1 134 ? -0.215 16.328 0.713 1 96.56 134 GLN B C 1
ATOM 2866 O O . GLN B 1 134 ? -1.432 16.25 0.896 1 96.56 134 GLN B O 1
ATOM 2871 N N . THR B 1 135 ? 0.387 17.391 0.175 1 97.56 135 THR B N 1
ATOM 2872 C CA . THR B 1 135 ? -0.453 18.453 -0.349 1 97.56 135 THR B CA 1
ATOM 2873 C C . THR B 1 135 ? -1.378 17.938 -1.443 1 97.56 135 THR B C 1
ATOM 2875 O O . THR B 1 135 ? -2.576 18.219 -1.443 1 97.56 135 THR B O 1
ATOM 2878 N N . LEU B 1 136 ? -0.874 17.156 -2.318 1 96.06 136 LEU B N 1
ATOM 2879 C CA . LEU B 1 136 ? -1.645 16.578 -3.41 1 96.06 136 LEU B CA 1
ATOM 2880 C C . LEU B 1 136 ? -2.723 15.641 -2.873 1 96.06 136 LEU B C 1
ATOM 2882 O O . LEU B 1 136 ? -3.855 15.641 -3.363 1 96.06 136 LEU B O 1
ATOM 2886 N N . ALA B 1 137 ? -2.369 14.875 -1.886 1 96.06 137 ALA B N 1
ATOM 2887 C CA . ALA B 1 137 ? -3.301 13.891 -1.333 1 96.06 137 ALA B CA 1
ATOM 2888 C C . ALA B 1 137 ? -4.375 14.57 -0.49 1 96.06 137 ALA B C 1
ATOM 2890 O O . ALA B 1 137 ? -5.508 14.086 -0.406 1 96.06 137 ALA B O 1
ATOM 2891 N N . ASP B 1 138 ? -4.059 15.703 0.115 1 97.62 138 ASP B N 1
ATOM 2892 C CA . ASP B 1 138 ? -4.965 16.359 1.053 1 97.62 138 ASP B CA 1
ATOM 2893 C C . ASP B 1 138 ? -6 17.203 0.315 1 97.62 138 ASP B C 1
ATOM 2895 O O . ASP B 1 138 ? -7.027 17.578 0.887 1 97.62 138 ASP B O 1
ATOM 2899 N N . PHE B 1 139 ? -5.785 17.5 -0.933 1 95.88 139 PHE B N 1
ATOM 2900 C CA . PHE B 1 139 ? -6.797 18.219 -1.705 1 95.88 139 PHE B CA 1
ATOM 2901 C C . PHE B 1 139 ? -8.07 17.391 -1.823 1 95.88 139 PHE B C 1
ATOM 2903 O O . PHE B 1 139 ? -9.141 17.812 -1.378 1 95.88 139 PHE B O 1
ATOM 2910 N N . PRO B 1 140 ? -7.949 16.188 -2.357 1 94.19 140 PRO B N 1
ATOM 2911 C CA . PRO B 1 140 ? -9.148 15.344 -2.412 1 94.19 140 PRO B CA 1
ATOM 2912 C C . PRO B 1 140 ? -9.742 15.07 -1.031 1 94.19 140 PRO B C 1
ATOM 2914 O O . PRO B 1 140 ? -10.961 14.961 -0.892 1 94.19 140 PRO B O 1
ATOM 2917 N N . GLU B 1 141 ? -8.914 14.914 -0.068 1 93.56 141 GLU B N 1
ATOM 2918 C CA . GLU B 1 141 ? -9.383 14.68 1.291 1 93.56 141 GLU B CA 1
ATOM 2919 C C . GLU B 1 141 ? -10.227 15.844 1.793 1 93.56 141 GLU B C 1
ATOM 2921 O O . GLU B 1 141 ? -11.32 15.641 2.334 1 93.56 141 GLU B O 1
ATOM 2926 N N . GLY B 1 142 ? -9.688 17.062 1.635 1 95.88 142 GLY B N 1
ATOM 2927 C CA . GLY B 1 142 ? -10.461 18.234 2.012 1 95.88 142 GLY B CA 1
ATOM 2928 C C . GLY B 1 142 ? -11.789 18.344 1.285 1 95.88 142 GLY B C 1
ATOM 2929 O O . GLY B 1 142 ? -12.805 18.688 1.887 1 95.88 142 GLY B O 1
ATOM 2930 N N . TYR B 1 143 ? -11.75 18.047 0.004 1 94.38 143 TYR B N 1
ATOM 2931 C CA . TYR B 1 143 ? -12.969 18.016 -0.792 1 94.38 143 TYR B CA 1
ATOM 2932 C C . TYR B 1 143 ? -13.992 17.062 -0.182 1 94.38 143 TYR B C 1
ATOM 2934 O O . TYR B 1 143 ? -15.156 17.422 -0.005 1 94.38 143 TYR B O 1
ATOM 2942 N N . SER B 1 144 ? -13.555 15.891 0.18 1 91.75 144 SER B N 1
ATOM 2943 C CA . SER B 1 144 ? -14.43 14.859 0.725 1 91.75 144 SER B CA 1
ATOM 2944 C C . SER B 1 144 ? -15.008 15.281 2.07 1 91.75 144 SER B C 1
ATOM 2946 O O . SER B 1 144 ? -16.172 15.008 2.363 1 91.75 144 SER B O 1
ATOM 2948 N N . VAL B 1 145 ? -14.227 15.891 2.867 1 92.75 145 VAL B N 1
ATOM 2949 C CA . VAL B 1 145 ? -14.641 16.297 4.207 1 92.75 145 VAL B CA 1
ATOM 2950 C C . VAL B 1 145 ? -15.773 17.312 4.113 1 92.75 145 VAL B C 1
ATOM 2952 O O . VAL B 1 145 ? -16.828 17.141 4.738 1 92.75 145 VAL B O 1
ATOM 2955 N N . VAL B 1 146 ? -15.594 18.297 3.348 1 94.5 146 VAL B N 1
ATOM 2956 C CA . VAL B 1 146 ? -16.594 19.359 3.232 1 94.5 146 VAL B CA 1
ATOM 2957 C C . VAL B 1 146 ? -17.844 18.812 2.537 1 94.5 146 VAL B C 1
ATOM 2959 O O . VAL B 1 146 ? -18.969 19.141 2.924 1 94.5 146 VAL B O 1
ATOM 2962 N N . ALA B 1 147 ? -17.656 18 1.521 1 92.06 147 ALA B N 1
ATOM 2963 C CA . ALA B 1 147 ? -18.781 17.375 0.846 1 92.06 147 ALA B CA 1
ATOM 2964 C C . ALA B 1 147 ? -19.625 16.562 1.827 1 92.06 147 ALA B C 1
ATOM 2966 O O . ALA B 1 147 ? -20.859 16.641 1.804 1 92.06 147 ALA B O 1
ATOM 2967 N N . ASN B 1 148 ? -19.016 15.812 2.646 1 88.5 148 ASN B N 1
ATOM 2968 C CA . ASN B 1 148 ? -19.703 15 3.637 1 88.5 148 ASN B CA 1
ATOM 2969 C C . ASN B 1 148 ? -20.438 15.859 4.664 1 88.5 148 ASN B C 1
ATOM 2971 O O . ASN B 1 148 ? -21.562 15.555 5.039 1 88.5 148 ASN B O 1
ATOM 2975 N N . LEU B 1 149 ? -19.828 16.844 5.109 1 92.25 149 LEU B N 1
ATOM 2976 C CA . LEU B 1 149 ? -20.438 17.734 6.086 1 92.25 149 LEU B CA 1
ATOM 2977 C C . LEU B 1 149 ? -21.656 18.438 5.488 1 92.25 149 LEU B C 1
ATOM 2979 O O . LEU B 1 149 ? -22.656 18.672 6.184 1 92.25 149 LEU B O 1
ATOM 2983 N N . ARG B 1 150 ? -21.5 18.75 4.219 1 92.31 150 ARG B N 1
ATOM 2984 C CA . ARG B 1 150 ? -22.625 19.344 3.52 1 92.31 150 ARG B CA 1
ATOM 2985 C C . ARG B 1 150 ? -23.797 18.359 3.441 1 92.31 150 ARG B C 1
ATOM 2987 O O . ARG B 1 150 ? -24.953 18.75 3.645 1 92.31 150 ARG B O 1
ATOM 2994 N N . GLN B 1 151 ? -23.453 17.188 3.111 1 86.69 151 GLN B N 1
ATOM 2995 C CA . GLN B 1 151 ? -24.484 16.156 3.014 1 86.69 151 GLN B CA 1
ATOM 2996 C C . GLN B 1 151 ? -25.188 15.945 4.352 1 86.69 151 GLN B C 1
ATOM 2998 O O . GLN B 1 151 ? -26.359 15.594 4.395 1 86.69 151 GLN B O 1
ATOM 3003 N N . LYS B 1 152 ? -24.469 16.203 5.402 1 88.62 152 LYS B N 1
ATOM 3004 C CA . LYS B 1 152 ? -25.031 16.047 6.742 1 88.62 152 LYS B CA 1
ATOM 3005 C C . LYS B 1 152 ? -25.672 17.344 7.227 1 88.62 152 LYS B C 1
ATOM 3007 O O . LYS B 1 152 ? -26 17.469 8.406 1 88.62 152 LYS B O 1
ATOM 3012 N N . ASN B 1 153 ? -25.703 18.375 6.387 1 92.19 153 ASN B N 1
ATOM 3013 C CA . ASN B 1 153 ? -26.391 19.641 6.602 1 92.19 153 ASN B CA 1
ATOM 3014 C C . ASN B 1 153 ? -25.703 20.469 7.688 1 92.19 153 ASN B C 1
ATOM 3016 O O . ASN B 1 153 ? -26.375 21.141 8.477 1 92.19 153 ASN B O 1
ATOM 3020 N N . VAL B 1 154 ? -24.484 20.312 7.793 1 93.44 154 VAL B N 1
ATOM 3021 C CA . VAL B 1 154 ? -23.719 21.172 8.688 1 93.44 154 VAL B CA 1
ATOM 3022 C C . VAL B 1 154 ? -23.656 22.578 8.117 1 93.44 154 VAL B C 1
ATOM 3024 O O . VAL B 1 154 ? -23.406 22.766 6.922 1 93.44 154 VAL B O 1
ATOM 3027 N N . PRO B 1 155 ? -23.922 23.562 8.953 1 95.38 155 PRO B N 1
ATOM 3028 C CA . PRO B 1 155 ? -23.906 24.938 8.445 1 95.38 155 PRO B CA 1
ATOM 3029 C C . PRO B 1 155 ? -22.562 25.328 7.832 1 95.38 155 PRO B C 1
ATOM 3031 O O . PRO B 1 155 ? -21.516 24.906 8.312 1 95.38 155 PRO B O 1
ATOM 3034 N N . ARG B 1 156 ? -22.594 26.172 6.852 1 95.69 156 ARG B N 1
ATOM 3035 C CA . ARG B 1 156 ? -21.438 26.578 6.066 1 95.69 156 ARG B CA 1
ATOM 3036 C C . ARG B 1 156 ? -20.359 27.172 6.957 1 95.69 156 ARG B C 1
ATOM 3038 O O . ARG B 1 156 ? -19.172 26.891 6.789 1 95.69 156 ARG B O 1
ATOM 3045 N N . GLY B 1 157 ? -20.734 28.047 7.855 1 96.5 157 GLY B N 1
ATOM 3046 C CA . GLY B 1 157 ? -19.766 28.672 8.75 1 96.5 157 GLY B CA 1
ATOM 3047 C C . GLY B 1 157 ? -18.953 27.656 9.531 1 96.5 157 GLY B C 1
ATOM 3048 O O . GLY B 1 157 ? -17.75 27.859 9.734 1 96.5 157 GLY B O 1
ATOM 3049 N N . ARG B 1 158 ? -19.594 26.578 9.977 1 95.5 158 ARG B N 1
ATOM 3050 C CA . ARG B 1 158 ? -18.906 25.547 10.742 1 95.5 158 ARG B CA 1
ATOM 3051 C C . ARG B 1 158 ? -17.984 24.734 9.852 1 95.5 158 ARG B C 1
ATOM 3053 O O . ARG B 1 158 ? -16.891 24.312 10.273 1 95.5 158 ARG B O 1
ATOM 3060 N N . ARG B 1 159 ? -18.391 24.484 8.648 1 95.69 159 ARG B N 1
ATOM 3061 C CA . ARG B 1 159 ? -17.562 23.75 7.703 1 95.69 159 ARG B CA 1
ATOM 3062 C C . ARG B 1 159 ? -16.297 24.5 7.367 1 95.69 159 ARG B C 1
ATOM 3064 O O . ARG B 1 159 ? -15.203 23.938 7.359 1 95.69 159 ARG B O 1
ATOM 3071 N N . ILE B 1 160 ? -16.484 25.797 7.137 1 95.94 160 ILE B N 1
ATOM 3072 C CA . ILE B 1 160 ? -15.352 26.641 6.785 1 95.94 160 ILE B CA 1
ATOM 3073 C C . ILE B 1 160 ? -14.414 26.766 7.988 1 95.94 160 ILE B C 1
ATOM 3075 O O . ILE B 1 160 ? -13.195 26.688 7.84 1 95.94 160 ILE B O 1
ATOM 3079 N N . ALA B 1 161 ? -14.961 26.984 9.133 1 96.44 161 ALA B N 1
ATOM 3080 C CA . ALA B 1 161 ? -14.156 27.078 10.344 1 96.44 161 ALA B CA 1
ATOM 3081 C C . ALA B 1 161 ? -13.367 25.797 10.578 1 96.44 161 ALA B C 1
ATOM 3083 O O . ALA B 1 161 ? -12.19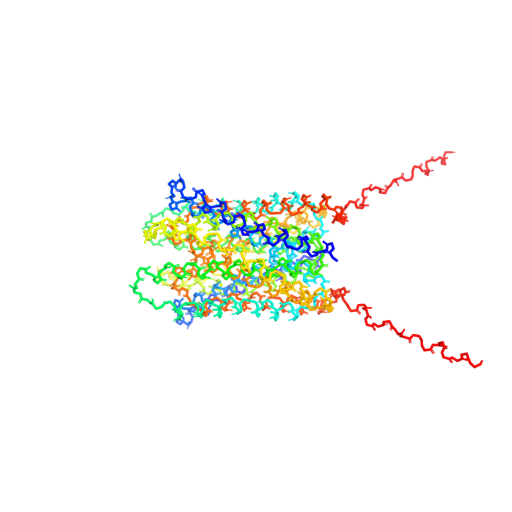5 25.844 10.977 1 96.44 161 ALA B O 1
ATOM 3084 N N . ALA B 1 162 ? -14.016 24.656 10.398 1 95.12 162 ALA B N 1
ATOM 3085 C CA . ALA B 1 162 ? -13.336 23.375 10.531 1 95.12 162 ALA B CA 1
ATOM 3086 C C . ALA B 1 162 ? -12.164 23.266 9.555 1 95.12 162 ALA B C 1
ATOM 3088 O O . ALA B 1 162 ? -11.047 22.922 9.945 1 95.12 162 ALA B O 1
ATOM 3089 N N . SER B 1 163 ? -12.406 23.641 8.305 1 96.81 163 SER B N 1
ATOM 3090 C CA . SER B 1 163 ? -11.383 23.562 7.266 1 96.81 163 SER B CA 1
ATOM 3091 C C . SER B 1 163 ? -10.203 24.469 7.586 1 96.81 163 SER B C 1
ATOM 3093 O O . SER B 1 163 ? -9.047 24.094 7.344 1 96.81 163 SER B O 1
ATOM 3095 N N . LEU B 1 164 ? -10.461 25.625 8.156 1 97.19 164 LEU B N 1
ATOM 3096 C CA . LEU B 1 164 ? -9.422 26.609 8.477 1 97.19 164 LEU B CA 1
ATOM 3097 C C . LEU B 1 164 ? -8.586 26.141 9.664 1 97.19 164 LEU B C 1
ATOM 3099 O O . LEU B 1 164 ? -7.441 26.562 9.828 1 97.19 164 LEU B O 1
ATOM 3103 N N . SER B 1 165 ? -9.102 25.281 10.445 1 97.19 165 SER B N 1
ATOM 3104 C CA . SER B 1 165 ? -8.406 24.828 11.648 1 97.19 165 SER B CA 1
ATOM 3105 C C . SER B 1 165 ? -7.449 23.688 11.336 1 97.19 165 SER B C 1
ATOM 3107 O O . SER B 1 165 ? -6.504 23.438 12.094 1 97.19 165 SER B O 1
ATOM 3109 N N . PHE B 1 166 ? -7.59 22.984 10.227 1 96.44 166 PHE B N 1
ATOM 3110 C CA . PHE B 1 166 ? -6.891 21.734 9.953 1 96.44 166 PHE B CA 1
ATOM 3111 C C . PHE B 1 166 ? -5.395 21.969 9.781 1 96.44 166 PHE B C 1
ATOM 3113 O O . PHE B 1 166 ? -4.574 21.203 10.281 1 96.44 166 PHE B O 1
ATOM 3120 N N . PRO B 1 167 ? -4.98 23.125 9.133 1 97.5 167 PRO B N 1
ATOM 3121 C CA . PRO B 1 167 ? -3.543 23.359 8.984 1 97.5 167 PRO B CA 1
ATOM 3122 C C . PRO B 1 167 ? -2.82 23.453 10.328 1 97.5 167 PRO B C 1
ATOM 3124 O O . PRO B 1 167 ? -1.629 23.141 10.414 1 97.5 167 PRO B O 1
ATOM 3127 N N . LEU B 1 168 ? -3.504 23.766 11.383 1 97.81 168 LEU B N 1
ATOM 3128 C CA . LEU B 1 168 ? -2.896 23.938 12.703 1 97.81 168 LEU B CA 1
ATOM 3129 C C . LEU B 1 168 ? -2.465 22.594 13.273 1 97.81 168 LEU B C 1
ATOM 3131 O O . LEU B 1 168 ? -1.473 22.516 14.008 1 97.81 168 LEU B O 1
ATOM 3135 N N . TYR B 1 169 ? -3.209 21.562 13.008 1 97.06 169 TYR B N 1
ATOM 3136 C CA . TYR B 1 169 ? -2.857 20.234 13.508 1 97.06 169 TYR B CA 1
ATOM 3137 C C . TYR B 1 169 ? -1.577 19.734 12.852 1 97.06 169 TYR B C 1
ATOM 3139 O O . TYR B 1 169 ? -0.704 19.172 13.523 1 97.06 169 TYR B O 1
ATOM 3147 N N . CYS B 1 170 ? -1.503 19.922 11.547 1 98 170 CYS B N 1
ATOM 3148 C CA . CYS B 1 170 ? -0.298 19.516 10.828 1 98 170 CYS B CA 1
ATOM 3149 C C . CYS B 1 170 ? 0.906 20.328 11.297 1 98 170 CYS B C 1
ATOM 3151 O O . CYS B 1 170 ? 1.967 19.766 11.57 1 98 170 CYS B O 1
ATOM 3153 N N . LEU B 1 171 ? 0.688 21.688 11.375 1 98.38 171 LEU B N 1
ATOM 3154 C CA . LEU B 1 171 ? 1.759 22.578 11.805 1 98.38 171 LEU B CA 1
ATOM 3155 C C . LEU B 1 171 ? 2.225 22.234 13.211 1 98.38 171 LEU B C 1
ATOM 3157 O O . LEU B 1 171 ? 3.426 22.109 13.461 1 98.38 171 LEU B O 1
ATOM 3161 N N . GLY B 1 172 ? 1.352 22.109 14.133 1 98.31 172 GLY B N 1
ATOM 3162 C CA . GLY B 1 172 ? 1.69 21.797 15.516 1 98.31 172 GLY B CA 1
ATOM 3163 C C . GLY B 1 172 ? 2.506 20.531 15.656 1 98.31 172 GLY B C 1
ATOM 3164 O O . GLY B 1 172 ? 3.555 20.531 16.297 1 98.31 172 GLY B O 1
ATOM 3165 N N . MET B 1 173 ? 2.029 19.469 15.039 1 98.12 173 MET B N 1
ATOM 3166 C CA . MET B 1 173 ? 2.715 18.203 15.188 1 98.12 173 MET B CA 1
ATOM 3167 C C . MET B 1 173 ? 4.047 18.203 14.445 1 98.12 173 MET B C 1
ATOM 3169 O O . MET B 1 173 ? 5.004 17.562 14.875 1 98.12 173 MET B O 1
ATOM 3173 N N . ALA B 1 174 ? 4.078 18.859 13.281 1 98.44 174 ALA B N 1
ATOM 3174 C CA . ALA B 1 174 ? 5.344 18.969 12.562 1 98.44 174 ALA B CA 1
ATOM 3175 C C . ALA B 1 174 ? 6.418 19.609 13.438 1 98.44 174 ALA B C 1
ATOM 3177 O O . ALA B 1 174 ? 7.559 19.141 13.477 1 98.44 174 ALA B O 1
ATOM 3178 N N . LEU B 1 175 ? 6.027 20.719 14.125 1 98.06 175 LEU B N 1
ATOM 3179 C CA . LEU B 1 175 ? 6.977 21.422 14.984 1 98.06 175 LEU B CA 1
ATOM 3180 C C . LEU B 1 175 ? 7.383 20.562 16.172 1 98.06 175 LEU B C 1
ATOM 3182 O O . LEU B 1 175 ? 8.562 20.5 16.531 1 98.06 175 LEU B O 1
ATOM 3186 N N . ILE B 1 176 ? 6.461 19.875 16.766 1 97.94 176 ILE B N 1
ATOM 3187 C CA . ILE B 1 176 ? 6.762 18.984 17.891 1 97.94 176 ILE B CA 1
ATOM 3188 C C . ILE B 1 176 ? 7.738 17.906 17.438 1 97.94 176 ILE B C 1
ATOM 3190 O O . ILE B 1 176 ? 8.758 17.672 18.078 1 97.94 176 ILE B O 1
ATOM 3194 N N . ALA B 1 177 ? 7.414 17.25 16.312 1 97.94 177 ALA B N 1
ATOM 3195 C CA . ALA B 1 177 ? 8.258 16.172 15.797 1 97.94 177 ALA B CA 1
ATOM 3196 C C . ALA B 1 177 ? 9.648 16.688 15.438 1 97.94 177 ALA B C 1
ATOM 3198 O O . ALA B 1 177 ? 10.656 16.062 15.766 1 97.94 177 ALA B O 1
ATOM 3199 N N . TRP B 1 178 ? 9.695 17.812 14.773 1 97.62 178 TRP B N 1
ATOM 3200 C CA . TRP B 1 178 ? 10.977 18.375 14.352 1 97.62 178 TRP B CA 1
ATOM 3201 C C . TRP B 1 178 ? 11.828 18.75 15.555 1 97.62 178 TRP B C 1
ATOM 3203 O O . TRP B 1 178 ? 13.023 18.438 15.594 1 97.62 178 TRP B O 1
ATOM 3213 N N . PHE B 1 179 ? 11.227 19.406 16.562 1 97.12 179 PHE B N 1
ATOM 3214 C CA . PHE B 1 179 ? 11.969 19.828 17.734 1 97.12 179 PHE B CA 1
ATOM 3215 C C . PHE B 1 179 ? 12.477 18.609 18.516 1 97.12 179 PHE B C 1
ATOM 3217 O O . PHE B 1 179 ? 13.586 18.625 19.047 1 97.12 179 PHE B O 1
ATOM 3224 N N . LEU B 1 180 ? 11.734 17.562 18.547 1 97.12 180 LEU B N 1
ATOM 3225 C CA . LEU B 1 180 ? 12.109 16.375 19.297 1 97.12 180 LEU B CA 1
ATOM 3226 C C . LEU B 1 180 ? 13.18 15.578 18.562 1 97.12 180 LEU B C 1
ATOM 3228 O O . LEU B 1 180 ? 14.055 14.969 19.188 1 97.12 180 LEU B O 1
ATOM 3232 N N . LEU B 1 181 ? 13.195 15.672 17.219 1 97.44 181 LEU B N 1
ATOM 3233 C CA . LEU B 1 181 ? 14 14.719 16.469 1 97.44 181 LEU B CA 1
ATOM 3234 C C . LEU B 1 181 ? 15.211 15.406 15.836 1 97.44 181 LEU B C 1
ATOM 3236 O O . LEU B 1 181 ? 16.172 14.734 15.438 1 97.44 181 LEU B O 1
ATOM 3240 N N . ARG B 1 182 ? 15.172 16.688 15.695 1 95.25 182 ARG B N 1
ATOM 3241 C CA . ARG B 1 182 ? 16.234 17.391 14.969 1 95.25 182 ARG B CA 1
ATOM 3242 C C . ARG B 1 182 ? 17.609 17.062 15.539 1 95.25 182 ARG B C 1
ATOM 3244 O O . ARG B 1 182 ? 18.578 16.922 14.797 1 95.25 182 ARG B O 1
ATOM 3251 N N . ASP B 1 183 ? 17.688 16.844 16.844 1 96.12 183 ASP B N 1
ATOM 3252 C CA . ASP B 1 183 ? 18.984 16.547 17.484 1 96.12 183 ASP B CA 1
ATOM 3253 C C . ASP B 1 183 ? 19.047 15.109 17.969 1 96.12 183 ASP B C 1
ATOM 3255 O O . ASP B 1 183 ? 19.969 14.727 18.688 1 96.12 183 ASP B O 1
ATOM 3259 N N . ALA B 1 184 ? 18.109 14.305 17.641 1 96.88 184 ALA B N 1
ATOM 3260 C CA . ALA B 1 184 ? 18.078 12.906 18.047 1 96.88 184 ALA B CA 1
ATOM 3261 C C . ALA B 1 184 ? 18.984 12.055 17.172 1 96.88 184 ALA B C 1
ATOM 3263 O O . ALA B 1 184 ? 19.391 12.484 16.078 1 96.88 184 ALA B O 1
ATOM 3264 N N . PRO B 1 185 ? 19.406 10.875 17.734 1 97.12 185 PRO B N 1
ATOM 3265 C CA . PRO B 1 185 ? 20.172 9.961 16.891 1 97.12 185 PRO B CA 1
ATOM 3266 C C . PRO B 1 185 ? 19.438 9.562 15.617 1 97.12 185 PRO B C 1
ATOM 3268 O O . PRO B 1 185 ? 18.203 9.523 15.594 1 97.12 185 PRO B O 1
ATOM 3271 N N . ASP B 1 186 ? 20.172 9.273 14.594 1 95.62 186 ASP B N 1
ATOM 3272 C CA . ASP B 1 186 ? 19.609 8.914 13.297 1 95.62 186 ASP B CA 1
ATOM 3273 C C . ASP B 1 186 ? 18.656 7.73 13.43 1 95.62 186 ASP B C 1
ATOM 3275 O O . ASP B 1 186 ? 17.609 7.684 12.758 1 95.62 186 ASP B O 1
ATOM 3279 N N . THR B 1 187 ? 19.031 6.844 14.281 1 96.62 187 THR B N 1
ATOM 3280 C CA . THR B 1 187 ? 18.188 5.672 14.469 1 96.62 187 THR B CA 1
ATOM 3281 C C . THR B 1 187 ? 16.781 6.082 14.891 1 96.62 187 THR B C 1
ATOM 3283 O O . THR B 1 187 ? 15.789 5.543 14.391 1 96.62 187 THR B O 1
ATOM 3286 N N . ALA B 1 188 ? 16.688 7.02 15.75 1 97.38 188 ALA B N 1
ATOM 3287 C CA . ALA B 1 188 ? 15.398 7.5 16.219 1 97.38 188 ALA B CA 1
ATOM 3288 C C . ALA B 1 188 ? 14.602 8.141 15.086 1 97.38 188 ALA B C 1
ATOM 3290 O O . ALA B 1 188 ? 13.383 7.977 15 1 97.38 188 ALA B O 1
ATOM 3291 N N . LYS B 1 189 ? 15.289 8.805 14.25 1 97.56 189 LYS B N 1
ATOM 3292 C CA . LYS B 1 189 ? 14.641 9.477 13.133 1 97.56 189 LYS B CA 1
ATOM 3293 C C . LYS B 1 189 ? 14.047 8.469 12.156 1 97.56 189 LYS B C 1
ATOM 3295 O O . LYS B 1 189 ? 12.891 8.602 11.734 1 97.56 189 LYS B O 1
ATOM 3300 N N . TYR B 1 190 ? 14.781 7.5 11.852 1 97.81 190 TYR B N 1
ATOM 3301 C CA . TYR B 1 190 ? 14.328 6.52 10.867 1 97.81 190 TYR B CA 1
ATOM 3302 C C . TYR B 1 190 ? 13.273 5.598 11.461 1 97.81 190 TYR B C 1
ATOM 3304 O O . TYR B 1 190 ? 12.367 5.137 10.758 1 97.81 190 TYR B O 1
ATOM 3312 N N . VAL B 1 191 ? 13.344 5.348 12.789 1 97.94 191 VAL B N 1
ATOM 3313 C CA . VAL B 1 191 ? 12.281 4.629 13.477 1 97.94 191 VAL B CA 1
ATOM 3314 C C . VAL B 1 191 ? 10.977 5.422 13.391 1 97.94 191 VAL B C 1
ATOM 3316 O O . VAL B 1 191 ? 9.914 4.852 13.141 1 97.94 191 VAL B O 1
ATOM 3319 N N . ALA B 1 192 ? 11.117 6.676 13.547 1 97.81 192 ALA B N 1
ATOM 3320 C CA . ALA B 1 192 ? 9.945 7.543 13.445 1 97.81 192 ALA B CA 1
ATOM 3321 C C . ALA B 1 192 ? 9.359 7.512 12.039 1 97.81 192 ALA B C 1
ATOM 3323 O O . ALA B 1 192 ? 8.141 7.5 11.859 1 97.81 192 ALA B O 1
ATOM 3324 N N . LEU B 1 193 ? 10.211 7.5 11.055 1 97.25 193 LEU B N 1
ATOM 3325 C CA . LEU B 1 193 ? 9.75 7.434 9.672 1 97.25 193 LEU B CA 1
ATOM 3326 C C . LEU B 1 193 ? 8.984 6.133 9.414 1 97.25 193 LEU B C 1
ATOM 3328 O O . LEU B 1 193 ? 7.934 6.145 8.773 1 97.25 193 LEU B O 1
ATOM 3332 N N . SER B 1 194 ? 9.594 5.07 9.891 1 98.06 194 SER B N 1
ATOM 3333 C CA . SER B 1 194 ? 8.93 3.777 9.727 1 98.06 194 SER B CA 1
ATOM 3334 C C . SER B 1 194 ? 7.605 3.732 10.477 1 98.06 194 SER B C 1
ATOM 3336 O O . SER B 1 194 ? 6.637 3.137 10 1 98.06 194 SER B O 1
ATOM 3338 N N . PHE B 1 195 ? 7.523 4.336 11.68 1 98.31 195 PHE B N 1
ATOM 3339 C CA . PHE B 1 195 ? 6.293 4.469 12.453 1 98.31 195 PHE B CA 1
ATOM 3340 C C . PHE B 1 195 ? 5.227 5.199 11.648 1 98.31 195 PHE B C 1
ATOM 3342 O O . PHE B 1 195 ? 4.078 4.75 11.578 1 98.31 195 PHE B O 1
ATOM 3349 N N . VAL B 1 196 ? 5.637 6.254 11.016 1 97.31 196 VAL B N 1
ATOM 3350 C CA . VAL B 1 196 ? 4.723 7.055 10.203 1 97.31 196 VAL B CA 1
ATOM 3351 C C . VAL B 1 196 ? 4.254 6.242 9 1 97.31 196 VAL B C 1
ATOM 3353 O O . VAL B 1 196 ? 3.088 6.324 8.602 1 97.31 196 VAL B O 1
ATOM 3356 N N . ALA B 1 197 ? 5.152 5.484 8.398 1 97.81 197 ALA B N 1
ATOM 3357 C CA . ALA B 1 197 ? 4.785 4.625 7.281 1 97.81 197 ALA B CA 1
ATOM 3358 C C . ALA B 1 197 ? 3.646 3.682 7.664 1 97.81 197 ALA B C 1
ATOM 3360 O O . ALA B 1 197 ? 2.699 3.496 6.898 1 97.81 197 ALA B O 1
ATOM 3361 N N . GLY B 1 198 ? 3.754 3.078 8.859 1 97.62 198 GLY B N 1
ATOM 3362 C CA . GLY B 1 198 ? 2.684 2.217 9.336 1 97.62 198 GLY B CA 1
ATOM 3363 C C . GLY B 1 198 ? 1.372 2.951 9.539 1 97.62 198 GLY B C 1
ATOM 3364 O O . GLY B 1 198 ? 0.316 2.471 9.125 1 97.62 198 GLY B O 1
ATOM 3365 N N . LEU B 1 199 ? 1.475 4.07 10.156 1 96.69 199 LEU B N 1
ATOM 3366 C CA . LEU B 1 199 ? 0.311 4.906 10.422 1 96.69 199 LEU B CA 1
ATOM 3367 C C . LEU B 1 199 ? -0.4 5.277 9.125 1 96.69 199 LEU B C 1
ATOM 3369 O O . LEU B 1 199 ? -1.613 5.09 9 1 96.69 199 LEU B O 1
ATOM 3373 N N . LEU B 1 200 ? 0.375 5.723 8.148 1 96.12 200 LEU B N 1
ATOM 3374 C CA . LEU B 1 200 ? -0.188 6.223 6.898 1 96.12 200 LEU B CA 1
ATOM 3375 C C . LEU B 1 200 ? -0.739 5.078 6.055 1 96.12 200 LEU B C 1
ATOM 3377 O O . LEU B 1 200 ? -1.733 5.246 5.348 1 96.12 200 LEU B O 1
ATOM 3381 N N . THR B 1 201 ? -0.064 3.959 6.082 1 96.69 201 THR B N 1
ATOM 3382 C CA . THR B 1 201 ? -0.536 2.805 5.324 1 96.69 201 THR B CA 1
ATOM 3383 C C . THR B 1 201 ? -1.92 2.373 5.801 1 96.69 201 THR B C 1
ATOM 3385 O O . THR B 1 201 ? -2.822 2.16 4.992 1 96.69 201 THR B O 1
ATOM 3388 N N . VAL B 1 202 ? -2.084 2.275 7.113 1 94.88 202 VAL B N 1
ATOM 3389 C CA . VAL B 1 202 ? -3.367 1.877 7.68 1 94.88 202 VAL B CA 1
ATOM 3390 C C . VAL B 1 202 ? -4.418 2.943 7.375 1 94.88 202 VAL B C 1
ATOM 3392 O O . VAL B 1 202 ? -5.551 2.621 7.008 1 94.88 202 VAL B O 1
ATOM 3395 N N . ALA B 1 203 ? -4.047 4.164 7.508 1 93 203 ALA B N 1
ATOM 3396 C CA . ALA B 1 203 ? -4.973 5.254 7.211 1 93 203 ALA B CA 1
ATOM 3397 C C . ALA B 1 203 ? -5.461 5.176 5.766 1 93 203 ALA B C 1
ATOM 3399 O O . ALA B 1 203 ? -6.652 5.352 5.496 1 93 203 ALA B O 1
ATOM 3400 N N . ALA B 1 204 ? -4.566 4.945 4.82 1 93.31 204 ALA B N 1
ATOM 3401 C CA . ALA B 1 204 ? -4.906 4.895 3.4 1 93.31 204 ALA B CA 1
ATOM 3402 C C . ALA B 1 204 ? -5.812 3.707 3.094 1 93.31 204 ALA B C 1
ATOM 3404 O O . ALA B 1 204 ? -6.824 3.852 2.404 1 93.31 204 ALA B O 1
ATOM 3405 N N . VAL B 1 205 ? -5.527 2.604 3.676 1 90.62 205 VAL B N 1
ATOM 3406 C CA . VAL B 1 205 ? -6.191 1.358 3.307 1 90.62 205 VAL B CA 1
ATOM 3407 C C . VAL B 1 205 ? -7.512 1.232 4.062 1 90.62 205 VAL B C 1
ATOM 3409 O O . VAL B 1 205 ? -8.539 0.873 3.48 1 90.62 205 VAL B O 1
ATOM 3412 N N . GLU B 1 206 ? -7.48 1.596 5.328 1 86.25 206 GLU B N 1
ATOM 3413 C CA . GLU B 1 206 ? -8.633 1.293 6.172 1 86.25 206 GLU B CA 1
ATOM 3414 C C . GLU B 1 206 ? -9.578 2.49 6.266 1 86.25 206 GLU B C 1
ATOM 3416 O O . GLU B 1 206 ? -10.758 2.332 6.586 1 86.25 206 GLU B O 1
ATOM 3421 N N . ASP B 1 207 ? -9.039 3.594 6.027 1 86.19 207 ASP B N 1
ATOM 3422 C CA . ASP B 1 207 ? -9.906 4.758 6.164 1 86.19 207 ASP B CA 1
ATOM 3423 C C . ASP B 1 207 ? -10.234 5.367 4.801 1 86.19 207 ASP B C 1
ATOM 3425 O O . ASP B 1 207 ? -11.383 5.336 4.359 1 86.19 207 ASP B O 1
ATOM 3429 N N . MET B 1 208 ? -9.234 5.781 4.039 1 88.62 208 MET B N 1
ATOM 3430 C CA . MET B 1 208 ? -9.453 6.477 2.777 1 88.62 208 MET B CA 1
ATOM 3431 C C . MET B 1 208 ? -10.125 5.562 1.761 1 88.62 208 MET B C 1
ATOM 3433 O O . MET B 1 208 ? -11.141 5.926 1.168 1 88.62 208 MET B O 1
ATOM 3437 N N . LEU B 1 209 ? -9.625 4.43 1.572 1 89 209 LEU B N 1
ATOM 3438 C CA . LEU B 1 209 ? -10.188 3.51 0.587 1 89 209 LEU B CA 1
ATOM 3439 C C . LEU B 1 209 ? -11.555 3.006 1.031 1 89 209 LEU B C 1
ATOM 3441 O O . LEU B 1 209 ? -12.445 2.791 0.201 1 89 209 LEU B O 1
ATOM 3445 N N . GLU B 1 210 ? -11.695 2.756 2.326 1 84.31 210 GLU B N 1
ATOM 3446 C CA . GLU B 1 210 ? -13.008 2.359 2.826 1 84.31 210 GLU B CA 1
ATOM 3447 C C . GLU B 1 210 ? -14.047 3.438 2.551 1 84.31 210 GLU B C 1
ATOM 3449 O O . GLU B 1 210 ? -15.164 3.135 2.111 1 84.31 210 GLU B O 1
ATOM 3454 N N . GLU B 1 211 ? -13.68 4.641 2.842 1 84.19 211 GLU B N 1
ATOM 3455 C CA . GLU B 1 211 ? -14.586 5.75 2.555 1 84.19 211 GLU B CA 1
ATOM 3456 C C . GLU B 1 211 ? -14.906 5.832 1.064 1 84.19 211 GLU B C 1
ATOM 3458 O O . GLU B 1 211 ? -16.031 6.133 0.68 1 84.19 211 GLU B O 1
ATOM 3463 N N . ALA B 1 212 ? -13.922 5.617 0.232 1 87.5 212 ALA B N 1
ATOM 3464 C CA . ALA B 1 212 ? -14.125 5.625 -1.214 1 87.5 212 ALA B CA 1
ATOM 3465 C C . ALA B 1 212 ? -15.117 4.543 -1.635 1 87.5 212 ALA B C 1
ATOM 3467 O O . ALA B 1 212 ? -16.047 4.809 -2.395 1 87.5 212 ALA B O 1
ATOM 3468 N N . HIS B 1 213 ? -14.953 3.391 -1.067 1 83.5 213 HIS B N 1
ATOM 3469 C CA . HIS B 1 213 ? -15.812 2.262 -1.398 1 83.5 213 HIS B CA 1
ATOM 3470 C C . HIS B 1 213 ? -17.25 2.498 -0.918 1 83.5 213 HIS B C 1
ATOM 3472 O O . HIS B 1 213 ? -18.203 2.027 -1.541 1 83.5 213 HIS B O 1
ATOM 3478 N N . ASN B 1 214 ? -17.391 3.152 0.187 1 81.38 214 ASN B N 1
ATOM 3479 C CA . ASN B 1 214 ? -18.703 3.422 0.757 1 81.38 214 ASN B CA 1
ATOM 3480 C C . ASN B 1 214 ? -19.438 4.516 -0.015 1 81.38 214 ASN B C 1
ATOM 3482 O O . ASN B 1 214 ? -20.656 4.566 -0.01 1 81.38 214 ASN B O 1
ATOM 3486 N N . ALA B 1 215 ? -18.656 5.395 -0.648 1 81.88 215 ALA B N 1
ATOM 3487 C CA . ALA B 1 215 ? -19.297 6.473 -1.404 1 81.88 215 ALA B CA 1
ATOM 3488 C C . ALA B 1 215 ? -20.094 5.922 -2.58 1 81.88 215 ALA B C 1
ATOM 3490 O O . ALA B 1 215 ? -21.234 6.32 -2.803 1 81.88 215 ALA B O 1
ATOM 3491 N N . THR B 1 216 ? -19.516 5.117 -3.322 1 82.25 216 THR B N 1
ATOM 3492 C CA . THR B 1 216 ? -20.156 4.41 -4.418 1 82.25 216 THR B CA 1
ATOM 3493 C C . THR B 1 216 ? -19.344 3.186 -4.832 1 82.25 216 THR B C 1
ATOM 3495 O O . THR B 1 216 ? -18.188 3.057 -4.465 1 82.25 216 THR B O 1
ATOM 3498 N N . ALA B 1 217 ? -20.047 2.346 -5.473 1 78.19 217 ALA B N 1
ATOM 3499 C CA . ALA B 1 217 ? -19.359 1.146 -5.945 1 78.19 217 ALA B CA 1
ATOM 3500 C C . ALA B 1 217 ? -18.156 1.507 -6.809 1 78.19 217 ALA B C 1
ATOM 3502 O O . ALA B 1 217 ? -18.219 2.439 -7.613 1 78.19 217 ALA B O 1
ATOM 3503 N N . ASP B 1 218 ? -17.172 0.707 -6.57 1 76.31 218 ASP B N 1
ATOM 3504 C CA . ASP B 1 218 ? -15.953 0.94 -7.324 1 76.31 218 ASP B CA 1
ATOM 3505 C C . ASP B 1 218 ? -16.156 0.633 -8.805 1 76.31 218 ASP B C 1
ATOM 3507 O O . ASP B 1 218 ? -16.906 -0.271 -9.164 1 76.31 218 ASP B O 1
ATOM 3511 N N . THR B 1 219 ? -15.5 1.503 -9.57 1 80 219 THR B N 1
ATOM 3512 C CA . THR B 1 219 ? -15.414 1.251 -11 1 80 219 THR B CA 1
ATOM 3513 C C . THR B 1 219 ? -13.953 1.158 -11.445 1 80 219 THR B C 1
ATOM 3515 O O . THR B 1 219 ? -13.039 1.32 -10.633 1 80 219 THR B O 1
ATOM 3518 N N . ARG B 1 220 ? -13.773 0.784 -12.609 1 87.06 220 ARG B N 1
ATOM 3519 C CA . ARG B 1 220 ? -12.438 0.726 -13.195 1 87.06 220 ARG B CA 1
ATOM 3520 C C . ARG B 1 220 ? -11.75 2.082 -13.117 1 87.06 220 ARG B C 1
ATOM 3522 O O . ARG B 1 220 ? -10.531 2.154 -12.945 1 87.06 220 ARG B O 1
ATOM 3529 N N . SER B 1 221 ? -12.594 3.016 -13.164 1 88.62 221 SER B N 1
ATOM 3530 C CA . SER B 1 221 ? -12.047 4.367 -13.094 1 88.62 221 SER B CA 1
ATOM 3531 C C . SER B 1 221 ? -11.477 4.66 -11.711 1 88.62 221 SER B C 1
ATOM 3533 O O . SER B 1 221 ? -10.492 5.391 -11.586 1 88.62 221 SER B O 1
ATOM 3535 N N . SER B 1 222 ? -12.07 4.09 -10.656 1 91.88 222 SER B N 1
ATOM 3536 C CA . SER B 1 222 ? -11.562 4.254 -9.297 1 91.88 222 SER B CA 1
ATOM 3537 C C . SER B 1 222 ? -10.172 3.643 -9.148 1 91.88 222 SER B C 1
ATOM 3539 O O . SER B 1 222 ? -9.266 4.27 -8.602 1 91.88 222 SER B O 1
ATOM 3541 N N . THR B 1 223 ? -10.062 2.492 -9.703 1 92.12 223 THR B N 1
ATOM 3542 C CA . THR B 1 223 ? -8.789 1.791 -9.625 1 92.12 223 THR B CA 1
ATOM 3543 C C . THR B 1 223 ? -7.719 2.516 -10.438 1 92.12 223 THR B C 1
ATOM 3545 O O . THR B 1 223 ? -6.562 2.6 -10.016 1 92.12 223 THR B O 1
ATOM 3548 N N . LEU B 1 224 ? -8.109 3.027 -11.586 1 94.44 224 LEU B N 1
ATOM 3549 C CA . LEU B 1 224 ? -7.184 3.791 -12.414 1 94.44 224 LEU B CA 1
ATOM 3550 C C . LEU B 1 224 ? -6.75 5.07 -11.703 1 94.44 224 LEU B C 1
ATOM 3552 O O . LEU B 1 224 ? -5.609 5.516 -11.859 1 94.44 224 LEU B O 1
ATOM 3556 N N . ALA B 1 225 ? -7.656 5.668 -10.992 1 95.06 225 ALA B N 1
ATOM 3557 C CA . ALA B 1 225 ? -7.312 6.848 -10.203 1 95.06 225 ALA B CA 1
ATOM 3558 C C . ALA B 1 225 ? -6.289 6.508 -9.125 1 95.06 225 ALA B C 1
ATOM 3560 O O . ALA B 1 225 ? -5.375 7.297 -8.859 1 95.06 225 ALA B O 1
ATOM 3561 N N . PHE B 1 226 ? -6.457 5.371 -8.5 1 96.12 226 PHE B N 1
ATOM 3562 C CA . PHE B 1 226 ? -5.492 4.895 -7.516 1 96.12 226 PHE B CA 1
ATOM 3563 C C . PHE B 1 226 ? -4.113 4.738 -8.141 1 96.12 226 PHE B C 1
ATOM 3565 O O . PHE B 1 226 ? -3.123 5.25 -7.609 1 96.12 226 PHE B O 1
ATOM 3572 N N . VAL B 1 227 ? -4.074 4.074 -9.258 1 97.38 227 VAL B N 1
ATOM 3573 C CA . VAL B 1 227 ? -2.834 3.838 -9.984 1 97.38 227 VAL B CA 1
ATOM 3574 C C . VAL B 1 227 ? -2.238 5.168 -10.445 1 97.38 227 VAL B C 1
ATOM 3576 O O . VAL B 1 227 ? -1.029 5.383 -10.336 1 97.38 227 VAL B O 1
ATOM 3579 N N . GLY B 1 228 ? -3.107 5.996 -10.969 1 97.31 228 GLY B N 1
ATOM 3580 C CA . GLY B 1 228 ? -2.684 7.32 -11.398 1 97.31 228 GLY B CA 1
ATOM 3581 C C . GLY B 1 228 ? -2.107 8.156 -10.273 1 97.31 228 GLY B C 1
ATOM 3582 O O . GLY B 1 228 ? -1.145 8.898 -10.477 1 97.31 228 GLY B O 1
ATOM 3583 N N . GLY B 1 229 ? -2.711 8.062 -9.094 1 97.38 229 GLY B N 1
ATOM 3584 C CA . GLY B 1 229 ? -2.182 8.766 -7.938 1 97.38 229 GLY B CA 1
ATOM 3585 C C . GLY B 1 229 ? -0.775 8.328 -7.57 1 97.38 229 GLY B C 1
ATOM 3586 O O . GLY B 1 229 ? 0.097 9.164 -7.328 1 97.38 229 GLY B O 1
ATOM 3587 N N . PHE B 1 230 ? -0.554 7.016 -7.52 1 97.62 230 PHE B N 1
ATOM 3588 C CA . PHE B 1 230 ? 0.775 6.484 -7.234 1 97.62 230 PHE B CA 1
ATOM 3589 C C . PHE B 1 230 ? 1.782 6.969 -8.273 1 97.62 230 PHE B C 1
ATOM 3591 O O . PHE B 1 230 ? 2.865 7.441 -7.918 1 97.62 230 PHE B O 1
ATOM 3598 N N . ALA B 1 231 ? 1.419 6.875 -9.539 1 97.56 231 ALA B N 1
ATOM 3599 C CA . ALA B 1 231 ? 2.293 7.277 -10.641 1 97.56 231 ALA B CA 1
ATOM 3600 C C . ALA B 1 231 ? 2.596 8.773 -10.578 1 97.56 231 ALA B C 1
ATOM 3602 O O . ALA B 1 231 ? 3.727 9.195 -10.836 1 97.56 231 ALA B O 1
ATOM 3603 N N . LEU B 1 232 ? 1.592 9.531 -10.289 1 97.25 232 LEU B N 1
ATOM 3604 C CA . LEU B 1 232 ? 1.779 10.977 -10.156 1 97.25 232 LEU B CA 1
ATOM 3605 C C . LEU B 1 232 ? 2.801 11.289 -9.07 1 97.25 232 LEU B C 1
ATOM 3607 O O . LEU B 1 232 ? 3.695 12.117 -9.273 1 97.25 232 LEU B O 1
ATOM 3611 N N . PHE B 1 233 ? 2.654 10.641 -7.941 1 97.62 233 PHE B N 1
ATOM 3612 C CA . PHE B 1 233 ? 3.609 10.914 -6.875 1 97.62 233 PHE B CA 1
ATOM 3613 C C . PHE B 1 233 ? 5.012 10.477 -7.281 1 97.62 233 PHE B C 1
ATOM 3615 O O . PHE B 1 233 ? 5.996 11.141 -6.945 1 97.62 233 PHE B O 1
ATOM 3622 N N . ALA B 1 234 ? 5.102 9.336 -7.934 1 97.12 234 ALA B N 1
ATOM 3623 C CA . ALA B 1 234 ? 6.406 8.883 -8.414 1 97.12 234 ALA B CA 1
ATOM 3624 C C . ALA B 1 234 ? 7.066 9.953 -9.289 1 97.12 234 ALA B C 1
ATOM 3626 O O . ALA B 1 234 ? 8.266 10.211 -9.164 1 97.12 234 ALA B O 1
ATOM 3627 N N . LEU B 1 235 ? 6.281 10.562 -10.117 1 96.88 235 LEU B N 1
ATOM 3628 C CA . LEU B 1 235 ? 6.793 11.609 -11 1 96.88 235 LEU B CA 1
ATOM 3629 C C . LEU B 1 235 ? 7.168 12.859 -10.211 1 96.88 235 LEU B C 1
ATOM 3631 O O . LEU B 1 235 ? 8.211 13.469 -10.461 1 96.88 235 LEU B O 1
ATOM 3635 N N . VAL B 1 236 ? 6.348 13.219 -9.266 1 95.94 236 VAL B N 1
ATOM 3636 C CA . VAL B 1 236 ? 6.602 14.391 -8.438 1 95.94 236 VAL B CA 1
ATOM 3637 C C . VAL B 1 236 ? 7.871 14.172 -7.617 1 95.94 236 VAL B C 1
ATOM 3639 O O . VAL B 1 236 ? 8.727 15.062 -7.539 1 95.94 236 VAL B O 1
ATOM 3642 N N . SER B 1 237 ? 7.922 13.016 -7 1 96.31 237 SER B N 1
ATOM 3643 C CA . SER B 1 237 ? 9.102 12.68 -6.207 1 96.31 237 SER B CA 1
ATOM 3644 C C . SER B 1 237 ? 10.367 12.734 -7.047 1 96.31 237 SER B C 1
ATOM 3646 O O . SER B 1 237 ? 11.352 13.375 -6.656 1 96.31 237 SER B O 1
ATOM 3648 N N . ALA B 1 238 ? 10.352 12.172 -8.227 1 94.06 238 ALA B N 1
ATOM 3649 C CA . ALA B 1 238 ? 11.5 12.148 -9.125 1 94.06 238 ALA B CA 1
ATOM 3650 C C . ALA B 1 238 ? 11.852 13.562 -9.594 1 94.06 238 ALA B C 1
ATOM 3652 O O . ALA B 1 238 ? 13.023 13.922 -9.664 1 94.06 238 ALA B O 1
ATOM 3653 N N . GLY B 1 239 ? 10.844 14.281 -9.953 1 94.38 239 GLY B N 1
ATOM 3654 C CA . GLY B 1 239 ? 11.055 15.648 -10.406 1 94.38 239 GLY B CA 1
ATOM 3655 C C . GLY B 1 239 ? 11.672 16.547 -9.344 1 94.38 239 GLY B C 1
ATOM 3656 O O . GLY B 1 239 ? 12.594 17.312 -9.625 1 94.38 239 GLY B O 1
ATOM 3657 N N . LEU B 1 240 ? 11.195 16.438 -8.148 1 94 240 LEU B N 1
ATOM 3658 C CA . LEU B 1 240 ? 11.688 17.266 -7.055 1 94 240 LEU B CA 1
ATOM 3659 C C . LEU B 1 240 ? 13.102 16.844 -6.656 1 94 240 LEU B C 1
ATOM 3661 O O . LEU B 1 240 ? 13.93 17.688 -6.316 1 94 240 LEU B O 1
ATOM 3665 N N . GLU B 1 241 ? 13.312 15.562 -6.688 1 90.56 241 GLU B N 1
ATOM 3666 C CA . GLU B 1 241 ? 14.656 15.094 -6.375 1 90.56 241 GLU B CA 1
ATOM 3667 C C . GLU B 1 241 ? 15.672 15.594 -7.398 1 90.56 241 GLU B C 1
ATOM 3669 O O . GLU B 1 241 ? 16.797 15.961 -7.043 1 90.56 241 GLU B O 1
ATOM 3674 N N . THR B 1 242 ? 15.281 15.547 -8.609 1 86.62 242 THR B N 1
ATOM 3675 C CA . THR B 1 242 ? 16.141 16.094 -9.664 1 86.62 242 THR B CA 1
ATOM 3676 C C . THR B 1 242 ? 16.359 17.578 -9.469 1 86.62 242 THR B C 1
ATOM 3678 O O . THR B 1 242 ? 17.484 18.062 -9.555 1 86.62 242 THR B O 1
ATOM 3681 N N . ALA B 1 243 ? 15.367 18.266 -9.109 1 89.38 243 ALA B N 1
ATOM 3682 C CA . ALA B 1 243 ? 15.422 19.719 -8.93 1 89.38 243 ALA B CA 1
ATOM 3683 C C . ALA B 1 243 ? 16.266 20.094 -7.723 1 89.38 243 ALA B C 1
ATOM 3685 O O . ALA B 1 243 ? 16.953 21.109 -7.727 1 89.38 243 ALA B O 1
ATOM 3686 N N . LEU B 1 244 ? 16.219 19.297 -6.68 1 89.19 244 LEU B N 1
ATOM 3687 C CA . LEU B 1 244 ? 16.938 19.578 -5.438 1 89.19 244 LEU B CA 1
ATOM 3688 C C . LEU B 1 244 ? 18.359 19.031 -5.477 1 89.19 244 LEU B C 1
ATOM 3690 O O . LEU B 1 244 ? 19.109 19.188 -4.523 1 89.19 244 LEU B O 1
ATOM 3694 N N . GLY B 1 245 ? 18.828 18.547 -6.613 1 73.5 245 GLY B N 1
ATOM 3695 C CA . GLY B 1 245 ? 20.203 18.094 -6.812 1 73.5 245 GLY B CA 1
ATOM 3696 C C . GLY B 1 245 ? 20.484 16.75 -6.172 1 73.5 245 GLY B C 1
ATOM 3697 O O . GLY B 1 245 ? 21.641 16.422 -5.891 1 73.5 245 GLY B O 1
ATOM 3698 N N . GLU B 1 246 ? 19.516 16.109 -5.691 1 63.78 246 GLU B N 1
ATOM 3699 C CA . GLU B 1 246 ? 19.734 14.797 -5.074 1 63.78 246 GLU B CA 1
ATOM 3700 C C . GLU B 1 246 ? 19.75 13.695 -6.125 1 63.78 246 GLU B C 1
ATOM 3702 O O . GLU B 1 246 ? 18.766 13.477 -6.828 1 63.78 246 GLU B O 1
ATOM 3707 N N . ASN B 1 247 ? 20.812 13.742 -6.949 1 48.53 247 ASN B N 1
ATOM 3708 C CA . ASN B 1 247 ? 21 12.797 -8.047 1 48.53 247 ASN B CA 1
ATOM 3709 C C . ASN B 1 247 ? 20.703 11.367 -7.609 1 48.53 247 ASN B C 1
ATOM 3711 O O . ASN B 1 247 ? 21.469 10.773 -6.848 1 48.53 247 ASN B O 1
ATOM 3715 N N . THR B 1 248 ? 19.719 11.086 -7.367 1 41.28 248 THR B N 1
ATOM 3716 C CA . THR B 1 248 ? 19.484 9.68 -7.031 1 41.28 248 THR B CA 1
ATOM 3717 C C . THR B 1 248 ? 19.891 8.781 -8.195 1 41.28 248 THR B C 1
ATOM 3719 O O . THR B 1 248 ? 19.531 7.598 -8.227 1 41.28 248 THR B O 1
ATOM 3722 N N . ALA B 1 249 ? 20.312 9.312 -9.352 1 40.75 249 ALA B N 1
ATOM 3723 C CA . ALA B 1 249 ? 20.688 8.344 -10.375 1 40.75 249 ALA B CA 1
ATOM 3724 C C . ALA B 1 249 ? 21.844 7.469 -9.906 1 40.75 249 ALA B C 1
ATOM 3726 O O . ALA B 1 249 ? 22.984 7.918 -9.852 1 40.75 249 ALA B O 1
ATOM 3727 N N . LYS B 1 250 ? 21.797 6.668 -9.102 1 40 250 LYS B N 1
ATOM 3728 C CA . LYS B 1 250 ? 22.75 5.559 -9.133 1 40 250 LYS B CA 1
ATOM 3729 C C . LYS B 1 250 ? 23.016 5.109 -10.562 1 40 250 LYS B C 1
ATOM 3731 O O . LYS B 1 250 ? 23.969 4.363 -10.812 1 40 250 LYS B O 1
ATOM 3736 N N . GLY B 1 251 ? 22.016 5.141 -11.617 1 36.03 251 GLY B N 1
ATOM 3737 C CA . GLY B 1 251 ? 22.203 4.434 -12.875 1 36.03 251 GLY B CA 1
ATOM 3738 C C . GLY B 1 251 ? 22.969 5.23 -13.906 1 36.03 251 GLY B C 1
ATOM 3739 O O . GLY B 1 251 ? 23.109 4.805 -15.055 1 36.03 251 GLY B O 1
ATOM 3740 N N . ALA B 1 252 ? 23.172 6.492 -13.734 1 36.31 252 ALA B N 1
ATOM 3741 C CA . ALA B 1 252 ? 23.781 7.152 -14.883 1 36.31 252 ALA B CA 1
ATOM 3742 C C . ALA B 1 252 ? 25.266 6.824 -14.969 1 36.31 252 ALA B C 1
ATOM 3744 O O . ALA B 1 252 ? 25.984 7.406 -15.781 1 36.31 252 ALA B O 1
ATOM 3745 N N . GLY B 1 253 ? 25.766 6.105 -14 1 32.41 253 GLY B N 1
ATOM 3746 C CA . GLY B 1 253 ? 27.219 6.02 -14.062 1 32.41 253 GLY B CA 1
ATOM 3747 C C . GLY B 1 253 ? 27.719 5.266 -15.281 1 32.41 253 GLY B C 1
ATOM 3748 O O . GLY B 1 253 ? 28.922 5.195 -15.516 1 32.41 253 GLY B O 1
ATOM 3749 N N . LEU B 1 254 ? 26.922 4.254 -15.781 1 33.72 254 LEU B N 1
ATOM 3750 C CA . LEU B 1 254 ? 27.656 3.344 -16.656 1 33.72 254 LEU B CA 1
ATOM 3751 C C . LEU B 1 254 ? 27.953 3.996 -18 1 33.72 254 LEU B C 1
ATOM 3753 O O . LEU B 1 254 ? 28.688 3.439 -18.812 1 33.72 254 LEU B O 1
ATOM 3757 N N . VAL B 1 255 ? 27.25 5.023 -18.359 1 34.16 255 VAL B N 1
ATOM 3758 C CA . VAL B 1 255 ? 27.438 5.246 -19.797 1 34.16 255 VAL B CA 1
ATOM 3759 C C . VAL B 1 255 ? 28.766 5.988 -20.031 1 34.16 255 VAL B C 1
ATOM 3761 O O . VAL B 1 255 ? 29.281 5.992 -21.141 1 34.16 255 VAL B O 1
ATOM 3764 N N . ASP B 1 256 ? 29.125 6.715 -19.062 1 33.81 256 ASP B N 1
ATOM 3765 C CA . ASP B 1 256 ? 30.109 7.676 -19.547 1 33.81 256 ASP B CA 1
ATOM 3766 C C . ASP B 1 256 ? 31.516 7.074 -19.531 1 33.81 256 ASP B C 1
ATOM 3768 O O . ASP B 1 256 ? 32.469 7.707 -19.078 1 33.81 256 ASP B O 1
ATOM 3772 N N . GLN B 1 257 ? 31.562 5.746 -19.344 1 30.55 257 GLN B N 1
ATOM 3773 C CA . GLN B 1 257 ? 33 5.496 -19.422 1 30.55 257 GLN B CA 1
ATOM 3774 C C . GLN B 1 257 ? 33.531 5.746 -20.828 1 30.55 257 GLN B C 1
ATOM 3776 O O . GLN B 1 257 ? 33 5.184 -21.797 1 30.55 257 GLN B O 1
ATOM 3781 N N . PRO B 1 258 ? 34.094 6.863 -21.125 1 34 258 PRO B N 1
ATOM 3782 C CA . PRO B 1 258 ? 34.75 7.148 -22.406 1 34 258 PRO B CA 1
ATOM 3783 C C . PRO B 1 258 ? 35.625 5.996 -22.891 1 34 258 PRO B C 1
ATOM 3785 O O . PRO B 1 258 ? 36.375 5.398 -22.109 1 34 258 PRO B O 1
ATOM 3788 N N . VAL B 1 259 ? 35.188 5.152 -23.812 1 34.5 259 VAL B N 1
ATOM 3789 C CA . VAL B 1 259 ? 36 4.211 -24.562 1 34.5 259 VAL B CA 1
ATOM 3790 C C . VAL B 1 259 ? 37.312 4.871 -24.969 1 34.5 259 VAL B C 1
ATOM 3792 O O . VAL B 1 259 ? 37.312 5.93 -25.594 1 34.5 259 VAL B O 1
ATOM 3795 N N . ARG B 1 260 ? 38.344 4.805 -24.188 1 31.16 260 ARG B N 1
ATOM 3796 C CA . ARG B 1 260 ? 39.688 5.23 -24.5 1 31.16 260 ARG B CA 1
ATOM 3797 C C . ARG B 1 260 ? 40.125 4.746 -25.875 1 31.16 260 ARG B C 1
ATOM 3799 O O . ARG B 1 260 ? 40.156 3.541 -26.125 1 31.16 260 ARG B O 1
ATOM 3806 N N . GLU B 1 261 ? 39.938 5.441 -26.953 1 32.75 261 GLU B N 1
ATOM 3807 C CA . GLU B 1 261 ? 40.375 5.359 -28.344 1 32.75 261 GLU B CA 1
ATOM 3808 C C . GLU B 1 261 ? 41.844 5.031 -28.453 1 32.75 261 GLU B C 1
ATOM 3810 O O . GLU B 1 261 ? 42.406 4.945 -29.562 1 32.75 261 GLU B O 1
ATOM 3815 N N . ASP B 1 262 ? 42.594 5.02 -27.406 1 32.5 262 ASP B N 1
ATOM 3816 C CA . ASP B 1 262 ? 44.031 5.102 -27.688 1 32.5 262 ASP B CA 1
ATOM 3817 C C . ASP B 1 262 ? 44.531 3.834 -28.375 1 32.5 262 ASP B C 1
ATOM 3819 O O . ASP B 1 262 ? 45.688 3.758 -28.766 1 32.5 262 ASP B O 1
ATOM 3823 N N . MET B 1 263 ? 43.875 2.648 -28.188 1 30.62 263 MET B N 1
ATOM 3824 C CA . MET B 1 263 ? 44.75 1.531 -28.547 1 30.62 263 MET B CA 1
ATOM 3825 C C . MET B 1 263 ? 44.844 1.384 -30.062 1 30.62 263 MET B C 1
ATOM 3827 O O . MET B 1 263 ? 45.469 0.427 -30.547 1 30.62 263 MET B O 1
ATOM 3831 N N . ILE B 1 264 ? 44.156 2.145 -30.859 1 31.34 264 ILE B N 1
ATOM 3832 C CA . ILE B 1 264 ? 44.219 1.723 -32.25 1 31.34 264 ILE B CA 1
ATOM 3833 C C . ILE B 1 264 ? 45.594 2.107 -32.844 1 31.34 264 ILE B C 1
ATOM 3835 O O . ILE B 1 264 ? 45.875 1.777 -34 1 31.34 264 ILE B O 1
ATOM 3839 N N . HIS B 1 265 ? 46.344 2.984 -32.25 1 28.98 265 HIS B N 1
ATOM 3840 C CA . HIS B 1 265 ? 47.438 3.445 -33.125 1 28.98 265 HIS B CA 1
ATOM 3841 C C . HIS B 1 265 ? 48.531 2.379 -33.25 1 28.98 265 HIS B C 1
ATOM 3843 O O . HIS B 1 265 ? 49.625 2.66 -33.75 1 28.98 265 HIS B O 1
ATOM 3849 N N . ALA B 1 266 ? 48.438 1.218 -32.688 1 27.67 266 ALA B N 1
ATOM 3850 C CA . ALA B 1 266 ? 49.562 0.376 -33.031 1 27.67 266 ALA B CA 1
ATOM 3851 C C . ALA B 1 266 ? 49.438 -0.134 -34.469 1 27.67 266 ALA B C 1
ATOM 3853 O O . ALA B 1 266 ? 48.812 -1.168 -34.719 1 27.67 266 ALA B O 1
ATOM 3854 N N . ALA B 1 267 ? 49.156 0.795 -35.375 1 20.94 267 ALA B N 1
ATOM 3855 C CA . ALA B 1 267 ? 49.625 0.445 -36.688 1 20.94 267 ALA B CA 1
ATOM 3856 C C . ALA B 1 267 ? 51.156 0.619 -36.812 1 20.94 267 ALA B C 1
ATOM 3858 O O . ALA B 1 267 ? 51.688 1.582 -36.281 1 20.94 267 ALA B O 1
#

Organism: NCBI:txid1123501

Radius of gyration: 24.27 Å; Cα contacts (8 Å, |Δi|>4): 912; chains: 2; bounding box: 82×62×65 Å

Solvent-accessible surface area (backbone atoms only — not comparable to full-atom values): 25207 Å² total; per-residue (Å²): 113,78,64,55,59,50,48,52,58,44,22,34,37,26,25,49,22,17,33,52,20,21,53,48,33,74,74,43,89,79,48,46,64,59,45,19,28,32,26,22,19,22,29,17,22,52,52,28,48,31,26,67,49,32,36,36,55,22,54,59,59,44,57,36,64,53,46,19,52,27,20,34,48,18,26,50,47,45,52,52,52,52,52,52,49,55,66,71,37,59,89,81,51,78,67,29,56,53,52,46,53,51,50,54,50,40,52,49,30,27,50,51,5,36,46,32,10,37,27,45,38,73,34,62,69,53,16,52,46,49,24,51,46,41,18,63,25,21,20,37,49,19,19,46,52,38,40,51,37,49,75,68,66,50,56,66,71,60,50,52,52,52,41,68,50,38,24,53,36,9,33,51,32,11,50,52,34,23,68,64,34,54,82,45,60,67,61,59,41,36,41,49,38,22,17,43,34,20,26,49,50,44,44,30,58,66,43,36,40,43,51,16,49,70,51,34,79,80,46,71,64,27,55,48,26,19,35,48,20,23,24,49,35,34,39,50,46,37,51,50,33,56,73,71,66,49,71,62,65,68,58,67,66,71,70,69,62,74,78,75,73,69,76,69,66,82,119,114,78,62,55,60,48,49,51,57,42,22,34,38,28,24,49,23,17,33,52,20,21,53,50,33,73,74,44,90,80,47,49,63,58,46,19,29,33,25,22,19,21,29,18,21,53,51,28,45,29,26,68,49,32,37,37,56,22,53,58,60,43,58,36,64,53,45,18,50,26,19,36,48,18,27,49,48,45,51,52,50,50,51,52,50,54,65,72,36,61,90,79,50,77,68,31,55,52,49,45,53,50,50,52,49,40,50,51,31,27,50,52,4,38,44,31,9,36,28,45,38,72,35,63,70,52,17,52,46,49,24,52,47,40,18,62,26,22,18,37,48,19,21,45,53,38,39,51,37,50,74,68,65,49,56,64,70,58,52,52,51,52,40,69,48,38,24,53,37,9,32,52,33,11,51,53,33,22,69,65,35,52,81,43,59,67,63,58,41,36,40,51,38,23,16,43,36,19,26,51,50,44,44,30,57,66,43,38,39,43,53,18,49,69,51,32,81,80,48,71,63,26,54,48,26,18,37,47,20,23,24,50,36,35,38,49,46,37,52,48,33,56,72,70,66,48,70,65,64,65,59,65,66,73,71,70,60,74,78,76,72,70,76,68,66,83,112

Secondary structure (DSSP, 8-state):
-HHHHHHHHHHHHHHHHHHHHHHHHHHS---HHHHHHHHHHHHHHHHHIIIIIIHHHHHHHS-HHHHHHHHHHHHHHHHHHHHHHHHHS-TT-HHHHHHHHHHHHHHHHHHHHHHHHHHHHH-HHHHHHHHHHHHHHHHHHHHHHHHHHHHTT--HHHHHHHH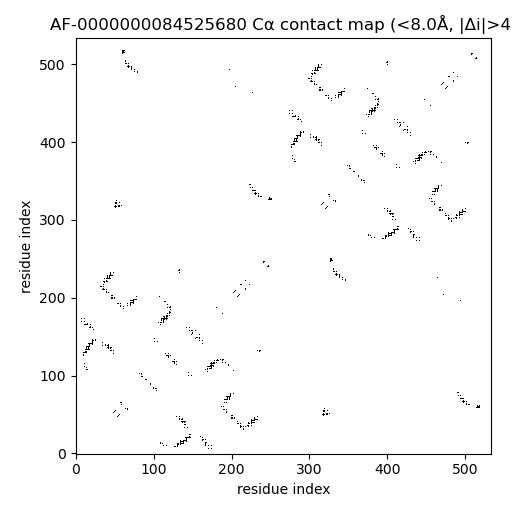HHHHHHHHHHHHHHHHHHTTS-HHHHHHHHHHHHHHHHHIIIIIIHHHHHHHS---HHHHHHHHHHHHHHHHHHHHHHHHTT----SGGGGTT----GGGGG--/-HHHHHHHHHHHHHHHHHHHHHHHHHHS---HHHHHHHHHHHHHHHHHIIIIIIHHHHHHHS-HHHHHHHHHHHHHHHHHHHHHHHHHS-TT-HHHHHHHHHHHHHHHHHHHHHHHHHHHHH-HHHHHHHHHHHHHHHHHHHHHHHHHHHHTT--HHHHHHHHHHHHHHHHHHHHHHHHHHTTS-HHHHHHHHHHHHHHHHHIIIIIIHHHHHHHS---HHHHHHHHHHHHHHHHHHHHHHHHTT----SGGGGTT----GGGGG--

Foldseek 3Di:
DVLLVLLLVLLLLLLVLLLLLLVVLVPDPDALQLLLLLLLLLLLLLLLLLVPALVVVLVVPDDPVLLVVLLVLLLVVLVVQLVVLCVVQDPDDLVSVLSSLLSLLLVVSLLLLLQLLLLSLQPSLSSNLSSVSSSSSSSSVSNNSNNVCVVSVPDPVVNSVSSVCSSVSSSVNSNVNNVVRNPPDPNVSSSSSSSSSSNSNNCSPVPSNVSSCVSDHDDPSSNVSSVVSSVVSVVSSVVSCVVVVVCPPPPVPPPPPPPPPPPPPPD/DVLLVLLLVLLLLLLVLLLLLLVVLVPDDDALQLLLLLLLLLLLLLLLLLVPALVVVLVVPDDPVLLVVLLVLLLVVLVVQLVVLPVVQDPDDLVSVLSSLLSLLLVVSLLLLLQLLLLSLQPSLSSNLSSVSSSSSSSSVSNNSNNVCVVSVPDPVVNSVSSVCSSVSSSVNSSVNNVVRNPPDPNVSSSSSSSSSSNSNNCSPVPSNVSSCVSDHDDPSSNVSSVVSSVVSVVSSVVSCVVVVVCPPPPVPPPPPPPPPPPPPPD